Protein AF-A0A8H4XVH2-F1 (afdb_monomer_lite)

Sequence (502 aa):
MRSATFLAVFSSLVSATPYFGNRFHAFGKVSNACPVVFDGRVPSNASLTDFDTANGGGWNPFNPGYVKGNNVSWSEILELPRGEKPSRFDSAAGTVPLEVTISDESIFMQQYGFRRAGLQWSNDTNEGSPGSEGVKTLHFSILQDESRPLNLSHEYLNVWHESADYSANQIQFQAGALIGQNHSSDTWKLLDREAKLLWDVPMLKSVWQNFAITLNFDKNTVQAWYSEGRKPLRVATQPIASNLTGDGQYQIGILKKPTGTSDVANAGYQESNLDEGLIYGGVFLEDSKNGFCSTPEKAGHKDSKPTDDKLSSLQKHVQFWDRDNDGIIHPWDVFIGFKELGFGLFFSLGSLLIPIFFSYPTRLGHSWLPDPMFRIYVNDIHKAKHGSDTGVFDFDGNLNPERFEHMFDRFDTPGTGGLTSDDLFRLWKKDRCAADPAGWTFTFMEWWTTYVLLQKDGLVWKDDLRACYDGTLFWKIKDERERSNGCRDRKSFGMRNFFASS

Radius of gyration: 29.03 Å; chains: 1; bounding box: 70×64×95 Å

Secondary structure (DSSP, 8-state):
--------------------------------SPPEEEE-PEETT--GGGTTSTTGGGT--B-SSSSS-TT--HHHHEE--TTSPPPHHHHHHTEE-EEEEEETT---TT-TT-EEEEEEBTT--TTT-TTSSSEEEEEEEEEE-SSS---TTSEEEEEEEEETTSS-EEEEEEEE--TT----TTEEEEEETT--EEEEEEPPTTS-EEEEEEEETTTTEEEEEEEETTSPPEE-S--EE----S-EEEEEEEEEPPBS-S-TTT-SB--SS-EEEEEEEEEEEE-GGGS--SS---------PPPGGGS-HHHHHHHTT-TTSSSEE-HHHHHHHHHHHTB-HHHHHHTTHHHHHHHHHHHTTT-SSPPTT-PEESTTGGGG--TTS-S-B-TTS-B-HHHHHHHHHHH-TT-SSEE-HHHHHHHHHHH--TT-HHHHHHHHHHHHHHHHHH-BTTBEEHHHHHHHHHSHHHHHHHHHHHHHTTSS----BSHHHHTS--

Structure (mmCIF, N/CA/C/O backbone):
data_AF-A0A8H4XVH2-F1
#
_entry.id   AF-A0A8H4XVH2-F1
#
loop_
_atom_site.group_PDB
_atom_site.id
_atom_site.type_symbol
_atom_site.label_atom_id
_atom_site.label_alt_id
_atom_site.label_comp_id
_atom_site.label_asym_id
_atom_site.label_entity_id
_atom_site.label_seq_id
_atom_site.pdbx_PDB_ins_code
_atom_site.Cartn_x
_atom_site.Cartn_y
_atom_site.Cartn_z
_atom_site.occupancy
_atom_site.B_iso_or_equiv
_atom_site.auth_seq_id
_atom_site.auth_comp_id
_atom_site.auth_asym_id
_atom_site.auth_atom_id
_atom_site.pdbx_PDB_model_num
ATOM 1 N N . MET A 1 1 ? 32.127 -24.629 -63.741 1.00 33.19 1 MET A N 1
ATOM 2 C CA . MET A 1 1 ? 32.664 -23.790 -62.641 1.00 33.19 1 MET A CA 1
ATOM 3 C C . MET A 1 1 ? 31.788 -24.092 -61.425 1.00 33.19 1 MET A C 1
ATOM 5 O O . MET A 1 1 ? 30.584 -24.008 -61.592 1.00 33.19 1 MET A O 1
ATOM 9 N N . ARG A 1 2 ? 32.248 -24.769 -60.354 1.00 24.42 2 ARG A N 1
ATOM 10 C CA . ARG A 1 2 ? 33.178 -24.318 -59.278 1.00 24.42 2 ARG A CA 1
ATOM 11 C C . ARG A 1 2 ? 32.689 -22.998 -58.648 1.00 24.42 2 ARG A C 1
ATOM 13 O O . ARG A 1 2 ? 32.543 -22.052 -59.411 1.00 24.42 2 ARG A O 1
ATOM 20 N N . SER A 1 3 ? 32.393 -22.875 -57.346 1.00 24.39 3 SER A N 1
ATOM 21 C CA . SER A 1 3 ? 32.727 -23.678 -56.131 1.00 24.39 3 SER A CA 1
ATOM 22 C C . SER A 1 3 ? 31.511 -23.719 -55.163 1.00 24.39 3 SER A C 1
ATOM 24 O O . SER A 1 3 ? 30.690 -22.814 -55.241 1.00 24.39 3 SER A O 1
ATOM 26 N N . ALA A 1 4 ? 31.211 -24.744 -54.344 1.00 22.94 4 ALA A N 1
ATOM 27 C CA . ALA A 1 4 ? 31.969 -25.398 -53.251 1.00 22.94 4 ALA A CA 1
ATOM 28 C C . ALA A 1 4 ? 32.327 -24.410 -52.108 1.00 22.94 4 ALA A C 1
ATOM 30 O O . ALA A 1 4 ? 33.206 -23.577 -52.291 1.00 22.94 4 ALA A O 1
ATOM 31 N N . THR A 1 5 ? 31.532 -24.293 -51.032 1.00 24.16 5 THR A N 1
ATOM 32 C CA . THR A 1 5 ? 31.464 -25.157 -49.818 1.00 24.16 5 THR A CA 1
ATOM 33 C C . THR A 1 5 ? 32.732 -25.116 -48.959 1.00 24.16 5 THR A C 1
ATOM 35 O O . THR A 1 5 ? 33.779 -25.561 -49.416 1.00 24.16 5 THR A O 1
ATOM 38 N N . PHE A 1 6 ? 32.612 -24.706 -47.687 1.00 22.19 6 PHE A N 1
ATOM 39 C CA . PHE A 1 6 ? 33.575 -25.046 -46.631 1.00 22.19 6 PHE A CA 1
ATOM 40 C C . PHE A 1 6 ? 32.897 -25.224 -45.266 1.00 22.19 6 PHE A C 1
ATOM 42 O O . PHE A 1 6 ? 31.926 -24.537 -44.952 1.00 22.19 6 PHE A O 1
ATOM 49 N N . LEU A 1 7 ? 33.420 -26.164 -44.475 1.00 20.77 7 LEU A N 1
ATOM 50 C CA . LEU A 1 7 ? 32.910 -26.588 -43.171 1.00 20.77 7 LEU A CA 1
ATOM 51 C C . LEU A 1 7 ? 34.020 -26.442 -42.107 1.00 20.77 7 LEU A C 1
ATOM 53 O O . LEU A 1 7 ? 35.124 -26.912 -42.340 1.00 20.77 7 LEU A O 1
ATOM 57 N N . ALA A 1 8 ? 33.675 -25.831 -40.970 1.00 21.41 8 ALA A N 1
ATOM 58 C CA . ALA A 1 8 ? 34.025 -26.170 -39.576 1.00 21.41 8 ALA A CA 1
ATOM 59 C C . ALA A 1 8 ? 35.475 -26.483 -39.066 1.00 21.41 8 ALA A C 1
ATOM 61 O O . ALA A 1 8 ? 36.273 -27.163 -39.695 1.00 21.41 8 ALA A O 1
ATOM 62 N N . VAL A 1 9 ? 35.662 -26.135 -37.774 1.00 22.31 9 VAL A N 1
ATOM 63 C CA . VAL A 1 9 ? 36.595 -26.667 -36.733 1.00 22.31 9 VAL A CA 1
ATOM 64 C C . VAL A 1 9 ? 38.081 -26.248 -36.714 1.00 22.31 9 VAL A C 1
ATOM 66 O O . VAL A 1 9 ? 38.823 -26.532 -37.640 1.00 22.31 9 VAL A O 1
ATOM 69 N N . PHE A 1 10 ? 38.511 -25.681 -35.567 1.00 22.06 10 PHE A N 1
ATOM 70 C CA . PHE A 1 10 ? 39.683 -26.003 -34.697 1.00 22.06 10 PHE A CA 1
ATOM 71 C C . PHE A 1 10 ? 39.773 -24.910 -33.588 1.00 22.06 10 PHE A C 1
ATOM 73 O O . PHE A 1 10 ? 39.254 -23.820 -33.801 1.00 22.06 10 PHE A O 1
ATOM 80 N N . SER A 1 11 ? 40.339 -25.067 -32.379 1.00 22.86 11 SER A N 1
ATOM 81 C CA . SER A 1 11 ? 41.022 -26.179 -31.678 1.00 22.86 11 SER A CA 1
ATOM 82 C C . SER A 1 11 ? 41.012 -25.961 -30.144 1.00 22.86 11 SER A C 1
ATOM 84 O O . SER A 1 11 ? 41.057 -24.823 -29.687 1.00 22.86 11 SER A O 1
ATOM 86 N N . SER A 1 12 ? 41.056 -27.038 -29.353 1.00 21.94 12 SER A N 1
ATOM 87 C CA . SER A 1 12 ? 41.331 -27.055 -27.896 1.00 21.94 12 SER A CA 1
ATOM 88 C C . SER A 1 12 ? 42.835 -27.100 -27.555 1.00 21.94 12 SER A C 1
ATOM 90 O O . SER A 1 12 ? 43.588 -27.516 -28.429 1.00 21.94 12 SER A O 1
ATOM 92 N N . LEU A 1 13 ? 43.223 -26.779 -26.298 1.00 21.94 13 LEU A N 1
ATOM 93 C CA . LEU A 1 13 ? 44.476 -27.055 -25.510 1.00 21.94 13 LEU A CA 1
ATOM 94 C C . LEU A 1 13 ? 44.667 -25.874 -24.502 1.00 21.94 13 LEU A C 1
ATOM 96 O O . LEU A 1 13 ? 44.224 -24.779 -24.827 1.00 21.94 13 LEU A O 1
ATOM 100 N N . VAL A 1 14 ? 45.243 -25.924 -23.283 1.00 25.03 14 VAL A N 1
ATOM 101 C CA . VAL A 1 14 ? 45.863 -26.934 -22.378 1.00 25.03 14 VAL A CA 1
ATOM 102 C C . VAL A 1 14 ? 45.441 -26.613 -20.916 1.00 25.03 14 VAL A C 1
ATOM 104 O O . VAL A 1 14 ? 45.098 -25.471 -20.618 1.00 25.03 14 VAL A O 1
ATOM 107 N N . SER A 1 15 ? 45.502 -27.574 -19.981 1.00 25.03 15 SER A N 1
ATOM 108 C CA . SER A 1 15 ? 45.323 -27.347 -18.527 1.00 25.03 15 SER A CA 1
ATOM 109 C C . SER A 1 15 ? 46.606 -26.898 -17.807 1.00 25.03 15 SER A C 1
ATOM 111 O O . SER A 1 15 ? 47.663 -27.482 -18.033 1.00 25.03 15 SER A O 1
ATOM 113 N N . ALA A 1 16 ? 46.501 -25.976 -16.840 1.00 23.31 16 ALA A N 1
ATOM 114 C CA . ALA A 1 16 ? 47.521 -25.777 -15.802 1.00 23.31 16 ALA A CA 1
ATOM 115 C C . ALA A 1 16 ? 46.896 -25.246 -14.496 1.00 23.31 16 ALA A C 1
ATOM 117 O O . ALA A 1 16 ? 46.277 -24.185 -14.487 1.00 23.31 16 ALA A O 1
ATOM 118 N N . THR A 1 17 ? 47.080 -25.962 -13.386 1.00 24.62 17 THR A N 1
ATOM 119 C CA . THR A 1 17 ? 46.715 -25.510 -12.031 1.00 24.62 17 THR A CA 1
ATOM 120 C C . THR A 1 17 ? 47.959 -25.162 -11.220 1.00 24.62 17 THR A C 1
ATOM 122 O O . THR A 1 17 ? 48.854 -26.002 -11.117 1.00 24.62 17 THR A O 1
ATOM 125 N N . PRO A 1 18 ? 47.964 -24.017 -10.523 1.00 24.30 18 PRO A N 1
ATOM 126 C CA . PRO A 1 18 ? 48.709 -23.858 -9.283 1.00 24.30 18 PRO A CA 1
ATOM 127 C C . PRO A 1 18 ? 47.760 -23.643 -8.092 1.00 24.30 18 PRO A C 1
ATOM 129 O O . PRO A 1 18 ? 46.855 -22.813 -8.128 1.00 24.30 18 PRO A O 1
ATOM 132 N N . TYR A 1 19 ? 47.993 -24.384 -7.010 1.00 24.44 19 TYR A N 1
ATOM 133 C CA . TYR A 1 19 ? 47.346 -24.169 -5.714 1.00 24.44 19 TYR A CA 1
ATOM 134 C C . TYR A 1 19 ? 47.968 -22.945 -5.028 1.00 24.44 19 TYR A C 1
ATOM 136 O O . TYR A 1 19 ? 49.140 -23.006 -4.669 1.00 24.44 19 TYR A O 1
ATOM 144 N N . PHE A 1 20 ? 47.202 -21.878 -4.773 1.00 26.11 20 PHE A N 1
ATOM 145 C CA . PHE A 1 20 ? 47.578 -20.854 -3.789 1.00 26.11 20 PHE A CA 1
ATOM 146 C C . PHE A 1 20 ? 46.360 -20.132 -3.191 1.00 26.11 20 PHE A C 1
ATOM 148 O O . PHE A 1 20 ? 45.597 -19.499 -3.908 1.00 26.11 20 PHE A O 1
ATOM 155 N N . GLY A 1 21 ? 46.268 -20.164 -1.857 1.00 23.36 21 GLY A N 1
ATOM 156 C CA . GLY A 1 21 ? 45.787 -19.048 -1.030 1.00 23.36 21 GLY A CA 1
ATOM 157 C C . GLY A 1 21 ? 44.292 -18.701 -1.036 1.00 23.36 21 GLY A C 1
ATOM 158 O O . GLY A 1 21 ? 43.782 -18.070 -1.954 1.00 23.36 21 GLY A O 1
ATOM 159 N N . ASN A 1 22 ? 43.628 -18.961 0.095 1.00 28.94 22 ASN A N 1
ATOM 160 C CA . ASN A 1 22 ? 42.328 -18.380 0.448 1.00 28.94 22 ASN A CA 1
ATOM 161 C C . ASN A 1 22 ? 42.243 -16.865 0.175 1.00 28.94 22 ASN A C 1
ATOM 163 O O . ASN A 1 22 ? 42.941 -16.089 0.827 1.00 28.94 22 ASN A O 1
ATOM 167 N N . ARG A 1 23 ? 41.264 -16.454 -0.637 1.00 24.06 23 ARG A N 1
ATOM 168 C CA . ARG A 1 23 ? 40.432 -15.256 -0.411 1.00 24.06 23 ARG A CA 1
ATOM 169 C C . ARG A 1 23 ? 39.118 -15.405 -1.178 1.00 24.06 23 ARG A C 1
ATOM 171 O O . ARG A 1 23 ? 39.033 -15.091 -2.361 1.00 24.06 23 ARG A O 1
ATOM 178 N N . PHE A 1 24 ? 38.076 -15.867 -0.485 1.00 23.52 24 PHE A N 1
ATOM 179 C CA . PHE A 1 24 ? 36.706 -15.731 -0.973 1.00 23.52 24 PHE A CA 1
ATOM 180 C C . PHE A 1 24 ? 36.335 -14.244 -0.974 1.00 23.52 24 PHE A C 1
ATOM 182 O O . PHE A 1 24 ? 35.848 -13.718 0.025 1.00 23.52 24 PHE A O 1
ATOM 189 N N . HIS A 1 25 ? 36.542 -13.557 -2.098 1.00 25.81 25 HIS A N 1
ATOM 190 C CA . HIS A 1 25 ? 35.782 -12.343 -2.369 1.00 25.81 25 HIS A CA 1
ATOM 191 C C . HIS A 1 25 ? 34.355 -12.757 -2.715 1.00 25.81 25 HIS A C 1
ATOM 193 O O . HIS A 1 25 ? 34.020 -13.034 -3.866 1.00 25.81 25 HIS A O 1
ATOM 199 N N . ALA A 1 26 ? 33.519 -12.822 -1.679 1.00 24.50 26 ALA A N 1
ATOM 200 C CA . ALA A 1 26 ? 32.081 -12.844 -1.841 1.00 24.50 26 ALA A CA 1
ATOM 201 C C . ALA A 1 26 ? 31.669 -11.561 -2.576 1.00 24.50 26 ALA A C 1
ATOM 203 O O . ALA A 1 26 ? 31.610 -10.485 -1.982 1.00 24.50 26 ALA A O 1
ATOM 204 N N . PHE A 1 27 ? 31.395 -11.676 -3.876 1.00 26.09 27 PHE A N 1
ATOM 205 C CA . PHE A 1 27 ? 30.632 -10.665 -4.596 1.00 26.09 27 PHE A CA 1
ATOM 206 C C . PHE A 1 27 ? 29.219 -10.672 -4.014 1.00 26.09 27 PHE A C 1
ATOM 208 O O . PHE A 1 27 ? 28.375 -11.489 -4.390 1.00 26.09 27 PHE A O 1
ATOM 215 N N . GLY A 1 28 ? 28.991 -9.793 -3.038 1.00 23.59 28 GLY A N 1
ATOM 216 C CA . GLY A 1 28 ? 27.668 -9.558 -2.488 1.00 23.59 28 GLY A CA 1
ATOM 217 C C . GLY A 1 28 ? 26.725 -9.146 -3.611 1.00 23.59 28 GLY A C 1
ATOM 218 O O . GLY A 1 28 ? 27.013 -8.211 -4.358 1.00 23.59 28 GLY A O 1
ATOM 219 N N . LYS A 1 29 ? 25.594 -9.846 -3.735 1.00 26.36 29 LYS A N 1
ATOM 220 C CA . LYS A 1 29 ? 24.470 -9.346 -4.527 1.00 26.36 29 LYS A CA 1
ATOM 221 C C . LYS A 1 29 ? 24.040 -8.021 -3.905 1.00 26.36 29 LYS A C 1
ATOM 223 O O . LYS A 1 29 ? 23.520 -8.028 -2.793 1.00 26.36 29 LYS A O 1
ATOM 228 N N . VAL A 1 30 ? 24.226 -6.914 -4.618 1.00 24.98 30 VAL A N 1
ATOM 229 C CA . VAL A 1 30 ? 23.519 -5.676 -4.288 1.00 24.98 30 VAL A CA 1
ATOM 230 C C . VAL A 1 30 ? 22.036 -5.953 -4.525 1.00 24.98 30 VAL A C 1
ATOM 232 O O . VAL A 1 30 ? 21.638 -6.351 -5.621 1.00 24.98 30 VAL A O 1
ATOM 235 N N . SER A 1 31 ? 21.234 -5.855 -3.470 1.00 31.33 31 SER A N 1
ATOM 236 C CA . SER A 1 31 ? 19.786 -6.008 -3.547 1.00 31.33 31 SER A CA 1
ATOM 237 C C . SER A 1 31 ? 19.176 -4.736 -4.119 1.00 31.33 31 SER A C 1
ATOM 239 O O . SER A 1 31 ? 19.345 -3.669 -3.541 1.00 31.33 31 SER A O 1
ATOM 241 N N . ASN A 1 32 ? 18.406 -4.858 -5.198 1.00 39.78 32 ASN A N 1
ATOM 242 C CA . ASN A 1 32 ? 17.679 -3.735 -5.800 1.00 39.78 32 ASN A CA 1
ATOM 243 C C . ASN A 1 32 ? 16.357 -3.396 -5.070 1.00 39.78 32 ASN A C 1
ATOM 245 O O . ASN A 1 32 ? 15.497 -2.725 -5.626 1.00 39.78 32 ASN A O 1
ATOM 249 N N . ALA A 1 33 ? 16.188 -3.863 -3.830 1.00 56.06 33 ALA A N 1
ATOM 250 C CA . ALA A 1 33 ? 15.181 -3.327 -2.924 1.00 56.06 33 ALA A CA 1
ATOM 251 C C . ALA A 1 33 ? 15.715 -2.014 -2.339 1.00 56.06 33 ALA A C 1
ATOM 253 O O . ALA A 1 33 ? 16.871 -1.974 -1.907 1.00 56.06 33 ALA A O 1
ATOM 254 N N . CYS A 1 34 ? 14.893 -0.962 -2.298 1.00 75.38 34 CYS A N 1
ATOM 255 C CA . CYS A 1 34 ? 15.249 0.222 -1.526 1.00 75.38 34 CYS A CA 1
ATOM 256 C C . CYS A 1 34 ? 15.453 -0.185 -0.051 1.00 75.38 34 CYS A C 1
ATOM 258 O O . CYS A 1 34 ? 14.678 -1.002 0.460 1.00 75.38 34 CYS A O 1
ATOM 260 N N . PRO A 1 35 ? 16.487 0.331 0.639 1.00 87.31 35 PRO A N 1
ATOM 261 C CA . PRO A 1 35 ? 16.704 0.033 2.049 1.00 87.31 35 PRO A CA 1
ATOM 262 C C . PRO A 1 35 ? 15.482 0.410 2.889 1.00 87.31 35 PRO A C 1
ATOM 264 O O . PRO A 1 35 ? 14.961 1.517 2.764 1.00 87.31 35 PRO A O 1
ATOM 267 N N . VAL A 1 36 ? 15.041 -0.496 3.761 1.00 91.06 36 VAL A N 1
ATOM 268 C CA . VAL A 1 36 ? 14.039 -0.180 4.785 1.00 91.06 36 VAL A CA 1
ATOM 269 C C . VAL A 1 36 ? 14.723 0.678 5.850 1.00 91.06 36 VAL A C 1
ATOM 271 O O . VAL A 1 36 ? 15.737 0.270 6.416 1.00 91.06 36 VAL A O 1
ATOM 274 N N . VAL A 1 37 ? 14.188 1.875 6.081 1.00 94.38 37 VAL A N 1
ATOM 275 C CA . VAL A 1 37 ? 14.662 2.848 7.076 1.00 94.38 37 VAL A CA 1
ATOM 276 C C . VAL A 1 37 ? 14.056 2.518 8.435 1.00 94.38 37 VAL A C 1
ATOM 278 O O . VAL A 1 37 ? 14.783 2.362 9.413 1.00 94.38 37 VAL A O 1
ATOM 281 N N . PHE A 1 38 ? 12.734 2.328 8.471 1.00 95.69 38 PHE A N 1
ATOM 282 C CA . PHE A 1 38 ? 12.000 1.869 9.646 1.00 95.69 38 PHE A CA 1
ATOM 283 C C . PHE A 1 38 ? 11.124 0.680 9.257 1.00 95.69 38 PHE A C 1
ATOM 285 O O . PHE A 1 38 ? 10.314 0.780 8.339 1.00 95.69 38 PHE A O 1
ATOM 292 N N . ASP A 1 39 ? 11.277 -0.447 9.947 1.00 95.44 39 ASP A N 1
ATOM 293 C CA . ASP A 1 39 ? 10.426 -1.620 9.758 1.00 95.44 39 ASP A CA 1
ATOM 294 C C . ASP A 1 39 ? 9.456 -1.703 10.935 1.00 95.44 39 ASP A C 1
ATOM 296 O O . ASP A 1 39 ? 9.895 -1.819 12.074 1.00 95.44 39 ASP A O 1
ATOM 300 N N . GLY A 1 40 ? 8.158 -1.561 10.677 1.00 95.88 40 GLY A N 1
ATOM 301 C CA . GLY A 1 40 ? 7.082 -1.675 11.666 1.00 95.88 40 GLY A CA 1
ATOM 302 C C . GLY A 1 40 ? 6.280 -2.973 11.541 1.00 95.88 40 GLY A C 1
ATOM 303 O O . GLY A 1 40 ? 5.263 -3.127 12.214 1.00 95.88 40 GLY A O 1
ATOM 304 N N . ARG A 1 41 ? 6.688 -3.895 10.658 1.00 96.31 41 ARG A N 1
ATOM 305 C CA . ARG A 1 41 ? 5.941 -5.124 10.368 1.00 96.31 41 ARG A CA 1
ATOM 306 C C . ARG A 1 41 ? 6.103 -6.138 11.500 1.00 96.31 41 ARG A C 1
ATOM 308 O O . ARG A 1 41 ? 7.216 -6.428 11.932 1.00 96.31 41 ARG A O 1
ATOM 315 N N . VAL A 1 42 ? 4.991 -6.711 11.956 1.00 96.19 42 VAL A N 1
ATOM 316 C CA . VAL A 1 42 ? 4.955 -7.531 13.176 1.00 96.19 42 VAL A CA 1
ATOM 317 C C . VAL A 1 42 ? 5.330 -8.993 12.886 1.00 96.19 42 VAL A C 1
ATOM 319 O O . VAL A 1 42 ? 4.664 -9.645 12.078 1.00 96.19 42 VAL A O 1
ATOM 322 N N . PRO A 1 43 ? 6.364 -9.568 13.529 1.00 94.94 43 PRO A N 1
ATOM 323 C CA . PRO A 1 43 ? 6.717 -10.977 13.369 1.00 94.94 43 PRO A CA 1
ATOM 324 C C . PRO A 1 43 ? 5.583 -11.923 13.776 1.00 94.94 43 PRO A C 1
ATOM 326 O O . PRO A 1 43 ? 4.887 -11.701 14.764 1.00 94.94 43 PRO A O 1
ATOM 329 N N . SER A 1 44 ? 5.436 -13.052 13.079 1.00 92.06 44 SER A N 1
ATOM 330 C CA . SER A 1 44 ? 4.371 -14.032 13.358 1.00 92.06 44 SER A CA 1
ATOM 331 C C . SER A 1 44 ? 4.439 -14.682 14.751 1.00 92.06 44 SER A C 1
ATOM 333 O O . SER A 1 44 ? 3.481 -15.322 15.183 1.00 92.06 44 SER A O 1
ATOM 335 N N . ASN A 1 45 ? 5.573 -14.560 15.447 1.00 92.19 45 ASN A N 1
ATOM 336 C CA . ASN A 1 45 ? 5.792 -15.034 16.814 1.00 92.19 45 ASN A CA 1
ATOM 337 C C . ASN A 1 45 ? 5.672 -13.932 17.886 1.00 92.19 45 ASN A C 1
ATOM 339 O O . ASN A 1 45 ? 5.913 -14.233 19.054 1.00 92.19 45 ASN A O 1
ATOM 343 N N . ALA A 1 46 ? 5.322 -12.698 17.512 1.00 94.56 46 ALA A N 1
ATOM 344 C CA . ALA A 1 46 ? 5.193 -11.574 18.435 1.00 94.56 46 ALA A CA 1
ATOM 345 C C . ALA A 1 46 ? 4.104 -11.786 19.502 1.00 94.56 46 ALA A C 1
ATOM 347 O O . ALA A 1 46 ? 3.064 -12.414 19.254 1.00 94.56 46 ALA A O 1
ATOM 348 N N . SER A 1 47 ? 4.337 -11.210 20.679 1.00 96.75 47 SER A N 1
ATOM 349 C CA . SER A 1 47 ? 3.362 -11.056 21.761 1.00 96.75 47 SER A CA 1
ATOM 350 C C . SER A 1 47 ? 2.895 -9.603 21.850 1.00 96.75 47 SER A C 1
ATOM 352 O O . SER A 1 47 ? 3.667 -8.688 21.584 1.00 96.75 47 SER A O 1
ATOM 354 N N . LEU A 1 48 ? 1.662 -9.371 22.307 1.00 97.62 48 LEU A N 1
ATOM 355 C CA . LEU A 1 48 ? 1.174 -8.021 22.620 1.00 97.62 48 LEU A CA 1
ATOM 356 C C . LEU A 1 48 ? 2.063 -7.318 23.663 1.00 97.62 48 LEU A C 1
ATOM 358 O O . LEU A 1 48 ? 2.367 -6.137 23.540 1.00 97.62 48 LEU A O 1
ATOM 362 N N . THR A 1 49 ? 2.583 -8.076 24.631 1.00 97.56 49 THR A N 1
ATOM 363 C CA . THR A 1 49 ? 3.517 -7.584 25.659 1.00 97.56 49 THR A CA 1
ATOM 364 C C . THR A 1 49 ? 4.881 -7.143 25.113 1.00 97.56 49 THR A C 1
ATOM 366 O O . THR A 1 49 ? 5.650 -6.512 25.836 1.00 97.56 49 THR A O 1
ATOM 369 N N . ASP A 1 50 ? 5.220 -7.466 23.858 1.00 97.56 50 ASP A N 1
ATOM 370 C CA . ASP A 1 50 ? 6.460 -6.984 23.233 1.00 97.56 50 ASP A CA 1
ATOM 371 C C . ASP A 1 50 ? 6.404 -5.463 22.998 1.00 97.56 50 ASP A C 1
ATOM 373 O O . ASP A 1 50 ? 7.435 -4.792 23.032 1.00 97.56 50 ASP A O 1
ATOM 377 N N . PHE A 1 51 ? 5.204 -4.900 22.820 1.00 97.44 51 PHE A N 1
ATOM 378 C CA . PHE A 1 51 ? 5.005 -3.468 22.590 1.00 97.44 51 PHE A CA 1
ATOM 379 C C . PHE A 1 51 ? 5.151 -2.620 23.866 1.00 97.44 51 PHE A C 1
ATOM 381 O O . PHE A 1 51 ? 5.457 -1.432 23.784 1.00 97.44 51 PHE A O 1
ATOM 388 N N . ASP A 1 52 ? 5.013 -3.226 25.050 1.00 96.75 52 ASP A N 1
ATOM 389 C CA . ASP A 1 52 ? 5.112 -2.537 26.348 1.00 96.75 52 ASP A CA 1
ATOM 390 C C . ASP A 1 52 ? 6.554 -2.208 26.763 1.00 96.75 52 ASP A C 1
ATOM 392 O O . ASP A 1 52 ? 6.785 -1.505 27.749 1.00 96.75 52 ASP A O 1
ATOM 396 N N . THR A 1 53 ? 7.548 -2.718 26.031 1.00 94.75 53 THR A N 1
ATOM 397 C CA . THR A 1 53 ? 8.969 -2.518 26.338 1.00 94.75 53 THR A CA 1
ATOM 398 C C . THR A 1 53 ? 9.765 -2.148 25.091 1.00 94.75 53 THR A C 1
ATOM 400 O O . THR A 1 53 ? 9.499 -2.620 23.986 1.00 94.75 53 THR A O 1
ATOM 403 N N . ALA A 1 54 ? 10.775 -1.291 25.264 1.00 91.50 54 ALA A N 1
ATOM 404 C CA . ALA A 1 54 ? 11.683 -0.927 24.182 1.00 91.50 54 ALA A CA 1
ATOM 405 C C . ALA A 1 54 ? 12.451 -2.173 23.711 1.00 91.50 54 ALA A C 1
ATOM 407 O O . ALA A 1 54 ? 13.103 -2.835 24.521 1.00 91.50 54 ALA A O 1
ATOM 408 N N . ASN A 1 55 ? 12.372 -2.489 22.413 1.00 92.12 55 ASN A N 1
ATOM 409 C CA . ASN A 1 55 ? 12.901 -3.728 21.834 1.00 92.12 55 ASN A CA 1
ATOM 410 C C . ASN A 1 55 ? 12.350 -5.016 22.496 1.00 92.12 55 ASN A C 1
ATOM 412 O O . ASN A 1 55 ? 13.040 -6.039 22.565 1.00 92.12 55 ASN A O 1
ATOM 416 N N . GLY A 1 56 ? 11.103 -4.987 22.985 1.00 95.75 56 GLY A N 1
ATOM 417 C CA . GLY A 1 56 ? 10.387 -6.187 23.416 1.00 95.75 56 GLY A CA 1
ATOM 418 C C . GLY A 1 56 ? 10.333 -7.251 22.314 1.00 95.75 56 GLY A C 1
ATOM 419 O O . GLY A 1 56 ? 10.444 -6.957 21.120 1.00 95.75 56 GLY A O 1
ATOM 420 N N . GLY A 1 57 ? 10.313 -8.520 22.724 1.00 92.38 57 GLY A N 1
ATOM 421 C CA . GLY A 1 57 ? 10.512 -9.671 21.834 1.00 92.38 57 GLY A CA 1
ATOM 422 C C . GLY A 1 57 ? 11.873 -9.719 21.109 1.00 92.38 57 GLY A C 1
ATOM 423 O O . GLY A 1 57 ? 12.110 -10.644 20.334 1.00 92.38 57 GLY A O 1
ATOM 424 N N . GLY A 1 58 ? 12.769 -8.747 21.332 1.00 93.12 58 GLY A N 1
ATOM 425 C CA . GLY A 1 58 ? 13.990 -8.549 20.548 1.00 93.12 58 GLY A CA 1
ATOM 426 C C . GLY A 1 58 ? 13.751 -7.959 19.154 1.00 93.12 58 GLY A C 1
ATOM 427 O O . GLY A 1 58 ? 14.632 -8.083 18.303 1.00 93.12 58 GLY A O 1
ATOM 428 N N . TRP A 1 59 ? 12.568 -7.381 18.907 1.00 92.94 59 TRP A N 1
ATOM 429 C CA . TRP A 1 59 ? 12.173 -6.867 17.591 1.00 92.94 59 TRP A CA 1
ATOM 430 C C . TRP A 1 59 ? 11.369 -5.555 17.628 1.00 92.94 59 TRP A C 1
ATOM 432 O O . TRP A 1 59 ? 11.405 -4.835 16.632 1.00 92.94 59 TRP A O 1
ATOM 442 N N . ASN A 1 60 ? 10.641 -5.244 18.716 1.00 94.88 60 ASN A N 1
ATOM 443 C CA . ASN A 1 60 ? 9.691 -4.123 18.751 1.00 94.88 60 ASN A CA 1
ATOM 444 C C . ASN A 1 60 ? 10.371 -2.777 18.397 1.00 94.88 60 ASN A C 1
ATOM 446 O O . ASN A 1 60 ? 11.226 -2.309 19.160 1.00 94.88 60 ASN A O 1
ATOM 450 N N . PRO A 1 61 ? 9.970 -2.126 17.288 1.00 94.50 61 PRO A N 1
ATOM 451 C CA . PRO A 1 61 ? 10.584 -0.897 16.799 1.00 94.50 61 PRO A CA 1
ATOM 452 C C . PRO A 1 61 ? 9.903 0.369 17.352 1.00 94.50 61 PRO A C 1
ATOM 454 O O . PRO A 1 61 ? 10.415 1.475 17.157 1.00 94.50 61 PRO A O 1
ATOM 457 N N . PHE A 1 62 ? 8.752 0.233 18.016 1.00 96.62 62 PHE A N 1
ATOM 458 C CA . PHE A 1 62 ? 7.908 1.341 18.459 1.00 96.62 62 PHE A CA 1
ATOM 459 C C . PHE A 1 62 ? 8.220 1.786 19.892 1.00 96.62 62 PHE A C 1
ATOM 461 O O . PHE A 1 62 ? 8.832 1.060 20.678 1.00 96.62 62 PHE A O 1
ATOM 468 N N . ASN A 1 63 ? 7.826 3.011 20.231 1.00 94.38 63 ASN A N 1
ATOM 469 C CA . ASN A 1 63 ? 8.030 3.582 21.553 1.00 94.38 63 ASN A CA 1
ATOM 470 C C . ASN A 1 63 ? 6.949 3.090 22.543 1.00 94.38 63 ASN A C 1
ATOM 472 O O . ASN A 1 63 ? 5.758 3.270 22.282 1.00 94.38 63 ASN A O 1
ATOM 476 N N . PRO A 1 64 ? 7.320 2.524 23.708 1.00 93.06 64 PRO A N 1
ATOM 477 C CA . PRO A 1 64 ? 6.349 1.972 24.654 1.00 93.06 64 PRO A CA 1
ATOM 478 C C . PRO A 1 64 ? 5.596 3.028 25.493 1.00 93.06 64 PRO A C 1
ATOM 480 O O . PRO A 1 64 ? 4.622 2.697 26.172 1.00 93.06 64 PRO A O 1
ATOM 483 N N . GLY A 1 65 ? 6.058 4.284 25.509 1.00 88.88 65 GLY A N 1
ATOM 484 C CA . GLY A 1 65 ? 5.635 5.304 26.478 1.00 88.88 65 GLY A CA 1
ATOM 485 C C . GLY A 1 65 ? 4.835 6.486 25.924 1.00 88.88 65 GLY A C 1
ATOM 486 O O . GLY A 1 65 ? 4.103 7.107 26.693 1.00 88.88 65 GLY A O 1
ATOM 487 N N . TYR A 1 66 ? 4.952 6.812 24.634 1.00 87.19 66 TYR A N 1
ATOM 488 C CA . TYR A 1 66 ? 4.343 8.017 24.050 1.00 87.19 66 TYR A CA 1
ATOM 489 C C . TYR A 1 66 ? 3.049 7.750 23.262 1.00 87.19 66 TYR A C 1
ATOM 491 O O . TYR A 1 66 ? 2.727 6.616 22.922 1.00 87.19 66 TYR A O 1
ATOM 499 N N . VAL A 1 67 ? 2.305 8.833 22.992 1.00 89.62 67 VAL A N 1
ATOM 500 C CA . VAL A 1 67 ? 1.153 8.908 22.066 1.00 89.62 67 VAL A CA 1
ATOM 501 C C . VAL A 1 67 ? 0.005 7.916 22.365 1.00 89.62 67 VAL A C 1
ATOM 503 O O . VAL A 1 67 ? -0.742 7.508 21.478 1.00 89.62 67 VAL A O 1
ATOM 506 N N . LYS A 1 68 ? -0.203 7.564 23.637 1.00 94.19 68 LYS A N 1
ATOM 507 C CA . LYS A 1 68 ? -1.344 6.752 24.100 1.00 94.19 68 LYS A CA 1
ATOM 508 C C . LYS A 1 68 ? -1.871 7.219 25.456 1.00 94.19 68 LYS A C 1
ATOM 510 O O . LYS A 1 68 ? -1.277 8.096 26.081 1.00 94.19 68 LYS A O 1
ATOM 515 N N . GLY A 1 69 ? -2.975 6.640 25.929 1.00 89.81 69 GLY A N 1
ATOM 516 C CA . GLY A 1 69 ? -3.508 6.938 27.260 1.00 89.81 69 GLY A CA 1
ATOM 517 C C . GLY A 1 69 ? -2.471 6.716 28.372 1.00 89.81 69 GLY A C 1
ATOM 518 O O . GLY A 1 69 ? -1.752 5.717 28.378 1.00 89.81 69 GLY A O 1
ATOM 519 N N . ASN A 1 70 ? -2.388 7.648 29.328 1.00 82.75 70 ASN A N 1
ATOM 520 C CA . ASN A 1 70 ? -1.326 7.649 30.348 1.00 82.75 70 ASN A CA 1
ATOM 521 C C . ASN A 1 70 ? -1.321 6.399 31.256 1.00 82.75 70 ASN A C 1
ATOM 523 O O . ASN A 1 70 ? -0.280 6.061 31.814 1.00 82.75 70 ASN A O 1
ATOM 527 N N . ASN A 1 71 ? -2.476 5.744 31.419 1.00 86.31 71 ASN A N 1
ATOM 528 C CA . ASN A 1 71 ? -2.691 4.635 32.357 1.00 86.31 71 ASN A CA 1
ATOM 529 C C . ASN A 1 71 ? -2.971 3.285 31.667 1.00 86.31 71 ASN A C 1
ATOM 531 O O . ASN A 1 71 ? -3.355 2.344 32.352 1.00 86.31 71 ASN A O 1
ATOM 535 N N . VAL A 1 72 ? -2.799 3.197 30.344 1.00 92.44 72 VAL A N 1
ATOM 536 C CA . VAL A 1 72 ? -3.001 1.969 29.553 1.00 92.44 72 VAL A CA 1
ATOM 537 C C . VAL A 1 72 ? -1.690 1.523 28.911 1.00 92.44 72 VAL A C 1
ATOM 539 O O . VAL A 1 72 ? -0.881 2.343 28.457 1.00 92.44 72 VAL A O 1
ATOM 542 N N . SER A 1 73 ? -1.449 0.219 28.899 1.00 95.38 73 SER A N 1
ATOM 543 C CA . SER A 1 73 ? -0.323 -0.420 28.215 1.00 95.38 73 SER A CA 1
ATOM 544 C C . SER A 1 73 ? -0.605 -0.582 26.714 1.00 95.38 73 SER A C 1
ATOM 546 O O . SER A 1 73 ? -1.742 -0.442 26.266 1.00 95.38 73 SER A O 1
ATOM 548 N N . TRP A 1 74 ? 0.421 -0.849 25.904 1.00 97.38 74 TRP A N 1
ATOM 549 C CA . TRP A 1 74 ? 0.193 -1.185 24.496 1.00 97.38 74 TRP A CA 1
ATOM 550 C C . TRP A 1 74 ? -0.458 -2.562 24.353 1.00 97.38 74 TRP A C 1
ATOM 552 O O . TRP A 1 74 ? -1.263 -2.739 23.445 1.00 97.38 74 TRP A O 1
ATOM 562 N N . SER A 1 75 ? -0.187 -3.509 25.257 1.00 97.12 75 SER A N 1
ATOM 563 C CA . SER A 1 75 ? -0.850 -4.820 25.233 1.00 97.12 75 SER A CA 1
ATOM 564 C C . SER A 1 75 ? -2.341 -4.804 25.596 1.00 97.12 75 SER A C 1
ATOM 566 O O . SER A 1 75 ? -3.024 -5.787 25.324 1.00 97.12 75 SER A O 1
ATOM 568 N N . GLU A 1 76 ? -2.855 -3.699 26.146 1.00 96.75 76 GLU A N 1
ATOM 569 C CA . GLU A 1 76 ? -4.295 -3.438 26.333 1.00 96.75 76 GLU A CA 1
ATOM 570 C C . GLU A 1 76 ? -4.939 -2.688 25.151 1.00 96.75 76 GLU A C 1
ATOM 572 O O . GLU A 1 76 ? -6.156 -2.705 25.010 1.00 96.75 76 GLU A O 1
ATOM 577 N N . ILE A 1 77 ? -4.137 -2.012 24.320 1.00 97.69 77 ILE A N 1
ATOM 578 C CA . ILE A 1 77 ? -4.589 -1.187 23.182 1.00 97.69 77 ILE A CA 1
ATOM 579 C C . ILE A 1 77 ? -4.542 -1.959 21.858 1.00 97.69 77 ILE A C 1
ATOM 581 O O . ILE A 1 77 ? -5.309 -1.680 20.933 1.00 97.69 77 ILE A O 1
ATOM 585 N N . LEU A 1 78 ? -3.591 -2.881 21.736 1.00 98.06 78 LEU A N 1
ATOM 586 C CA . LEU A 1 78 ? -3.310 -3.603 20.506 1.00 98.06 78 LEU A CA 1
ATOM 587 C C . LEU A 1 78 ? -3.965 -4.978 20.516 1.00 98.06 78 LEU A C 1
ATOM 589 O O . LEU A 1 78 ? -3.955 -5.679 21.524 1.00 98.06 78 LEU A O 1
ATOM 593 N N . GLU A 1 79 ? -4.423 -5.400 19.347 1.00 97.81 79 GLU A N 1
ATOM 594 C CA . GLU A 1 79 ? -4.909 -6.752 19.101 1.00 97.81 79 GLU A CA 1
ATOM 595 C C . GLU A 1 79 ? -4.080 -7.412 17.990 1.00 97.81 79 GLU A C 1
ATOM 597 O O . GLU A 1 79 ? -3.590 -6.762 17.061 1.00 97.81 79 GLU A O 1
ATOM 602 N N . LEU A 1 80 ? -3.895 -8.731 18.080 1.00 95.88 80 LEU A N 1
ATOM 603 C CA . LEU A 1 80 ? -3.257 -9.527 17.025 1.00 95.88 80 LEU A CA 1
ATOM 604 C C . LEU A 1 80 ? -4.334 -10.363 16.325 1.00 95.88 80 LEU A C 1
ATOM 606 O O . LEU A 1 80 ? -4.591 -11.489 16.770 1.00 95.88 80 LEU A O 1
ATOM 610 N N . PRO A 1 81 ? -4.943 -9.880 15.222 1.00 92.38 81 PRO A N 1
ATOM 611 C CA . PRO A 1 81 ? -5.989 -10.602 14.502 1.00 92.38 81 PRO A CA 1
ATOM 612 C C . PRO A 1 81 ? -5.398 -11.778 13.706 1.00 92.38 81 PRO A C 1
ATOM 614 O O . PRO A 1 81 ? -5.346 -11.794 12.480 1.00 92.38 81 PRO A O 1
ATOM 617 N N . ARG A 1 82 ? -4.944 -12.820 14.414 1.00 79.81 82 ARG A N 1
ATOM 618 C CA . ARG A 1 82 ? -4.270 -14.013 13.856 1.00 79.81 82 ARG A CA 1
ATOM 619 C C . ARG A 1 82 ? -5.168 -14.874 12.959 1.00 79.81 82 ARG A C 1
ATOM 621 O O . ARG A 1 82 ? -4.663 -15.770 12.287 1.00 79.81 82 ARG A O 1
ATOM 628 N N . GLY A 1 83 ? -6.481 -14.637 12.979 1.00 82.50 83 GLY A N 1
ATOM 629 C CA . GLY A 1 83 ? -7.438 -15.226 12.040 1.00 82.50 83 GLY A CA 1
ATOM 630 C C . GLY A 1 83 ? -7.512 -14.491 10.698 1.00 82.50 83 GLY A C 1
ATOM 631 O O . GLY A 1 83 ? -7.946 -15.091 9.713 1.00 82.50 83 GLY A O 1
ATOM 632 N N . GLU A 1 84 ? -7.068 -13.232 10.640 1.00 88.56 84 GLU A N 1
ATOM 633 C CA . GLU A 1 84 ? -7.136 -12.426 9.427 1.00 88.56 84 GLU A CA 1
ATOM 634 C C . GLU A 1 84 ? -6.053 -12.777 8.414 1.00 88.56 84 GLU A C 1
ATOM 636 O O . GLU A 1 84 ? -4.929 -13.182 8.733 1.00 88.56 84 GLU A O 1
ATOM 641 N N . LYS A 1 85 ? -6.399 -12.611 7.137 1.00 90.88 85 LYS A N 1
ATOM 642 C CA . LYS A 1 85 ? -5.446 -12.845 6.048 1.00 90.88 85 LYS A CA 1
ATOM 643 C C . LYS A 1 85 ? -4.436 -11.696 6.015 1.00 90.88 85 LYS A C 1
ATOM 645 O O . LYS A 1 85 ? -4.864 -10.545 6.020 1.00 90.88 85 LYS A O 1
ATOM 650 N N . PRO A 1 86 ? -3.125 -11.962 5.893 1.00 91.69 86 PRO A N 1
ATOM 651 C CA . PRO A 1 86 ? -2.116 -10.908 5.861 1.00 91.69 86 PRO A CA 1
ATOM 652 C C . PRO A 1 86 ? -2.288 -9.969 4.658 1.00 91.69 86 PRO A C 1
ATOM 654 O O . PRO A 1 86 ? -2.638 -10.405 3.548 1.00 91.69 86 PRO A O 1
ATOM 657 N N . SER A 1 87 ? -1.961 -8.689 4.866 1.00 94.44 87 SER A N 1
ATOM 658 C CA . SER A 1 87 ? -1.901 -7.672 3.809 1.00 94.44 87 SER A CA 1
ATOM 659 C C . SER A 1 87 ? -0.920 -8.061 2.692 1.00 94.44 87 SER A C 1
ATOM 661 O O . SER A 1 87 ? -0.163 -9.043 2.805 1.00 94.44 87 SER A O 1
ATOM 663 N N . ARG A 1 88 ? -0.900 -7.309 1.578 1.00 90.81 88 ARG A N 1
ATOM 664 C CA . ARG A 1 88 ? 0.050 -7.575 0.482 1.00 90.81 88 ARG A CA 1
ATOM 665 C C . ARG A 1 88 ? 1.488 -7.616 0.995 1.00 90.81 88 ARG A C 1
ATOM 667 O O . ARG A 1 88 ? 2.200 -8.582 0.719 1.00 90.81 88 ARG A O 1
ATOM 674 N N . PHE A 1 89 ? 1.875 -6.590 1.741 1.00 91.81 89 PHE A N 1
ATOM 675 C CA . PHE A 1 89 ? 3.216 -6.428 2.285 1.00 91.81 89 PHE A CA 1
ATOM 676 C C . PHE A 1 89 ? 3.533 -7.468 3.363 1.00 91.81 89 PHE A C 1
ATOM 678 O O . PHE A 1 89 ? 4.630 -8.024 3.354 1.00 91.81 89 PHE A O 1
ATOM 685 N N . ASP A 1 90 ? 2.574 -7.799 4.235 1.00 92.06 90 ASP A N 1
ATOM 686 C CA . ASP A 1 90 ? 2.817 -8.774 5.305 1.00 92.06 90 ASP A CA 1
ATOM 687 C C . ASP A 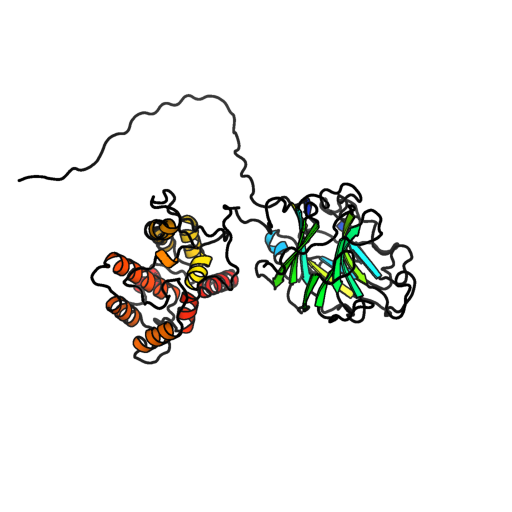1 90 ? 3.100 -10.164 4.758 1.00 92.06 90 ASP A C 1
ATOM 689 O O . ASP A 1 90 ? 4.058 -10.828 5.139 1.00 92.06 90 ASP A O 1
ATOM 693 N N . SER A 1 91 ? 2.317 -10.587 3.771 1.00 87.50 91 SER A N 1
ATOM 694 C CA . SER A 1 91 ? 2.543 -11.858 3.089 1.00 87.50 91 SER A CA 1
ATOM 695 C C . SER A 1 91 ? 3.835 -11.892 2.270 1.00 87.50 91 SER A C 1
ATOM 697 O O . SER A 1 91 ? 4.301 -12.990 1.972 1.00 87.50 91 SER A O 1
ATOM 699 N N . ALA A 1 92 ? 4.377 -10.742 1.860 1.00 79.38 92 ALA A N 1
ATOM 700 C CA . ALA A 1 92 ? 5.677 -10.672 1.198 1.00 79.38 92 ALA A CA 1
ATOM 701 C C . ALA A 1 92 ? 6.833 -10.786 2.211 1.00 79.38 92 ALA A C 1
ATOM 703 O O . ALA A 1 92 ? 7.867 -11.367 1.888 1.00 79.38 92 ALA A O 1
ATOM 704 N N . ALA A 1 93 ? 6.640 -10.275 3.432 1.00 84.25 93 ALA A N 1
ATOM 705 C CA . ALA A 1 93 ? 7.621 -10.309 4.518 1.00 84.25 93 ALA A CA 1
ATOM 706 C C . ALA A 1 93 ? 7.527 -11.554 5.428 1.00 84.25 93 ALA A C 1
ATOM 708 O O . ALA A 1 93 ? 8.488 -11.873 6.124 1.00 84.25 93 ALA A O 1
ATOM 709 N N . GLY A 1 94 ? 6.397 -12.267 5.430 1.00 88.38 94 GLY A N 1
ATOM 710 C CA . GLY A 1 94 ? 6.103 -13.333 6.399 1.00 88.38 94 GLY A CA 1
ATOM 711 C C . GLY A 1 94 ? 5.630 -12.814 7.765 1.00 88.38 94 GLY A C 1
ATOM 712 O O . GLY A 1 94 ? 5.774 -13.513 8.766 1.00 88.38 94 GLY A O 1
ATOM 713 N N . THR A 1 95 ? 5.094 -11.593 7.811 1.00 93.81 95 THR A N 1
ATOM 714 C CA . THR A 1 95 ? 4.621 -10.906 9.024 1.00 93.81 95 THR A CA 1
ATOM 715 C C . THR A 1 95 ? 3.105 -11.035 9.195 1.00 93.81 95 THR A C 1
ATOM 717 O O . THR A 1 95 ? 2.420 -11.639 8.363 1.00 93.81 95 THR A O 1
ATOM 720 N N . VAL A 1 96 ? 2.577 -10.527 10.308 1.00 95.38 96 VAL A N 1
ATOM 721 C CA . VAL A 1 96 ? 1.148 -10.562 10.655 1.00 95.38 96 VAL A CA 1
ATOM 722 C C . VAL A 1 96 ? 0.573 -9.148 10.800 1.00 95.38 96 VAL A C 1
ATOM 724 O O . VAL A 1 96 ? 1.322 -8.226 11.125 1.00 95.38 96 VAL A O 1
ATOM 727 N N . PRO A 1 97 ? -0.739 -8.963 10.560 1.00 97.06 97 PRO A N 1
ATOM 728 C CA . PRO A 1 97 ? -1.417 -7.703 10.845 1.00 97.06 97 PRO A CA 1
ATOM 729 C C . PRO A 1 97 ? -1.464 -7.394 12.349 1.00 97.06 97 PRO A C 1
ATOM 731 O O . PRO A 1 97 ? -1.353 -8.290 13.192 1.00 97.06 97 PRO A O 1
ATOM 734 N N . LEU A 1 98 ? -1.672 -6.116 12.656 1.00 97.50 98 LEU A N 1
ATOM 735 C CA . LEU A 1 98 ? -1.791 -5.545 13.993 1.00 97.50 98 LEU A CA 1
ATOM 736 C C . LEU A 1 98 ? -2.997 -4.610 14.016 1.00 97.50 98 LEU A C 1
ATOM 738 O O . LEU A 1 98 ? -3.096 -3.713 13.183 1.00 97.50 98 LEU A O 1
ATOM 742 N N . GLU A 1 99 ? -3.899 -4.790 14.964 1.00 98.38 99 GLU A N 1
ATOM 743 C CA . GLU A 1 99 ? -5.028 -3.888 15.166 1.00 98.38 99 GLU A CA 1
ATOM 744 C C . GLU A 1 99 ? -4.706 -2.893 16.282 1.00 98.38 99 GLU A C 1
ATOM 746 O O . GLU A 1 99 ? -4.150 -3.265 17.316 1.00 98.38 99 GLU A O 1
ATOM 751 N N . VAL A 1 100 ? -5.034 -1.622 16.052 1.00 98.50 100 VAL A N 1
ATOM 752 C CA . VAL A 1 100 ? -4.980 -0.560 17.063 1.00 98.50 100 VAL A CA 1
ATOM 753 C C . VAL A 1 100 ? -6.412 -0.240 17.456 1.00 98.50 100 VAL A C 1
ATOM 755 O O . VAL A 1 100 ? -7.210 0.099 16.582 1.00 98.50 100 VAL A O 1
ATOM 758 N N . THR A 1 101 ? -6.728 -0.321 18.746 1.00 98.38 101 THR A N 1
ATOM 759 C CA . THR A 1 101 ? -8.038 0.068 19.282 1.00 98.38 101 THR A CA 1
ATOM 760 C C . THR A 1 101 ? -7.968 1.405 20.021 1.00 98.38 101 THR A C 1
ATOM 762 O O . THR A 1 101 ? -6.895 1.877 20.409 1.00 98.38 101 THR A O 1
ATOM 765 N N . ILE A 1 102 ? -9.121 2.037 20.206 1.00 97.94 102 ILE A N 1
ATOM 766 C CA . ILE A 1 102 ? -9.324 3.138 21.147 1.00 97.94 102 ILE A CA 1
ATOM 767 C C . ILE A 1 102 ? -10.572 2.875 21.989 1.00 97.94 102 ILE A C 1
ATOM 769 O O . ILE A 1 102 ? -11.552 2.304 21.514 1.00 97.94 102 ILE A O 1
ATOM 773 N N . SER A 1 103 ? -10.527 3.344 23.232 1.00 96.50 103 SER A N 1
ATOM 774 C CA . SER A 1 103 ? -11.601 3.259 24.220 1.00 96.50 103 SER A CA 1
ATOM 775 C C . SER A 1 103 ? -11.792 4.596 24.941 1.00 96.50 103 SER A C 1
AT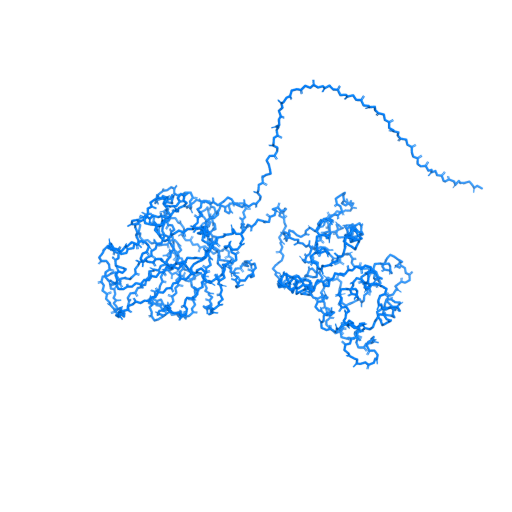OM 777 O O . SER A 1 103 ? -11.153 5.598 24.601 1.00 96.50 103 SER A O 1
ATOM 779 N N . ASP A 1 104 ? -12.644 4.645 25.967 1.00 95.19 104 ASP A N 1
ATOM 780 C CA . ASP A 1 104 ? -12.789 5.835 26.812 1.00 95.19 104 ASP A CA 1
ATOM 781 C C . ASP A 1 104 ? -11.508 6.204 27.590 1.00 95.19 104 ASP A C 1
ATOM 783 O O . ASP A 1 104 ? -11.282 7.376 27.899 1.00 95.19 104 ASP A O 1
ATOM 787 N N . GLU A 1 105 ? -10.616 5.241 27.825 1.00 94.38 105 GLU A N 1
ATOM 788 C CA . GLU A 1 105 ? -9.336 5.399 28.523 1.00 94.38 105 GLU A CA 1
ATOM 789 C C . GLU A 1 105 ? -8.201 5.952 27.640 1.00 94.38 105 GLU A C 1
ATOM 791 O O . GLU A 1 105 ? -7.136 6.307 28.159 1.00 94.38 105 GLU A O 1
ATOM 796 N N . SER A 1 106 ? -8.389 6.063 26.319 1.00 95.75 106 SER A N 1
ATOM 797 C CA . SER A 1 106 ? -7.356 6.493 25.356 1.00 95.75 106 SER A CA 1
ATOM 798 C C . SER A 1 106 ? -7.051 8.006 25.394 1.00 95.75 106 SER A C 1
ATOM 800 O O . SER A 1 106 ? -6.980 8.669 24.360 1.00 95.75 106 SER A O 1
ATOM 802 N N . ILE A 1 107 ? -6.877 8.584 26.584 1.00 94.56 107 ILE A N 1
ATOM 803 C CA . ILE A 1 107 ? -6.688 10.025 26.814 1.00 94.56 107 ILE A CA 1
ATOM 804 C C . ILE A 1 107 ? -5.200 10.334 27.037 1.00 94.56 107 ILE A C 1
ATOM 806 O O . ILE A 1 107 ? -4.641 10.110 28.115 1.00 94.56 107 ILE A O 1
ATOM 810 N N . PHE A 1 108 ? -4.550 10.879 26.009 1.00 92.00 108 PHE A N 1
ATOM 811 C CA . PHE A 1 108 ? -3.146 11.299 26.048 1.00 92.00 108 PHE A CA 1
ATOM 812 C C . PHE A 1 108 ? -2.997 12.682 26.702 1.00 92.00 108 PHE A C 1
ATOM 814 O O . PHE A 1 108 ? -3.719 13.610 26.349 1.00 92.00 108 PHE A O 1
ATOM 821 N N . MET A 1 109 ? -2.063 12.837 27.650 1.00 89.94 109 MET A N 1
ATOM 822 C CA . MET A 1 109 ? -1.688 14.130 28.264 1.00 89.94 109 MET A CA 1
ATOM 823 C C . MET A 1 109 ? -2.864 15.047 28.685 1.00 89.94 109 MET A C 1
ATOM 825 O O . MET A 1 109 ? -2.802 16.260 28.510 1.00 89.94 109 MET A O 1
ATOM 829 N N . GLN A 1 110 ? -3.933 14.480 29.261 1.00 91.50 110 GLN A N 1
ATOM 830 C CA . GLN A 1 110 ? -5.150 15.210 29.681 1.00 91.50 110 GLN A CA 1
ATOM 831 C C . GLN A 1 110 ? -5.928 15.902 28.536 1.00 91.50 110 GLN A C 1
ATOM 833 O O . GLN A 1 110 ? -6.782 16.747 28.794 1.00 91.50 110 GLN A O 1
ATOM 838 N N . GLN A 1 111 ? -5.692 15.526 27.276 1.00 93.06 111 GLN A N 1
ATOM 839 C CA . GLN A 1 111 ? -6.444 16.012 26.114 1.00 93.06 111 GLN A CA 1
ATOM 840 C C . GLN A 1 111 ? -7.796 15.283 26.004 1.00 93.06 111 GLN A C 1
ATOM 842 O O . GLN A 1 111 ? -7.983 14.419 25.148 1.00 93.06 111 GLN A O 1
ATOM 847 N N . TYR A 1 112 ? -8.734 15.601 26.904 1.00 94.06 112 TYR A N 1
ATOM 848 C CA . TYR A 1 112 ? -10.027 14.907 27.047 1.00 94.06 112 TYR A CA 1
ATOM 849 C C . TYR A 1 112 ? -10.926 14.937 25.800 1.00 94.06 112 TYR A C 1
ATOM 851 O O . TYR A 1 112 ? -11.812 14.087 25.675 1.00 94.06 112 TYR A O 1
ATOM 859 N N . GLY A 1 113 ? -10.708 15.889 24.887 1.00 95.81 113 GLY A N 1
ATOM 860 C CA . GLY A 1 113 ? -11.421 15.952 23.613 1.00 95.81 113 GLY A CA 1
ATOM 861 C C . GLY A 1 113 ? -11.027 14.817 22.665 1.00 95.81 113 GLY A C 1
ATOM 862 O O . GLY A 1 113 ? -11.874 14.302 21.938 1.00 95.81 113 GLY A O 1
ATOM 863 N N . PHE A 1 114 ? -9.772 14.366 22.698 1.00 96.56 114 PHE A N 1
ATOM 864 C CA . PHE A 1 114 ? -9.290 13.297 21.825 1.00 96.56 114 PHE A CA 1
ATOM 865 C C . PHE A 1 114 ? -9.492 11.900 22.427 1.00 96.56 114 PHE A C 1
ATOM 867 O O . PHE A 1 114 ? -9.556 11.718 23.645 1.00 96.56 114 PHE A O 1
ATOM 874 N N . ARG A 1 115 ? -9.506 10.894 21.547 1.00 97.19 115 ARG A N 1
ATOM 875 C CA . ARG A 1 115 ? -9.048 9.531 21.860 1.00 97.19 115 ARG A CA 1
ATOM 876 C C . ARG A 1 115 ? -7.848 9.226 20.978 1.00 97.19 115 ARG A C 1
ATOM 878 O O . ARG A 1 115 ? -7.935 9.443 19.773 1.00 97.19 115 ARG A O 1
ATOM 885 N N . ARG A 1 116 ? -6.724 8.817 21.568 1.00 95.69 116 ARG A N 1
ATOM 886 C CA . ARG A 1 116 ? -5.428 8.708 20.886 1.00 95.69 116 ARG A CA 1
ATOM 887 C C . ARG A 1 116 ? -4.669 7.438 21.278 1.00 95.69 116 ARG A C 1
ATOM 889 O O . ARG A 1 116 ? -4.391 7.223 22.457 1.00 95.69 116 ARG A O 1
ATOM 896 N N . ALA A 1 117 ? -4.260 6.686 20.263 1.00 97.50 117 ALA A N 1
ATOM 897 C CA . ALA A 1 117 ? -3.273 5.615 20.310 1.00 97.50 117 ALA A CA 1
ATOM 898 C C . ALA A 1 117 ? -2.469 5.634 18.996 1.00 97.50 117 ALA A C 1
ATOM 900 O O . ALA A 1 117 ? -2.971 5.196 17.966 1.00 97.50 117 ALA A O 1
ATOM 901 N N . GLY A 1 118 ? -1.249 6.179 19.001 1.00 96.38 118 GLY A N 1
ATOM 902 C CA . GLY A 1 118 ? -0.370 6.258 17.825 1.00 96.38 118 GLY A CA 1
ATOM 903 C C . GLY A 1 118 ? 0.961 5.540 18.045 1.00 96.38 118 GLY A C 1
ATOM 904 O O . GLY A 1 118 ? 1.741 5.923 18.910 1.00 96.38 118 GLY A O 1
ATOM 905 N N . LEU A 1 119 ? 1.242 4.499 17.267 1.00 97.00 119 LEU A N 1
ATOM 906 C CA . LEU A 1 119 ? 2.540 3.833 17.257 1.00 97.00 119 LEU A CA 1
ATOM 907 C C . LEU A 1 119 ? 3.568 4.749 16.590 1.00 97.00 119 LEU A C 1
ATOM 909 O O . LEU A 1 119 ? 3.430 5.116 15.424 1.00 97.00 119 LEU A O 1
ATOM 913 N N . GLN A 1 120 ? 4.597 5.103 17.353 1.00 95.69 120 GLN A N 1
ATOM 914 C CA . GLN A 1 120 ? 5.687 5.992 16.963 1.00 95.69 120 GLN A CA 1
ATOM 915 C C . GLN A 1 120 ? 6.997 5.203 16.951 1.00 95.69 120 GLN A C 1
ATOM 917 O O . GLN A 1 120 ? 7.274 4.467 17.900 1.00 95.69 120 GLN A O 1
ATOM 922 N N . TRP A 1 121 ? 7.822 5.338 15.914 1.00 95.25 121 TRP A N 1
ATOM 923 C CA . TRP A 1 121 ? 9.102 4.626 15.836 1.00 95.25 121 TRP A CA 1
ATOM 924 C C . TRP A 1 121 ? 10.136 5.169 16.834 1.00 95.25 121 TRP A C 1
ATOM 926 O O . TRP A 1 121 ? 10.376 6.369 16.913 1.00 95.25 121 TRP A O 1
ATOM 936 N N . SER A 1 122 ? 10.809 4.280 17.571 1.00 91.94 122 SER A N 1
ATOM 937 C CA . SER A 1 122 ? 11.804 4.668 18.589 1.00 91.94 122 SER A CA 1
ATOM 938 C C . SER A 1 122 ? 13.087 5.276 18.007 1.00 91.94 122 SER A C 1
ATOM 940 O O . SER A 1 122 ? 13.751 6.055 18.685 1.00 91.94 122 SER A O 1
ATOM 942 N N . ASN A 1 123 ? 13.441 4.916 16.768 1.00 90.00 123 ASN A N 1
ATOM 943 C CA . ASN A 1 123 ? 14.648 5.392 16.073 1.00 90.00 123 ASN A CA 1
ATOM 944 C C . ASN A 1 123 ? 14.379 6.572 15.123 1.00 90.00 123 ASN A C 1
ATOM 946 O O . ASN A 1 123 ? 15.286 7.020 14.424 1.00 90.00 123 ASN A O 1
ATOM 950 N N . ASP A 1 124 ? 13.139 7.049 15.078 1.00 94.19 124 ASP A N 1
ATOM 951 C CA . ASP A 1 124 ? 12.718 8.192 14.280 1.00 94.19 124 ASP A CA 1
ATOM 952 C C . ASP A 1 124 ? 12.902 9.454 15.126 1.00 94.19 124 ASP A C 1
ATOM 954 O O . ASP A 1 124 ? 12.053 9.786 15.948 1.00 94.19 124 ASP A O 1
ATOM 958 N N . THR A 1 125 ? 14.077 10.084 15.061 1.00 92.50 125 THR A N 1
ATOM 959 C CA . THR A 1 125 ? 14.436 11.181 15.973 1.00 92.50 125 THR A CA 1
ATOM 960 C C . THR A 1 125 ? 13.755 12.487 15.582 1.00 92.50 125 THR A C 1
ATOM 962 O O . THR A 1 125 ? 13.811 12.889 14.429 1.00 92.50 125 THR A O 1
ATOM 965 N N . ASN A 1 126 ? 13.175 13.194 16.557 1.00 92.44 126 ASN A N 1
ATOM 966 C CA . ASN A 1 126 ? 12.389 14.409 16.310 1.00 92.44 126 ASN A CA 1
ATOM 967 C C . ASN A 1 126 ? 13.098 15.458 15.430 1.00 92.44 126 ASN A C 1
ATOM 969 O O . ASN A 1 126 ? 12.473 16.053 14.564 1.00 92.44 126 ASN A O 1
ATOM 973 N N . GLU A 1 127 ? 14.410 15.627 15.608 1.00 93.75 127 GLU A N 1
ATOM 974 C CA . GLU A 1 127 ? 15.283 16.374 14.698 1.00 93.75 127 GLU A CA 1
ATOM 975 C C . GLU A 1 127 ? 16.296 15.412 14.057 1.00 93.75 127 GLU A C 1
ATOM 977 O O . GLU A 1 127 ? 16.733 14.441 14.689 1.00 93.75 127 GLU A O 1
ATOM 982 N N . GLY A 1 128 ? 16.683 15.672 12.806 1.00 91.94 128 GLY A N 1
ATOM 983 C CA . GLY A 1 128 ? 17.688 14.892 12.079 1.00 91.94 128 GLY A CA 1
ATOM 984 C C . GLY A 1 128 ? 17.304 13.436 11.790 1.00 91.94 128 GLY A C 1
ATOM 985 O O . GLY A 1 128 ? 18.200 12.604 11.636 1.00 91.94 128 GLY A O 1
ATOM 986 N N . SER A 1 129 ? 16.005 13.107 11.743 1.00 94.44 129 SER A N 1
ATOM 987 C CA . SER A 1 129 ? 15.548 11.744 11.446 1.00 94.44 129 SER A CA 1
ATOM 988 C C . SER A 1 129 ? 16.055 11.261 10.080 1.00 94.44 129 SER A C 1
ATOM 990 O O . SER A 1 129 ? 15.867 11.958 9.076 1.00 94.44 129 SER A O 1
ATOM 992 N N . PRO A 1 130 ? 16.568 10.017 9.970 1.00 93.06 130 PRO A N 1
ATOM 993 C CA . PRO A 1 130 ? 16.825 9.400 8.671 1.00 93.06 130 PRO A CA 1
ATOM 994 C C . PRO A 1 130 ? 15.536 9.170 7.866 1.00 93.06 130 PRO A C 1
ATOM 996 O O . PRO A 1 130 ? 15.622 8.845 6.687 1.00 93.06 130 PRO A O 1
ATOM 999 N N . GLY A 1 131 ? 14.350 9.318 8.468 1.00 94.19 131 GLY A N 1
ATOM 1000 C CA . GLY A 1 131 ? 13.044 9.283 7.810 1.00 94.19 131 GLY A CA 1
ATOM 1001 C C . GLY A 1 131 ? 12.569 10.624 7.231 1.00 94.19 131 GLY A C 1
ATOM 1002 O O . GLY A 1 131 ? 11.581 10.624 6.495 1.00 94.19 131 GLY A O 1
ATOM 1003 N N . SER A 1 132 ? 13.278 11.726 7.496 1.00 93.56 132 SER A N 1
ATOM 1004 C CA . SER A 1 132 ? 12.867 13.098 7.133 1.00 93.56 132 SER A CA 1
ATOM 1005 C C . SER A 1 132 ? 13.780 13.763 6.089 1.00 93.56 132 SER A C 1
ATOM 1007 O O . SER A 1 132 ? 13.702 14.964 5.845 1.00 93.56 132 SER A O 1
ATOM 1009 N N . GLU A 1 133 ? 14.640 12.977 5.430 1.00 92.38 133 GLU A N 1
ATOM 1010 C CA . GLU A 1 133 ? 15.595 13.448 4.417 1.00 92.38 133 GLU A CA 1
ATOM 1011 C C . GLU A 1 133 ? 15.446 12.763 3.045 1.00 92.38 133 GLU A C 1
ATOM 1013 O O . GLU A 1 133 ? 15.028 11.606 2.923 1.00 92.38 133 GLU A O 1
ATOM 1018 N N . GLY A 1 134 ? 15.863 13.449 1.976 1.00 93.69 134 GLY A N 1
ATOM 1019 C CA . GLY A 1 134 ? 15.929 12.880 0.629 1.00 93.69 134 GLY A CA 1
ATOM 1020 C C . GLY A 1 134 ? 14.555 12.547 0.044 1.00 93.69 134 GLY A C 1
ATOM 1021 O O . GLY A 1 134 ? 13.683 13.409 -0.077 1.00 93.69 134 GLY A O 1
ATOM 1022 N N . VAL A 1 135 ? 14.362 11.278 -0.334 1.00 94.81 135 VAL A N 1
ATOM 1023 C CA . VAL A 1 135 ? 13.068 10.747 -0.780 1.00 94.81 135 VAL A CA 1
ATOM 1024 C C . VAL A 1 135 ? 12.759 9.481 -0.001 1.00 94.81 135 VAL A C 1
ATOM 1026 O O . VAL A 1 135 ? 13.536 8.529 -0.053 1.00 94.81 135 VAL A O 1
ATOM 1029 N N . LYS A 1 136 ? 11.623 9.458 0.687 1.00 95.06 136 LYS A N 1
ATOM 1030 C CA . LYS A 1 136 ? 11.151 8.320 1.479 1.00 95.06 136 LYS A CA 1
ATOM 1031 C C . LYS A 1 136 ? 9.785 7.878 0.998 1.00 95.06 136 LYS A C 1
ATOM 1033 O O . LYS A 1 136 ? 9.018 8.703 0.513 1.00 95.06 136 LYS A O 1
ATOM 1038 N N . THR A 1 137 ? 9.466 6.598 1.138 1.00 96.62 137 THR A N 1
ATOM 1039 C CA . THR A 1 137 ? 8.101 6.110 0.918 1.00 96.62 137 THR A CA 1
ATOM 1040 C C . THR A 1 137 ? 7.625 5.354 2.141 1.00 96.62 137 THR A C 1
ATOM 1042 O O . THR A 1 137 ? 8.238 4.368 2.547 1.00 96.62 137 THR A O 1
ATOM 1045 N N . LEU A 1 138 ? 6.519 5.823 2.711 1.00 97.62 138 LEU A N 1
ATOM 1046 C CA . LEU A 1 138 ? 5.819 5.159 3.799 1.00 97.62 138 LEU A CA 1
ATOM 1047 C C . LEU A 1 138 ? 4.787 4.198 3.214 1.00 97.62 138 LEU A C 1
ATOM 1049 O O . LEU A 1 138 ? 3.863 4.643 2.536 1.00 97.62 138 LEU A O 1
ATOM 1053 N N . HIS A 1 139 ? 4.936 2.906 3.485 1.00 97.62 139 HIS A N 1
ATOM 1054 C CA . HIS A 1 139 ? 3.990 1.853 3.119 1.00 97.62 139 HIS A CA 1
ATOM 1055 C C . HIS A 1 139 ? 3.166 1.444 4.332 1.00 97.62 139 HIS A C 1
ATOM 1057 O O . HIS A 1 139 ? 3.689 1.309 5.440 1.00 97.62 139 HIS A O 1
ATOM 1063 N N . PHE A 1 140 ? 1.875 1.230 4.110 1.00 98.38 140 PHE A N 1
ATOM 1064 C CA . PHE A 1 140 ? 0.951 0.671 5.091 1.00 98.38 140 PHE A CA 1
ATOM 1065 C C . PHE A 1 140 ? -0.265 0.094 4.369 1.00 98.38 140 PHE A C 1
ATOM 1067 O O . PHE A 1 140 ? -0.604 0.481 3.254 1.00 98.38 140 PHE A O 1
ATOM 1074 N N . SER A 1 141 ? -0.941 -0.855 4.994 1.00 98.50 141 SER A N 1
ATOM 1075 C CA . SER A 1 141 ? -2.228 -1.380 4.547 1.00 98.50 141 SER A CA 1
ATOM 1076 C C . SER A 1 141 ? -3.238 -1.230 5.666 1.00 98.50 141 SER A C 1
ATOM 1078 O O . SER A 1 141 ? -2.872 -1.348 6.833 1.00 98.50 141 SER A O 1
ATOM 1080 N N . ILE A 1 142 ? -4.494 -0.988 5.305 1.00 98.50 142 ILE A N 1
ATOM 1081 C CA . ILE A 1 142 ? -5.612 -0.851 6.236 1.00 98.50 142 ILE A CA 1
ATOM 1082 C C . ILE A 1 142 ? -6.701 -1.861 5.873 1.00 98.50 142 ILE A C 1
ATOM 1084 O O . ILE A 1 142 ? -7.020 -2.053 4.696 1.00 98.50 142 ILE A O 1
ATOM 1088 N N . LEU A 1 143 ? -7.281 -2.481 6.893 1.00 97.94 143 LEU A N 1
ATOM 1089 C CA . LEU A 1 143 ? -8.516 -3.251 6.841 1.00 97.94 143 LEU A CA 1
ATOM 1090 C C . LEU A 1 143 ? -9.434 -2.727 7.957 1.00 97.94 143 LEU A C 1
ATOM 1092 O O . LEU A 1 143 ? -8.991 -2.491 9.079 1.00 97.94 143 LEU A O 1
ATOM 1096 N N . GLN A 1 144 ? -10.707 -2.498 7.635 1.00 96.75 144 GLN A N 1
ATOM 1097 C CA . GLN A 1 144 ? -11.710 -2.116 8.633 1.00 96.75 144 GLN A CA 1
ATOM 1098 C C . GLN A 1 144 ? -12.049 -3.329 9.502 1.00 96.75 144 GLN A C 1
ATOM 1100 O O . GLN A 1 144 ? -12.335 -4.391 8.945 1.00 96.75 144 GLN A O 1
ATOM 1105 N N . ASP A 1 145 ? -12.079 -3.162 10.826 1.00 95.56 145 ASP A N 1
ATOM 1106 C CA . ASP A 1 145 ? -12.751 -4.134 11.684 1.00 95.56 145 ASP A CA 1
ATOM 1107 C C . ASP A 1 145 ? -14.269 -3.886 11.635 1.00 95.56 145 ASP A C 1
ATOM 1109 O O . ASP A 1 145 ? -14.756 -2.787 11.904 1.00 95.56 145 ASP A O 1
ATOM 1113 N N . GLU A 1 146 ? -15.027 -4.913 11.256 1.00 92.69 146 GLU A N 1
ATOM 1114 C CA . GLU A 1 146 ? -16.492 -4.870 11.245 1.00 92.69 146 GLU A CA 1
ATOM 1115 C C . GLU A 1 146 ? -17.089 -5.083 12.648 1.00 92.69 146 GLU A C 1
ATOM 1117 O O . GLU A 1 146 ? -18.276 -4.809 12.841 1.00 92.69 146 GLU A O 1
ATOM 1122 N N . SER A 1 147 ? -16.288 -5.536 13.624 1.00 94.69 147 SER A N 1
ATOM 1123 C CA . SER A 1 147 ? -16.690 -5.671 15.028 1.00 94.69 147 SER A CA 1
ATOM 1124 C C . SER A 1 147 ? -16.510 -4.380 15.840 1.00 94.69 147 SER A C 1
ATOM 1126 O O . SER A 1 147 ? -17.352 -4.095 16.692 1.00 94.69 147 SER A O 1
ATOM 1128 N N . ARG A 1 148 ? -15.513 -3.553 15.493 1.00 96.50 148 ARG A N 1
ATOM 1129 C CA . ARG A 1 148 ? -15.224 -2.230 16.080 1.00 96.50 148 ARG A CA 1
ATOM 1130 C C . ARG A 1 148 ? -15.175 -1.100 15.031 1.00 96.50 148 ARG A C 1
ATOM 1132 O O . ARG A 1 148 ? -14.136 -0.458 14.852 1.00 96.50 148 ARG A O 1
ATOM 1139 N N . PRO A 1 149 ? -16.265 -0.841 14.291 1.00 96.44 149 PRO A N 1
ATOM 1140 C CA . PRO A 1 149 ? -16.256 0.120 13.191 1.00 96.44 149 PRO A CA 1
ATOM 1141 C C . PRO A 1 149 ? -16.028 1.562 13.672 1.00 96.44 149 PRO A C 1
ATOM 1143 O O . PRO A 1 149 ? -16.671 2.015 14.616 1.00 96.44 149 PRO A O 1
ATOM 1146 N N . LEU A 1 150 ? -15.190 2.320 12.954 1.00 97.56 150 LEU A N 1
ATOM 1147 C CA . LEU A 1 150 ? -14.990 3.751 13.214 1.00 97.56 150 LEU A CA 1
ATOM 1148 C C . LEU A 1 150 ? -16.306 4.537 13.062 1.00 97.56 150 LEU A C 1
ATOM 1150 O O . LEU A 1 150 ? -16.986 4.410 12.035 1.00 97.56 150 LEU A O 1
ATOM 1154 N N . ASN A 1 151 ? -16.642 5.419 14.011 1.00 97.44 151 ASN A N 1
ATOM 1155 C CA . ASN A 1 151 ? -17.779 6.328 13.835 1.00 97.44 151 ASN A CA 1
ATOM 1156 C C . ASN A 1 151 ? -17.438 7.518 12.919 1.00 97.44 151 ASN A C 1
ATOM 1158 O O . ASN A 1 151 ? -17.077 8.607 13.363 1.00 97.44 151 ASN A O 1
ATOM 1162 N N . LEU A 1 152 ? -17.673 7.342 11.620 1.00 97.56 152 LEU A N 1
ATOM 1163 C CA . LEU A 1 152 ? -17.381 8.320 10.566 1.00 97.56 152 LEU A CA 1
ATOM 1164 C C . LEU A 1 152 ? -18.093 9.691 10.684 1.00 97.56 152 LEU A C 1
ATOM 1166 O O . LEU A 1 152 ? -17.826 10.562 9.854 1.00 97.56 152 LEU A O 1
ATOM 1170 N N . SER A 1 153 ? -18.960 9.941 11.678 1.00 96.94 153 SER A N 1
ATOM 1171 C CA . SER A 1 153 ? -19.392 11.314 12.009 1.00 96.94 153 SER A CA 1
ATOM 1172 C C . SER A 1 153 ? -18.322 12.141 12.738 1.00 96.94 153 SER A C 1
ATOM 1174 O O . SER A 1 153 ? -18.496 13.349 12.889 1.00 96.94 153 SER A O 1
ATOM 1176 N N . HIS A 1 154 ? -17.233 11.511 13.182 1.00 98.19 154 HIS A N 1
ATOM 1177 C CA . HIS A 1 154 ? -16.044 12.151 13.746 1.00 98.19 154 HIS A CA 1
ATOM 1178 C C . HIS A 1 154 ? -14.920 12.259 12.705 1.00 98.19 154 HIS A C 1
ATOM 1180 O O . HIS A 1 154 ? -14.931 11.564 11.690 1.00 98.19 154 HIS A O 1
ATOM 1186 N N . GLU A 1 155 ? -13.940 13.127 12.960 1.00 98.25 155 GLU A N 1
ATOM 1187 C CA . GLU A 1 155 ? -12.688 13.191 12.196 1.00 98.25 155 GLU A CA 1
ATOM 1188 C C . GLU A 1 155 ? -11.630 12.294 12.849 1.00 98.25 155 GLU A C 1
ATOM 1190 O O . GLU A 1 155 ? -11.438 12.342 14.067 1.00 98.25 155 GLU A O 1
ATOM 1195 N N . TYR A 1 156 ? -10.902 11.533 12.034 1.00 98.50 156 TYR A N 1
ATOM 1196 C CA . TYR A 1 156 ? -9.813 10.661 12.469 1.00 98.50 156 TYR A CA 1
ATOM 1197 C C . TYR A 1 156 ? -8.516 11.033 11.761 1.00 98.50 156 TYR A C 1
ATOM 1199 O O . TYR A 1 156 ? -8.519 11.278 10.557 1.00 98.50 156 TYR A O 1
ATOM 1207 N N . LEU A 1 157 ? -7.404 11.012 12.492 1.00 98.12 157 LEU A N 1
ATOM 1208 C CA . LEU A 1 157 ? -6.049 11.015 11.943 1.00 98.12 157 LEU A CA 1
ATOM 1209 C C . LEU A 1 157 ? -5.447 9.623 12.168 1.00 98.12 157 LEU A C 1
ATOM 1211 O O . LEU A 1 157 ? -5.383 9.156 13.306 1.00 98.12 157 LEU A O 1
ATOM 1215 N N . ASN A 1 158 ? -5.079 8.947 11.075 1.00 98.38 158 ASN A N 1
ATOM 1216 C CA . ASN A 1 158 ? -4.771 7.513 11.063 1.00 98.38 158 ASN A CA 1
ATOM 1217 C C . ASN A 1 158 ? -3.311 7.172 10.739 1.00 98.38 158 ASN A C 1
ATOM 1219 O O . ASN A 1 158 ? -2.780 6.167 11.215 1.00 98.38 158 ASN A O 1
ATOM 1223 N N . VAL A 1 159 ? -2.673 7.992 9.904 1.00 98.38 159 VAL A N 1
ATOM 1224 C CA . VAL A 1 159 ? -1.232 7.956 9.617 1.00 98.38 159 VAL A CA 1
ATOM 1225 C C . VAL A 1 159 ? -0.778 9.397 9.427 1.00 98.38 159 VAL A C 1
ATOM 1227 O O . VAL A 1 159 ? -1.386 10.131 8.648 1.00 98.38 159 VAL A O 1
ATOM 1230 N N . TRP A 1 160 ? 0.254 9.837 10.135 1.00 97.31 160 TRP A N 1
ATOM 1231 C CA . TRP A 1 160 ? 0.737 11.212 10.036 1.00 97.31 160 TRP A CA 1
ATOM 1232 C C . TRP A 1 160 ? 2.241 11.312 10.235 1.00 97.31 160 TRP A C 1
ATOM 1234 O O . TRP A 1 160 ? 2.885 10.389 10.729 1.00 97.31 160 TRP A O 1
ATOM 1244 N N . HIS A 1 161 ? 2.791 12.445 9.814 1.00 97.31 161 HIS A N 1
ATOM 1245 C CA . HIS A 1 161 ? 4.151 12.861 10.124 1.00 97.31 161 HIS A CA 1
ATOM 1246 C C . HIS A 1 161 ? 4.042 14.208 10.839 1.00 97.31 161 HIS A C 1
ATOM 1248 O O . HIS A 1 161 ? 3.648 15.185 10.204 1.00 97.31 161 HIS A O 1
ATOM 1254 N N . GLU A 1 162 ? 4.291 14.227 12.148 1.00 95.12 162 GLU A N 1
ATOM 1255 C CA . GLU A 1 162 ? 4.179 15.409 13.020 1.00 95.12 162 GLU A CA 1
ATOM 1256 C C . GLU A 1 162 ? 5.488 16.200 12.971 1.00 95.12 162 GLU A C 1
ATOM 1258 O O . GLU A 1 162 ? 6.553 15.595 13.088 1.00 95.12 162 GLU A O 1
ATOM 1263 N N . SER A 1 163 ? 5.434 17.523 12.772 1.00 95.25 163 SER A N 1
ATOM 1264 C CA . SER A 1 163 ? 6.644 18.345 12.639 1.00 95.25 163 SER A CA 1
ATOM 1265 C C . SER A 1 163 ? 7.420 18.439 13.953 1.00 95.25 163 SER A C 1
ATOM 1267 O O . SER A 1 163 ? 6.825 18.382 15.026 1.00 95.25 163 SER A O 1
ATOM 1269 N N . ALA A 1 164 ? 8.742 18.641 13.893 1.00 94.88 164 ALA A N 1
ATOM 1270 C CA . ALA A 1 164 ? 9.600 18.608 15.087 1.00 94.88 164 ALA A CA 1
ATOM 1271 C C . ALA A 1 164 ? 9.235 19.645 16.171 1.00 94.88 164 ALA A C 1
ATOM 1273 O O . ALA A 1 164 ? 9.551 19.474 17.349 1.00 94.88 164 ALA A O 1
ATOM 1274 N N . ASP A 1 165 ? 8.575 20.733 15.770 1.00 92.81 165 ASP A N 1
ATOM 1275 C CA . ASP A 1 165 ? 8.066 21.796 16.639 1.00 92.81 165 ASP A CA 1
ATOM 1276 C C . ASP A 1 165 ? 6.629 21.556 17.147 1.00 92.81 165 ASP A C 1
ATOM 1278 O O . ASP A 1 165 ? 6.080 22.405 17.852 1.00 92.81 165 ASP A O 1
ATOM 1282 N N . TYR A 1 166 ? 6.018 20.420 16.789 1.00 90.25 166 TYR A N 1
ATOM 1283 C CA . TYR A 1 166 ? 4.636 20.022 17.085 1.00 90.25 166 TYR A CA 1
ATOM 1284 C C . TYR A 1 166 ? 3.577 21.046 16.621 1.00 90.25 166 TYR A C 1
ATOM 1286 O O . TYR A 1 166 ? 2.456 21.077 17.135 1.00 90.25 166 TYR A O 1
ATOM 1294 N N . SER A 1 167 ? 3.921 21.914 15.658 1.00 89.88 167 SER A N 1
ATOM 1295 C CA . SER A 1 167 ? 3.033 22.974 15.156 1.00 89.88 167 SER A CA 1
ATOM 1296 C C . SER A 1 167 ? 2.082 22.513 14.051 1.00 89.88 167 SER A C 1
ATOM 1298 O O . SER A 1 167 ? 1.043 23.141 13.833 1.00 89.88 167 SER A O 1
ATOM 1300 N N . ALA A 1 168 ? 2.442 21.452 13.324 1.00 92.81 168 ALA A N 1
ATOM 1301 C CA . ALA A 1 168 ? 1.705 20.951 12.172 1.00 92.81 168 ALA A CA 1
ATOM 1302 C C . ALA A 1 168 ? 2.032 19.473 11.891 1.00 92.81 168 ALA A C 1
ATOM 1304 O O . ALA A 1 168 ? 2.849 18.853 12.564 1.00 92.81 168 ALA A O 1
ATOM 1305 N N . ASN A 1 169 ? 1.420 18.925 10.841 1.00 96.06 169 ASN A N 1
ATOM 1306 C CA . ASN A 1 169 ? 1.753 17.611 10.299 1.00 96.06 169 ASN A CA 1
ATOM 1307 C C . ASN A 1 169 ? 2.122 17.764 8.820 1.00 96.06 169 ASN A C 1
ATOM 1309 O O . ASN A 1 169 ? 1.286 18.242 8.063 1.00 96.06 169 ASN A O 1
ATOM 1313 N N . GLN A 1 170 ? 3.311 17.361 8.369 1.00 96.25 170 GLN A N 1
ATOM 1314 C CA . GLN A 1 170 ? 3.713 17.464 6.953 1.00 96.25 170 GLN A CA 1
ATOM 1315 C C . GLN A 1 170 ? 2.755 16.724 6.006 1.00 96.25 170 GLN A C 1
ATOM 1317 O O . GLN A 1 170 ? 2.470 17.194 4.903 1.00 96.25 170 GLN A O 1
ATOM 1322 N N . ILE A 1 171 ? 2.258 15.568 6.452 1.00 97.69 171 ILE A N 1
ATOM 1323 C CA . ILE A 1 171 ? 1.166 14.830 5.819 1.00 97.69 171 ILE A CA 1
ATOM 1324 C C . ILE A 1 171 ? 0.179 14.329 6.865 1.00 97.69 171 ILE A C 1
ATOM 1326 O O . ILE A 1 171 ? 0.550 13.992 7.992 1.00 97.69 171 ILE A O 1
ATOM 1330 N N . GLN A 1 172 ? -1.082 14.240 6.457 1.00 98.12 172 GLN A N 1
ATOM 1331 C CA . GLN A 1 172 ? -2.186 13.770 7.281 1.00 98.12 172 GLN A CA 1
ATOM 1332 C C . GLN A 1 172 ? -3.012 12.774 6.474 1.00 98.12 172 GLN A C 1
ATOM 1334 O O . GLN A 1 172 ? -3.636 13.146 5.485 1.00 98.12 172 GLN A O 1
ATOM 1339 N N . PHE A 1 173 ? -3.021 11.510 6.879 1.00 98.69 173 PHE A N 1
ATOM 1340 C CA . PHE A 1 173 ? -3.931 10.503 6.350 1.00 98.69 173 PHE A CA 1
ATOM 1341 C C . PHE A 1 173 ? -5.111 10.371 7.310 1.00 98.69 173 PHE A C 1
ATOM 1343 O O . PHE A 1 173 ? -4.931 9.994 8.470 1.00 98.69 173 PHE A O 1
ATOM 1350 N N . GLN A 1 174 ? -6.300 10.735 6.844 1.00 98.56 174 GLN A N 1
ATOM 1351 C CA . GLN A 1 174 ? -7.485 10.947 7.666 1.00 98.56 174 GLN A CA 1
ATOM 1352 C C . GLN A 1 174 ? -8.711 10.183 7.158 1.00 98.56 174 GLN A C 1
ATOM 1354 O O . GLN A 1 174 ? -8.791 9.772 5.997 1.00 98.56 174 GLN A O 1
ATOM 1359 N N . ALA A 1 175 ? -9.692 10.047 8.044 1.00 98.19 175 ALA A N 1
ATOM 1360 C CA . ALA A 1 175 ? -10.974 9.394 7.813 1.00 98.19 175 ALA A CA 1
ATOM 1361 C C . ALA A 1 175 ? -12.126 10.171 8.465 1.00 98.19 175 ALA A C 1
ATOM 1363 O O . ALA A 1 175 ? -11.915 11.034 9.321 1.00 98.19 175 ALA A O 1
ATOM 1364 N N . GLY A 1 176 ? -13.357 9.848 8.061 1.00 98.12 176 GLY A N 1
ATOM 1365 C CA . GLY A 1 176 ? -14.561 10.434 8.639 1.00 98.12 176 GLY A CA 1
ATOM 1366 C C . GLY A 1 176 ? -14.820 11.880 8.206 1.00 98.12 176 GLY A C 1
ATOM 1367 O O . GLY A 1 176 ? -14.332 12.339 7.162 1.00 98.12 176 GLY A O 1
ATOM 1368 N N . ALA A 1 177 ? -15.655 12.569 8.982 1.00 97.25 177 ALA A N 1
ATOM 1369 C CA . ALA A 1 177 ? -16.169 13.906 8.701 1.00 97.25 177 ALA A CA 1
ATOM 1370 C C . ALA A 1 177 ? -15.196 14.999 9.178 1.00 97.25 177 ALA A C 1
ATOM 1372 O O . ALA A 1 177 ? -15.196 15.380 10.347 1.00 97.25 177 ALA A O 1
ATOM 1373 N N . LEU A 1 178 ? -14.375 15.509 8.255 1.00 96.50 178 LEU A N 1
ATOM 1374 C CA . LEU A 1 178 ? -13.344 16.509 8.552 1.00 96.50 178 LEU A CA 1
ATOM 1375 C C . LEU A 1 178 ? -13.945 17.829 9.065 1.00 96.50 178 LEU A C 1
ATOM 1377 O O . LEU A 1 178 ? -14.821 18.423 8.427 1.00 96.50 178 LEU A O 1
ATOM 1381 N N . ILE A 1 179 ? -13.443 18.328 10.193 1.00 93.06 179 ILE A N 1
ATOM 1382 C CA . ILE A 1 179 ? -13.974 19.517 10.864 1.00 93.06 179 ILE A CA 1
ATOM 1383 C C . ILE A 1 179 ? -13.759 20.755 9.984 1.00 93.06 179 ILE A C 1
ATOM 1385 O O . ILE A 1 179 ? -12.637 21.138 9.658 1.00 93.06 179 ILE A O 1
ATOM 1389 N N . GLY A 1 180 ? -14.861 21.411 9.612 1.00 91.25 180 GLY A N 1
ATOM 1390 C CA . GLY A 1 180 ? -14.839 22.627 8.794 1.00 91.25 180 GLY A CA 1
ATOM 1391 C C . GLY A 1 180 ? -14.597 22.402 7.297 1.00 91.25 180 GLY A C 1
ATOM 1392 O O . GLY A 1 180 ? -14.493 23.387 6.566 1.00 91.25 180 GLY A O 1
ATOM 1393 N N . GLN A 1 181 ? -14.547 21.153 6.820 1.00 93.44 181 GLN A N 1
ATOM 1394 C CA . GLN A 1 181 ? -14.422 20.831 5.393 1.00 93.44 181 GLN A CA 1
ATOM 1395 C C . GLN A 1 181 ? -15.639 20.041 4.890 1.00 93.44 181 GLN A C 1
ATOM 1397 O O . GLN A 1 181 ? -16.366 19.428 5.665 1.00 93.44 181 GLN A O 1
ATOM 1402 N N . ASN A 1 182 ? -15.875 20.057 3.575 1.00 92.62 182 ASN A N 1
ATOM 1403 C CA . ASN A 1 182 ? -17.012 19.375 2.949 1.00 92.62 182 ASN A CA 1
ATOM 1404 C C . ASN A 1 182 ? -16.522 18.251 2.025 1.00 92.62 182 ASN A C 1
ATOM 1406 O O . ASN A 1 182 ? -16.445 18.417 0.807 1.00 92.62 182 ASN A O 1
ATOM 1410 N N . HIS A 1 183 ? -16.161 17.122 2.633 1.00 93.62 183 HIS A N 1
ATOM 1411 C CA . HIS A 1 183 ? -15.705 15.902 1.964 1.00 93.62 183 HIS A CA 1
ATOM 1412 C C . HIS A 1 183 ? -16.526 14.701 2.452 1.00 93.62 183 HIS A C 1
ATOM 1414 O O . HIS A 1 183 ? -17.036 14.723 3.571 1.00 93.62 183 HIS A O 1
ATOM 1420 N N . SER A 1 184 ? -16.650 13.651 1.631 1.00 96.38 184 SER A N 1
ATOM 1421 C CA . SER A 1 184 ? -17.405 12.449 2.020 1.00 96.38 184 SER A CA 1
ATOM 1422 C C . SER A 1 184 ? -16.755 11.773 3.228 1.00 96.38 184 SER A C 1
ATOM 1424 O O . SER A 1 184 ? -15.532 11.652 3.279 1.00 96.38 184 SER A O 1
ATOM 1426 N N . SER A 1 185 ? -17.530 11.352 4.225 1.00 96.88 185 SER A N 1
ATOM 1427 C CA . SER A 1 185 ? -16.964 10.787 5.458 1.00 96.88 185 SER A CA 1
ATOM 1428 C C . SER A 1 185 ? -16.424 9.361 5.280 1.00 96.88 185 SER A C 1
ATOM 1430 O O . SER A 1 185 ? -15.470 8.977 5.952 1.00 96.88 185 SER A O 1
ATOM 1432 N N . ASP A 1 186 ? -16.958 8.622 4.311 1.00 96.88 186 ASP A N 1
ATOM 1433 C CA . ASP A 1 186 ? -16.623 7.246 3.920 1.00 96.88 186 ASP A CA 1
ATOM 1434 C C . ASP A 1 186 ? -15.441 7.130 2.937 1.00 96.88 186 ASP A C 1
ATOM 1436 O O . ASP A 1 186 ? -15.328 6.156 2.189 1.00 96.88 186 ASP A O 1
ATOM 1440 N N . THR A 1 187 ? -14.526 8.105 2.951 1.00 98.31 187 THR A N 1
ATOM 1441 C CA . THR A 1 187 ? -13.273 8.072 2.180 1.00 98.31 187 THR A CA 1
ATOM 1442 C C . THR A 1 187 ? -12.045 8.206 3.075 1.00 98.31 187 THR A C 1
ATOM 1444 O O . THR A 1 187 ? -12.033 8.983 4.038 1.00 98.31 187 THR A O 1
ATOM 1447 N N . TRP A 1 188 ? -10.992 7.467 2.726 1.00 98.62 188 TRP A N 1
ATOM 1448 C CA . TRP A 1 188 ? -9.630 7.719 3.188 1.00 98.62 188 TRP A CA 1
ATOM 1449 C C . TRP A 1 188 ? -9.074 8.934 2.452 1.00 98.62 188 TRP A C 1
ATOM 1451 O O . TRP A 1 188 ? -9.202 9.010 1.230 1.00 98.62 188 TRP A O 1
ATOM 1461 N N . LYS A 1 189 ? -8.454 9.871 3.170 1.00 98.62 189 LYS A N 1
ATOM 1462 C CA . LYS A 1 189 ? -8.047 11.184 2.650 1.00 98.62 189 LYS A CA 1
ATOM 1463 C C . LYS A 1 189 ? -6.586 11.448 2.975 1.00 98.62 189 LYS A C 1
ATOM 1465 O O . LYS A 1 189 ? -6.203 11.376 4.135 1.00 98.62 189 LYS A O 1
ATOM 1470 N N . LEU A 1 190 ? -5.783 11.806 1.982 1.00 98.75 190 LEU A N 1
ATOM 1471 C CA . LEU A 1 190 ? -4.437 12.337 2.167 1.00 98.75 190 LEU A CA 1
ATOM 1472 C C . LEU A 1 190 ? -4.482 13.863 2.056 1.00 98.75 190 LEU A C 1
ATOM 1474 O O . LEU A 1 190 ? -4.875 14.390 1.014 1.00 98.75 190 LEU A O 1
ATOM 1478 N N . LEU A 1 191 ? -4.053 14.561 3.103 1.00 98.50 191 LEU A N 1
ATOM 1479 C CA . LEU A 1 191 ? -3.953 16.018 3.165 1.00 98.50 191 LEU A CA 1
ATOM 1480 C C . LEU A 1 191 ? -2.510 16.467 3.438 1.00 98.50 191 LEU A C 1
ATOM 1482 O O . LEU A 1 191 ? -1.700 15.706 3.978 1.00 98.50 191 LEU A O 1
ATOM 1486 N N . ASP A 1 192 ? -2.199 17.704 3.056 1.00 97.44 192 ASP A N 1
ATOM 1487 C CA . ASP A 1 192 ? -0.924 18.370 3.344 1.00 97.44 192 ASP A CA 1
ATOM 1488 C C . ASP A 1 192 ? -0.901 19.077 4.718 1.00 97.44 192 ASP A C 1
ATOM 1490 O O . ASP A 1 192 ? -1.814 18.944 5.547 1.00 97.44 192 ASP A O 1
ATOM 1494 N N . ARG A 1 193 ? 0.183 19.826 4.956 1.00 95.88 193 ARG A N 1
ATOM 1495 C CA . ARG A 1 193 ? 0.426 20.632 6.158 1.00 95.88 193 ARG A CA 1
ATOM 1496 C C . ARG A 1 193 ? -0.631 21.699 6.397 1.00 95.88 193 ARG A C 1
ATOM 1498 O O . ARG A 1 193 ? -0.990 21.965 7.541 1.00 95.88 193 ARG A O 1
ATOM 1505 N N . GLU A 1 194 ? -1.161 22.274 5.328 1.00 94.88 194 GLU A N 1
ATOM 1506 C CA . GLU A 1 194 ? -2.216 23.280 5.362 1.00 94.88 194 GLU A CA 1
ATOM 1507 C C . GLU A 1 194 ? -3.627 22.649 5.419 1.00 94.88 194 GLU A C 1
ATOM 1509 O O . GLU A 1 194 ? -4.630 23.349 5.271 1.00 94.88 194 GLU A O 1
ATOM 1514 N N . ALA A 1 195 ? -3.709 21.332 5.665 1.00 94.69 195 ALA A N 1
ATOM 1515 C CA . ALA A 1 195 ? -4.927 20.520 5.691 1.00 94.69 195 ALA A CA 1
ATOM 1516 C C . ALA A 1 195 ? -5.746 20.589 4.389 1.00 94.69 195 ALA A C 1
ATOM 1518 O O . ALA A 1 195 ? -6.964 20.402 4.398 1.00 94.69 195 ALA A O 1
ATOM 1519 N N . LYS A 1 196 ? -5.089 20.837 3.254 1.00 95.94 196 LYS A N 1
ATOM 1520 C CA . LYS A 1 196 ? -5.701 20.785 1.928 1.00 95.94 196 LYS A CA 1
ATOM 1521 C C . LYS A 1 196 ? -5.648 19.353 1.401 1.00 95.94 196 LYS A C 1
ATOM 1523 O O . LYS A 1 196 ? -4.617 18.685 1.456 1.00 95.94 196 LYS A O 1
ATOM 1528 N N . LEU A 1 197 ? -6.767 18.898 0.841 1.00 97.88 197 LEU A N 1
ATOM 1529 C CA . LEU A 1 197 ? -6.878 17.572 0.241 1.00 97.88 197 LEU A CA 1
ATOM 1530 C C . LEU A 1 197 ? -5.936 17.424 -0.968 1.00 97.88 197 LEU A C 1
ATOM 1532 O O . LEU A 1 197 ? -5.997 18.205 -1.923 1.00 97.88 197 LEU A O 1
ATOM 1536 N N . LEU A 1 198 ? -5.088 16.397 -0.928 1.00 97.69 198 LEU A N 1
ATOM 1537 C CA . LEU A 1 198 ? -4.200 15.986 -2.016 1.00 97.69 198 LEU A CA 1
ATOM 1538 C C . LEU A 1 198 ? -4.811 14.848 -2.844 1.00 97.69 198 LEU A C 1
ATOM 1540 O O . LEU A 1 198 ? -4.662 14.833 -4.065 1.00 97.69 198 LEU A O 1
ATOM 1544 N N . TRP A 1 199 ? -5.471 13.894 -2.179 1.00 98.44 199 TRP A N 1
ATOM 1545 C CA . TRP A 1 199 ? -6.081 12.708 -2.786 1.00 98.44 199 TRP A CA 1
ATOM 1546 C C . TRP A 1 199 ? -7.043 12.021 -1.810 1.00 98.44 199 TRP A C 1
ATOM 1548 O O . TRP A 1 199 ? -6.795 12.037 -0.607 1.00 98.44 199 TRP A O 1
ATOM 1558 N N . ASP A 1 200 ? -8.095 11.374 -2.312 1.00 98.38 200 ASP A N 1
ATOM 1559 C CA . ASP A 1 200 ? -8.961 10.496 -1.526 1.00 98.38 200 ASP A CA 1
ATOM 1560 C C . ASP A 1 200 ? -9.412 9.242 -2.293 1.00 98.38 200 ASP A C 1
ATOM 1562 O O . ASP A 1 200 ? -9.323 9.159 -3.522 1.00 98.38 200 ASP A O 1
ATOM 1566 N N . VAL A 1 201 ? -9.872 8.235 -1.546 1.00 98.25 201 VAL A N 1
ATOM 1567 C CA . VAL A 1 201 ? -10.423 6.982 -2.083 1.00 98.25 201 VAL A CA 1
ATOM 1568 C C . VAL A 1 201 ? -11.510 6.419 -1.153 1.00 98.25 201 VAL A C 1
ATOM 1570 O O . VAL A 1 201 ? -11.350 6.493 0.068 1.00 98.25 201 VAL A O 1
ATOM 1573 N N . PRO A 1 202 ? -12.609 5.836 -1.676 1.00 98.38 202 PRO A N 1
ATOM 1574 C CA . PRO A 1 202 ? -13.634 5.198 -0.851 1.00 98.38 202 PRO A CA 1
ATOM 1575 C C . PRO A 1 202 ? -13.088 4.112 0.079 1.00 98.38 202 PRO A C 1
ATOM 1577 O O . PRO A 1 202 ? -12.177 3.361 -0.278 1.00 98.38 202 PRO A O 1
ATOM 1580 N N . MET A 1 203 ? -13.684 4.003 1.262 1.00 97.88 203 MET A N 1
ATOM 1581 C CA . MET A 1 203 ? -13.429 2.920 2.206 1.00 97.88 203 MET A CA 1
ATOM 1582 C C . MET A 1 203 ? -14.069 1.618 1.716 1.00 97.88 203 MET A C 1
ATOM 1584 O O . MET A 1 203 ? -15.269 1.564 1.443 1.00 97.88 203 MET A O 1
ATOM 1588 N N . LEU A 1 204 ? -13.285 0.544 1.636 1.00 95.19 204 LEU A N 1
ATOM 1589 C CA . LEU A 1 204 ? -13.760 -0.775 1.215 1.00 95.19 204 LEU A CA 1
ATOM 1590 C C . LEU A 1 204 ? -13.932 -1.699 2.423 1.00 95.19 204 LEU A C 1
ATOM 1592 O O . LEU A 1 204 ? -13.038 -1.821 3.260 1.00 95.19 204 LEU A O 1
ATOM 1596 N N . LYS A 1 205 ? -15.091 -2.358 2.512 1.00 90.94 205 LYS A N 1
ATOM 1597 C CA . LYS A 1 205 ? -15.378 -3.361 3.549 1.00 90.94 205 LYS A CA 1
ATOM 1598 C C . LYS A 1 205 ? -14.750 -4.704 3.196 1.00 90.94 205 LYS A C 1
ATOM 1600 O O . LYS A 1 205 ? -14.678 -5.051 2.017 1.00 90.94 205 LYS A O 1
ATOM 1605 N N . SER A 1 206 ? -14.297 -5.432 4.217 1.00 89.62 206 SER A N 1
ATOM 1606 C CA . SER A 1 206 ? -13.745 -6.794 4.114 1.00 89.62 206 SER A CA 1
ATOM 1607 C C . SER A 1 206 ? -12.603 -6.973 3.080 1.00 89.62 206 SER A C 1
ATOM 1609 O O . SER A 1 206 ? -12.320 -8.086 2.630 1.00 89.62 206 SER A O 1
ATOM 1611 N N . VAL A 1 207 ? -11.936 -5.882 2.678 1.00 93.38 207 VAL A N 1
ATOM 1612 C CA . VAL A 1 207 ? -10.880 -5.847 1.654 1.00 93.38 207 VAL A CA 1
ATOM 1613 C C . VAL A 1 207 ? -9.739 -4.957 2.136 1.00 93.38 207 VAL A C 1
ATOM 1615 O O . VAL A 1 207 ? -9.944 -3.781 2.414 1.00 93.38 207 VAL A O 1
ATOM 1618 N N . TRP A 1 208 ? -8.519 -5.502 2.164 1.00 97.56 208 TRP A N 1
ATOM 1619 C CA . TRP A 1 208 ? -7.307 -4.719 2.412 1.00 97.56 208 TRP A CA 1
ATOM 1620 C C . TRP A 1 208 ? -7.158 -3.583 1.399 1.00 97.56 208 TRP A C 1
ATOM 1622 O O . TRP A 1 208 ? -7.184 -3.815 0.190 1.00 97.56 208 TRP A O 1
ATOM 1632 N N . GLN A 1 209 ? -6.919 -2.372 1.879 1.00 98.31 209 GLN A N 1
ATOM 1633 C CA . GLN A 1 209 ? -6.508 -1.233 1.070 1.00 98.31 209 GLN A CA 1
ATOM 1634 C C . GLN A 1 209 ? -5.028 -0.973 1.357 1.00 98.31 209 GLN A C 1
ATOM 1636 O O . GLN A 1 209 ? -4.659 -0.644 2.480 1.00 98.31 209 GLN A O 1
ATOM 1641 N N . ASN A 1 210 ? -4.170 -1.200 0.361 1.00 98.25 210 ASN A N 1
ATOM 1642 C CA . ASN A 1 210 ? -2.723 -1.035 0.476 1.00 98.25 210 ASN A CA 1
ATOM 1643 C C . ASN A 1 210 ? -2.355 0.352 -0.063 1.00 98.25 210 ASN A C 1
ATOM 1645 O O . ASN A 1 210 ? -2.735 0.708 -1.182 1.00 98.25 210 ASN A O 1
ATOM 1649 N N . PHE A 1 211 ? -1.598 1.110 0.717 1.00 98.44 211 PHE A N 1
ATOM 1650 C CA . PHE A 1 211 ? -1.193 2.477 0.431 1.00 98.44 211 PHE A CA 1
ATOM 1651 C C . PHE A 1 211 ? 0.325 2.592 0.435 1.00 98.44 211 PHE A C 1
ATOM 1653 O O . PHE A 1 211 ? 1.022 1.893 1.175 1.00 98.44 211 PHE A O 1
ATOM 1660 N N . ALA A 1 212 ? 0.829 3.538 -0.349 1.00 97.31 212 ALA A N 1
ATOM 1661 C CA . ALA A 1 212 ? 2.145 4.092 -0.099 1.00 97.31 212 ALA A CA 1
ATOM 1662 C C . ALA A 1 212 ? 2.171 5.594 -0.379 1.00 97.31 212 ALA A C 1
ATOM 1664 O O . ALA A 1 212 ? 1.540 6.069 -1.325 1.00 97.31 212 ALA A O 1
ATOM 1665 N N . ILE A 1 213 ? 2.898 6.343 0.445 1.00 97.94 213 ILE A N 1
ATOM 1666 C CA . ILE A 1 213 ? 3.028 7.796 0.333 1.00 97.94 213 ILE A CA 1
ATOM 1667 C C . ILE A 1 213 ? 4.509 8.127 0.181 1.00 97.94 213 ILE A C 1
ATOM 1669 O O . ILE A 1 213 ? 5.290 7.961 1.117 1.00 97.94 213 ILE A O 1
ATOM 1673 N N . THR A 1 214 ? 4.900 8.590 -1.005 1.00 96.81 214 THR A N 1
ATOM 1674 C CA . THR A 1 214 ? 6.259 9.061 -1.278 1.00 96.81 214 THR A CA 1
ATOM 1675 C C . THR A 1 214 ? 6.384 10.527 -0.880 1.00 96.81 214 THR A C 1
ATOM 1677 O O . THR A 1 214 ? 5.694 11.387 -1.429 1.00 96.81 214 THR A O 1
ATOM 1680 N N . LEU A 1 215 ? 7.295 10.806 0.045 1.00 96.94 215 LEU A N 1
ATOM 1681 C CA . LEU A 1 215 ? 7.674 12.125 0.532 1.00 96.94 215 LEU A CA 1
ATOM 1682 C C . LEU A 1 215 ? 9.047 12.484 -0.037 1.00 96.94 215 LEU A C 1
ATOM 1684 O O . LEU A 1 215 ? 10.040 11.804 0.219 1.00 96.94 215 LEU A O 1
ATOM 1688 N N . ASN A 1 216 ? 9.109 13.537 -0.847 1.00 95.94 216 ASN A N 1
ATOM 1689 C CA . ASN A 1 216 ? 10.350 14.042 -1.423 1.00 95.94 216 ASN A CA 1
ATOM 1690 C C . ASN A 1 216 ? 10.730 15.348 -0.721 1.00 95.94 216 ASN A C 1
ATOM 1692 O O . ASN A 1 216 ? 10.292 16.426 -1.130 1.00 95.94 216 ASN A O 1
ATOM 1696 N N . PHE A 1 217 ? 11.525 15.236 0.339 1.00 94.88 217 PHE A N 1
ATOM 1697 C CA . PHE A 1 217 ? 12.005 16.360 1.141 1.00 94.88 217 PHE A CA 1
ATOM 1698 C C . PHE A 1 217 ? 12.934 17.276 0.326 1.00 94.88 217 PHE A C 1
ATOM 1700 O O . PHE A 1 217 ? 12.829 18.497 0.435 1.00 94.88 217 PHE A O 1
ATOM 1707 N N . ASP A 1 218 ? 13.738 16.714 -0.590 1.00 93.81 218 ASP A N 1
ATOM 1708 C CA . ASP A 1 218 ? 14.609 17.483 -1.501 1.00 93.81 218 ASP A CA 1
ATOM 1709 C C . ASP A 1 218 ? 13.824 18.450 -2.414 1.00 93.81 218 ASP A C 1
ATOM 1711 O O . ASP A 1 218 ? 14.349 19.484 -2.836 1.00 93.81 218 ASP A O 1
ATOM 1715 N N . LYS A 1 219 ? 12.576 18.108 -2.771 1.00 95.31 219 LYS A N 1
ATOM 1716 C CA . LYS A 1 219 ? 11.739 18.862 -3.727 1.00 95.31 219 LYS A CA 1
ATOM 1717 C C . LYS A 1 219 ? 10.448 19.429 -3.147 1.00 95.31 219 LYS A C 1
ATOM 1719 O O . LYS A 1 219 ? 9.755 20.140 -3.870 1.00 95.31 219 LYS A O 1
ATOM 1724 N N . ASN A 1 220 ? 10.124 19.133 -1.888 1.00 96.81 220 ASN A N 1
ATOM 1725 C CA . ASN A 1 220 ? 8.843 19.465 -1.262 1.00 96.81 220 ASN A CA 1
ATOM 1726 C C . ASN A 1 220 ? 7.643 18.973 -2.101 1.00 96.81 220 ASN A C 1
ATOM 1728 O O . ASN A 1 220 ? 6.803 19.752 -2.559 1.00 96.81 220 ASN A O 1
ATOM 1732 N N . THR A 1 221 ? 7.588 17.656 -2.348 1.00 96.75 221 THR A N 1
ATOM 1733 C CA . THR A 1 221 ? 6.456 17.014 -3.043 1.00 96.75 221 THR A CA 1
ATOM 1734 C C . THR A 1 221 ? 5.999 15.716 -2.389 1.00 96.75 221 THR A C 1
ATOM 1736 O O . THR A 1 221 ? 6.829 14.898 -1.995 1.00 96.75 221 THR A O 1
ATOM 1739 N N . VAL A 1 222 ? 4.688 15.482 -2.402 1.00 97.75 222 VAL A N 1
ATOM 1740 C CA . VAL A 1 222 ? 4.010 14.265 -1.932 1.00 97.75 222 VAL A CA 1
ATOM 1741 C C . VAL A 1 222 ? 3.420 13.509 -3.125 1.00 97.75 222 VAL A C 1
ATOM 1743 O O . VAL A 1 222 ? 2.876 14.129 -4.038 1.00 97.75 222 VAL A O 1
ATOM 1746 N N . GLN A 1 223 ? 3.495 12.179 -3.132 1.00 96.56 223 GLN A N 1
ATOM 1747 C CA . GLN A 1 223 ? 2.852 11.333 -4.142 1.00 96.56 223 GLN A CA 1
ATOM 1748 C C . GLN A 1 223 ? 2.173 10.120 -3.499 1.00 96.56 223 GLN A C 1
ATOM 1750 O O . GLN A 1 223 ? 2.800 9.415 -2.711 1.00 96.56 223 GLN A O 1
ATOM 1755 N N . ALA A 1 224 ? 0.916 9.853 -3.860 1.00 95.75 224 ALA A N 1
ATOM 1756 C CA . ALA A 1 224 ? 0.166 8.702 -3.365 1.00 95.75 224 ALA A CA 1
ATOM 1757 C C . ALA A 1 224 ? 0.179 7.521 -4.346 1.00 95.75 224 ALA A C 1
ATOM 1759 O O . ALA A 1 224 ? 0.135 7.687 -5.573 1.00 95.75 224 ALA A O 1
ATOM 1760 N N . TRP A 1 225 ? 0.163 6.320 -3.775 1.00 96.00 225 TRP A N 1
ATOM 1761 C CA . TRP A 1 225 ? 0.070 5.031 -4.449 1.00 96.00 225 TRP A CA 1
ATOM 1762 C C . TRP A 1 225 ? -0.970 4.164 -3.740 1.00 96.00 225 TRP A C 1
ATOM 1764 O O . TRP A 1 225 ? -1.100 4.224 -2.516 1.00 96.00 225 TRP A O 1
ATOM 1774 N N . TYR A 1 226 ? -1.696 3.348 -4.500 1.00 95.62 226 TYR A N 1
ATOM 1775 C CA . TYR A 1 226 ? -2.850 2.603 -3.998 1.00 95.62 226 TYR A CA 1
ATOM 1776 C C . TYR A 1 226 ? -3.018 1.242 -4.679 1.00 95.62 226 TYR A C 1
ATOM 1778 O O . TYR A 1 226 ? -2.745 1.098 -5.876 1.00 95.62 226 TYR A O 1
ATOM 1786 N N . SER A 1 227 ? -3.514 0.248 -3.938 1.00 91.75 227 SER A N 1
ATOM 1787 C CA . SER A 1 227 ? -4.074 -0.981 -4.504 1.00 91.75 227 SER A CA 1
ATOM 1788 C C . SER A 1 227 ? -5.027 -1.720 -3.564 1.00 91.75 227 SER A C 1
ATOM 1790 O O . SER A 1 227 ? -4.916 -1.670 -2.343 1.00 91.75 227 SER A O 1
ATOM 1792 N N . GLU A 1 228 ? -5.943 -2.492 -4.148 1.00 94.25 228 GLU A N 1
ATOM 1793 C CA . GLU A 1 228 ? -6.944 -3.277 -3.417 1.00 94.25 228 GLU A CA 1
ATOM 1794 C C . GLU A 1 228 ? -6.521 -4.738 -3.240 1.00 94.25 228 GLU A C 1
ATOM 1796 O O . GLU A 1 228 ? -6.033 -5.391 -4.171 1.00 94.25 228 GLU A O 1
ATOM 1801 N N . GLY A 1 229 ? -6.789 -5.286 -2.059 1.00 90.38 229 GLY A N 1
ATOM 1802 C CA . GLY A 1 229 ? -6.564 -6.674 -1.689 1.00 90.38 229 GLY A CA 1
ATOM 1803 C C . GLY A 1 229 ? -5.120 -7.097 -1.929 1.00 90.38 229 GLY A C 1
ATOM 1804 O O . GLY A 1 229 ? -4.203 -6.709 -1.212 1.00 90.38 229 GLY A O 1
ATOM 1805 N N . ARG A 1 230 ? -4.925 -7.923 -2.960 1.00 83.94 230 ARG A N 1
ATOM 1806 C CA . ARG A 1 230 ? -3.624 -8.485 -3.351 1.00 83.94 230 ARG A CA 1
ATOM 1807 C C . ARG A 1 230 ? -3.030 -7.849 -4.611 1.00 83.94 230 ARG A C 1
ATOM 1809 O O . ARG A 1 230 ? -1.948 -8.269 -5.018 1.00 83.94 230 ARG A O 1
ATOM 1816 N N . LYS A 1 231 ? -3.687 -6.860 -5.228 1.00 82.56 231 LYS A N 1
ATOM 1817 C CA . LYS A 1 231 ? -3.199 -6.179 -6.444 1.00 82.56 231 LYS A CA 1
ATOM 1818 C C . LYS A 1 231 ? -1.868 -5.447 -6.162 1.00 82.56 231 LYS A C 1
ATOM 1820 O O . LYS A 1 231 ? -1.675 -4.969 -5.042 1.00 82.56 231 LYS A O 1
ATOM 1825 N N . PRO A 1 232 ? -0.942 -5.338 -7.134 1.00 79.62 232 PRO A N 1
ATOM 1826 C CA . PRO A 1 232 ? 0.243 -4.490 -6.987 1.00 79.62 232 PRO A CA 1
ATOM 1827 C C . PRO A 1 232 ? -0.157 -3.015 -6.853 1.00 79.62 232 PRO A C 1
ATOM 1829 O O . PRO A 1 232 ? -1.168 -2.606 -7.427 1.00 79.62 232 PRO A O 1
ATOM 1832 N N . LEU A 1 233 ? 0.642 -2.240 -6.111 1.00 82.19 233 LEU A N 1
ATOM 1833 C CA . LEU A 1 233 ? 0.485 -0.788 -5.988 1.00 82.19 233 LEU A CA 1
ATOM 1834 C C . LEU A 1 233 ? 0.513 -0.123 -7.363 1.00 82.19 233 LEU A C 1
ATOM 1836 O O . LEU A 1 233 ? 1.312 -0.481 -8.230 1.00 82.19 233 LEU A O 1
ATOM 1840 N N . ARG A 1 234 ? -0.345 0.876 -7.543 1.00 82.75 234 ARG A N 1
ATOM 1841 C CA . ARG A 1 234 ? -0.392 1.726 -8.733 1.00 82.75 234 ARG A CA 1
ATOM 1842 C C . ARG A 1 234 ? -0.302 3.185 -8.318 1.00 82.75 234 ARG A C 1
ATOM 1844 O O . ARG A 1 234 ? -0.717 3.547 -7.220 1.00 82.75 234 ARG A O 1
ATOM 1851 N N . VAL A 1 235 ? 0.241 4.010 -9.208 1.00 83.25 235 VAL A N 1
ATOM 1852 C CA . VAL A 1 235 ? 0.280 5.468 -9.049 1.00 83.25 235 VAL A CA 1
ATOM 1853 C C . VAL A 1 235 ? -1.152 5.978 -8.868 1.00 83.25 235 VAL A C 1
ATOM 1855 O O . VAL A 1 235 ? -1.970 5.795 -9.769 1.00 83.25 235 VAL A O 1
ATOM 1858 N N . ALA A 1 236 ? -1.448 6.610 -7.732 1.00 84.94 236 ALA A N 1
ATOM 1859 C CA . ALA A 1 236 ? -2.746 7.235 -7.473 1.00 84.94 236 ALA A CA 1
ATOM 1860 C C . ALA A 1 236 ? -2.721 8.738 -7.796 1.00 84.94 236 ALA A C 1
ATOM 1862 O O . ALA A 1 236 ? -3.696 9.274 -8.319 1.00 84.94 236 ALA A O 1
ATOM 1863 N N . THR A 1 237 ? -1.582 9.407 -7.579 1.00 87.44 237 THR A N 1
ATOM 1864 C CA . THR A 1 237 ? -1.361 10.804 -7.989 1.00 87.44 237 THR A CA 1
ATOM 1865 C C . THR A 1 237 ? -0.055 10.982 -8.758 1.00 87.44 237 THR A C 1
ATOM 1867 O O . THR A 1 237 ? 0.885 10.199 -8.636 1.00 87.44 237 THR A O 1
ATOM 1870 N N . GLN A 1 238 ? 0.057 12.077 -9.511 1.00 89.62 238 GLN A N 1
ATOM 1871 C CA . GLN A 1 238 ? 1.375 12.644 -9.824 1.00 89.62 238 GLN A CA 1
ATOM 1872 C C . GLN A 1 238 ? 2.002 13.243 -8.544 1.00 89.62 238 GLN A C 1
ATOM 1874 O O . GLN A 1 238 ? 1.283 13.425 -7.560 1.00 89.62 238 GLN A O 1
ATOM 1879 N N . PRO A 1 239 ? 3.306 13.569 -8.515 1.00 92.12 239 PRO A N 1
ATOM 1880 C CA . PRO A 1 239 ? 3.888 14.334 -7.413 1.00 92.12 239 PRO A CA 1
ATOM 1881 C C . PRO A 1 239 ? 3.229 15.717 -7.287 1.00 92.12 239 PRO A C 1
ATOM 1883 O O . PRO A 1 239 ? 3.202 16.486 -8.250 1.00 92.12 239 PRO A O 1
ATOM 1886 N N . ILE A 1 240 ? 2.707 16.035 -6.103 1.00 96.81 240 ILE A N 1
ATOM 1887 C CA . ILE A 1 240 ? 2.024 17.293 -5.775 1.00 96.81 240 ILE A CA 1
ATOM 1888 C C . ILE A 1 240 ? 2.928 18.104 -4.846 1.00 96.81 240 ILE A C 1
ATOM 1890 O O . ILE A 1 240 ? 3.463 17.558 -3.885 1.00 96.81 240 ILE A O 1
ATOM 1894 N N . ALA A 1 241 ? 3.107 19.400 -5.112 1.00 97.56 241 ALA A N 1
ATOM 1895 C CA . ALA A 1 241 ? 3.879 20.282 -4.236 1.00 97.56 241 ALA A CA 1
ATOM 1896 C C . ALA A 1 241 ? 3.219 20.407 -2.849 1.00 97.56 241 ALA A C 1
ATOM 1898 O O . ALA A 1 241 ? 2.018 20.666 -2.767 1.00 97.56 241 ALA A O 1
ATOM 1899 N N . SER A 1 242 ? 4.007 20.223 -1.788 1.00 96.81 242 SER A N 1
ATOM 1900 C CA . SER A 1 242 ? 3.570 20.238 -0.385 1.00 96.81 242 SER A CA 1
ATOM 1901 C C . SER A 1 242 ? 4.754 20.566 0.533 1.00 96.81 242 SER A C 1
ATOM 1903 O O . SER A 1 242 ? 5.873 20.125 0.271 1.00 96.81 242 SER A O 1
ATOM 1905 N N . ASN A 1 243 ? 4.531 21.345 1.592 1.00 96.94 243 ASN A N 1
ATOM 1906 C CA . ASN A 1 243 ? 5.586 21.787 2.504 1.00 96.94 243 ASN A CA 1
ATOM 1907 C C . ASN A 1 243 ? 5.979 20.680 3.499 1.00 96.94 243 ASN A C 1
ATOM 1909 O O . ASN A 1 243 ? 5.306 20.469 4.507 1.00 96.94 243 ASN A O 1
ATOM 1913 N N . LEU A 1 244 ? 7.114 20.028 3.242 1.00 96.62 244 LEU A N 1
ATOM 1914 C CA . LEU A 1 244 ? 7.658 18.944 4.064 1.00 96.62 244 LEU A CA 1
ATOM 1915 C C . LEU A 1 244 ? 8.737 19.414 5.063 1.00 96.62 244 LEU A C 1
ATOM 1917 O O . LEU A 1 244 ? 9.387 18.593 5.702 1.00 96.62 244 LEU A O 1
ATOM 1921 N N . THR A 1 245 ? 8.962 20.724 5.201 1.00 93.75 245 THR A N 1
ATOM 1922 C CA . THR A 1 245 ? 10.065 21.260 6.021 1.00 93.75 245 THR A CA 1
ATOM 1923 C C . THR A 1 245 ? 9.814 21.176 7.531 1.00 93.75 245 THR A C 1
ATOM 1925 O O . THR A 1 245 ? 8.680 21.331 7.992 1.00 93.75 245 THR A O 1
ATOM 1928 N N . GLY A 1 246 ? 10.900 21.021 8.297 1.00 92.56 246 GLY A N 1
ATOM 1929 C CA . GLY A 1 246 ? 10.918 21.179 9.758 1.00 92.56 246 GLY A CA 1
ATOM 1930 C C . GLY A 1 246 ? 11.164 19.906 10.572 1.00 92.56 246 GLY A C 1
ATOM 1931 O O . GLY A 1 246 ? 10.796 19.911 11.740 1.00 92.56 246 GLY A O 1
ATOM 1932 N N . ASP A 1 247 ? 11.736 18.852 9.970 1.00 94.06 247 ASP A N 1
ATOM 1933 C CA . ASP A 1 247 ? 11.892 17.511 10.565 1.00 94.06 247 ASP A CA 1
ATOM 1934 C C . ASP A 1 247 ? 10.592 16.997 11.214 1.00 94.06 247 ASP A C 1
ATOM 1936 O O . ASP A 1 247 ? 9.508 17.519 10.942 1.00 94.06 247 ASP A O 1
ATOM 1940 N N . GLY A 1 248 ? 10.646 15.926 11.998 1.00 94.00 248 GLY A N 1
ATOM 1941 C CA . GLY A 1 248 ? 9.446 15.322 12.559 1.00 94.00 248 GLY A CA 1
ATOM 1942 C C . GLY A 1 248 ? 9.500 13.811 12.640 1.00 94.00 248 GLY A C 1
ATOM 1943 O O . GLY A 1 248 ? 10.535 13.200 12.367 1.00 94.00 248 GLY A O 1
ATOM 1944 N N . GLN A 1 249 ? 8.370 13.239 13.055 1.00 95.81 249 GLN A N 1
ATOM 1945 C CA . GLN A 1 249 ? 8.242 11.826 13.397 1.00 95.81 249 GLN A CA 1
ATOM 1946 C C . GLN A 1 249 ? 6.945 11.241 12.827 1.00 95.81 249 GLN A C 1
ATOM 1948 O O . GLN A 1 249 ? 5.869 11.841 12.938 1.00 95.81 249 GLN A O 1
ATOM 1953 N N . TYR A 1 250 ? 7.028 10.044 12.251 1.00 97.19 250 TYR A N 1
ATOM 1954 C CA . TYR A 1 250 ? 5.878 9.298 11.752 1.00 97.19 250 TYR A CA 1
ATOM 1955 C C . TYR A 1 250 ? 5.129 8.593 12.888 1.00 97.19 250 TYR A C 1
ATOM 1957 O O . TYR A 1 250 ? 5.725 7.981 13.780 1.00 97.19 250 TYR A O 1
ATOM 1965 N N . GLN A 1 251 ? 3.802 8.633 12.812 1.00 96.62 251 GLN A N 1
ATOM 1966 C CA . GLN A 1 251 ? 2.886 8.022 13.772 1.00 96.62 251 GLN A CA 1
ATOM 1967 C C . GLN A 1 251 ? 1.746 7.308 13.031 1.00 96.62 251 GLN A C 1
ATOM 1969 O O . GLN A 1 251 ? 1.207 7.821 12.045 1.00 96.62 251 GLN A O 1
ATOM 1974 N N . ILE A 1 252 ? 1.403 6.099 13.483 1.00 97.50 252 ILE A N 1
ATOM 1975 C CA . ILE A 1 252 ? 0.409 5.212 12.853 1.00 97.50 252 ILE A CA 1
ATOM 1976 C C . ILE A 1 252 ? -0.511 4.640 13.927 1.00 97.50 252 ILE A C 1
ATOM 1978 O O . ILE A 1 252 ? -0.048 4.029 14.882 1.00 97.50 252 ILE A O 1
ATOM 1982 N N . GLY A 1 253 ? -1.818 4.817 13.779 1.00 97.75 253 GLY A N 1
ATOM 1983 C CA . GLY A 1 253 ? -2.802 4.373 14.764 1.00 97.75 253 GLY A CA 1
ATOM 1984 C C . GLY A 1 253 ? -4.049 5.238 14.695 1.00 97.75 253 GLY A C 1
ATOM 1985 O O . GLY A 1 253 ? -4.404 5.700 13.623 1.00 97.75 253 GLY A O 1
ATOM 1986 N N . ILE A 1 254 ? -4.729 5.494 15.805 1.00 98.38 254 ILE A N 1
ATOM 1987 C CA . ILE A 1 254 ? -6.000 6.224 15.789 1.00 98.38 254 ILE A CA 1
ATOM 1988 C C . ILE A 1 254 ? -5.909 7.465 16.674 1.00 98.38 254 ILE A C 1
ATOM 1990 O O . ILE A 1 254 ? -5.653 7.367 17.873 1.00 98.38 254 ILE A O 1
ATOM 1994 N N . LEU A 1 255 ? -6.177 8.638 16.097 1.00 97.81 255 LEU A N 1
ATOM 1995 C CA . LEU A 1 255 ? -6.537 9.854 16.826 1.00 97.81 255 LEU A CA 1
ATOM 1996 C C . LEU A 1 255 ? -7.933 10.296 16.371 1.00 97.81 255 LEU A C 1
ATOM 1998 O O . LEU A 1 255 ? -8.081 10.876 15.297 1.00 97.81 255 LEU A O 1
ATOM 2002 N N . LYS A 1 256 ? -8.950 10.039 17.198 1.00 98.19 256 LYS A N 1
ATOM 2003 C CA . LYS A 1 256 ? -10.333 10.492 16.998 1.00 98.19 256 LYS A CA 1
ATOM 2004 C C . LYS A 1 256 ? -10.527 11.880 17.607 1.00 98.19 256 LYS A C 1
ATOM 2006 O O . LYS A 1 256 ? -10.263 12.082 18.797 1.00 98.19 256 LYS A O 1
ATOM 2011 N N . LYS A 1 257 ? -11.018 12.830 16.811 1.00 98.00 257 LYS A N 1
ATOM 2012 C CA . LYS A 1 257 ? -11.396 14.181 17.253 1.00 98.00 257 LYS A CA 1
ATOM 2013 C C . LYS A 1 257 ? -12.835 14.215 17.781 1.00 98.00 257 LYS A C 1
ATOM 2015 O O . LYS A 1 257 ? -13.657 13.421 17.329 1.00 98.00 257 LYS A O 1
ATOM 2020 N N . PRO A 1 258 ? -13.168 15.116 18.717 1.00 97.69 258 PRO A N 1
ATOM 2021 C CA . PRO A 1 258 ? -14.530 15.283 19.209 1.00 97.69 258 PRO A CA 1
ATOM 2022 C C . PRO A 1 258 ? -15.367 16.128 18.242 1.00 97.69 258 PRO A C 1
ATOM 2024 O O . PRO A 1 258 ? -14.833 16.882 17.426 1.00 97.69 258 PRO A O 1
ATOM 2027 N N . THR A 1 259 ? -16.689 16.065 18.377 1.00 96.62 259 THR A N 1
ATOM 2028 C CA . THR A 1 259 ? -17.623 16.921 17.625 1.00 96.62 259 THR A CA 1
ATOM 2029 C C . THR A 1 259 ? -18.215 18.029 18.509 1.00 96.62 259 THR A C 1
ATOM 2031 O O . THR A 1 259 ? -18.105 18.006 19.735 1.00 96.62 259 THR A O 1
ATOM 2034 N N . GLY A 1 260 ? -18.821 19.057 17.902 1.00 94.44 260 GLY A N 1
ATOM 2035 C CA . GLY A 1 260 ? -19.568 20.092 18.637 1.00 94.44 260 GLY A CA 1
ATOM 2036 C C . GLY A 1 260 ? -18.736 21.084 19.469 1.00 94.44 260 GLY A C 1
ATOM 2037 O O . GLY A 1 260 ? -19.283 21.721 20.366 1.00 94.44 260 GLY A O 1
ATOM 2038 N N . THR A 1 261 ? -17.438 21.239 19.189 1.00 94.56 261 THR A N 1
ATOM 2039 C CA . THR A 1 261 ? -16.523 22.155 19.899 1.00 94.56 261 THR A CA 1
ATOM 2040 C C . THR A 1 261 ? -15.616 22.916 18.929 1.00 94.56 261 THR A C 1
ATOM 2042 O O . THR A 1 261 ? -15.364 22.455 17.818 1.00 94.56 261 THR A O 1
ATOM 2045 N N . SER A 1 262 ? -15.087 24.062 19.366 1.00 91.19 262 SER A N 1
ATOM 2046 C CA . SER A 1 262 ? -13.934 24.729 18.740 1.00 91.19 262 SER A CA 1
ATOM 2047 C C . SER A 1 262 ? -12.606 24.407 19.439 1.00 91.19 262 SER A C 1
ATOM 2049 O O . SER A 1 262 ? -11.549 24.565 18.838 1.00 91.19 262 SER A O 1
ATOM 2051 N N . ASP A 1 263 ? -12.647 23.957 20.697 1.00 94.56 263 ASP A N 1
ATOM 2052 C CA . ASP A 1 263 ? -11.494 23.411 21.419 1.00 94.56 263 ASP A CA 1
ATOM 2053 C C . ASP A 1 263 ? -11.552 21.883 21.337 1.00 94.56 263 ASP A C 1
ATOM 2055 O O . ASP A 1 263 ? -12.152 21.213 22.182 1.00 94.56 263 ASP A O 1
ATOM 2059 N N . VAL A 1 264 ? -10.981 21.353 20.256 1.00 94.81 264 VAL A N 1
ATOM 2060 C CA . VAL A 1 264 ? -10.970 19.917 19.941 1.00 94.81 264 VAL A CA 1
ATOM 2061 C C . VAL A 1 264 ? -10.018 19.106 20.821 1.00 94.81 264 VAL A C 1
ATOM 2063 O O . VAL A 1 264 ? -10.140 17.887 20.868 1.00 94.81 264 VAL A O 1
ATOM 2066 N N . ALA A 1 265 ? -9.074 19.752 21.512 1.00 93.81 265 ALA A N 1
ATOM 2067 C CA . ALA A 1 265 ? -8.112 19.054 22.358 1.00 93.81 265 ALA A CA 1
ATOM 2068 C C . ALA A 1 265 ? -8.688 18.760 23.748 1.00 93.81 265 ALA A C 1
ATOM 2070 O O . ALA A 1 265 ? -8.444 17.686 24.297 1.00 93.81 265 ALA A O 1
ATOM 2071 N N . ASN A 1 266 ? -9.467 19.686 24.316 1.00 95.44 266 ASN A N 1
ATOM 2072 C CA . ASN A 1 266 ? -9.883 19.608 25.721 1.00 95.44 266 ASN A CA 1
ATOM 2073 C C . ASN A 1 266 ? -11.383 19.345 25.931 1.00 95.44 266 ASN A C 1
ATOM 2075 O O . ASN A 1 266 ? -11.770 18.952 27.030 1.00 95.44 266 ASN A O 1
ATOM 2079 N N . ALA A 1 267 ? -12.230 19.580 24.926 1.00 95.25 267 ALA A N 1
ATOM 2080 C CA . ALA A 1 267 ? -13.687 19.571 25.074 1.00 95.25 267 ALA A CA 1
ATOM 2081 C C . ALA A 1 267 ? -14.399 18.926 23.871 1.00 95.25 267 ALA A C 1
ATOM 2083 O O . ALA A 1 267 ? -13.760 18.434 22.949 1.00 95.25 267 ALA A O 1
ATOM 2084 N N . GLY A 1 268 ? -15.734 18.959 23.873 1.00 95.56 268 GLY A N 1
ATOM 2085 C CA . GLY A 1 268 ? -16.587 18.435 22.803 1.00 95.56 268 GLY A CA 1
ATOM 2086 C C . GLY A 1 268 ? -17.222 17.083 23.123 1.00 95.56 268 GLY A C 1
ATOM 2087 O O . GLY A 1 268 ? -17.057 16.537 24.212 1.00 95.56 268 GLY A O 1
ATOM 2088 N N . TYR A 1 269 ? -18.013 16.585 22.178 1.00 96.75 269 TYR A N 1
ATOM 2089 C CA . TYR A 1 269 ? -18.719 15.315 22.284 1.00 96.75 269 TYR A CA 1
ATOM 2090 C C . TYR A 1 269 ? -17.828 14.145 21.854 1.00 96.75 269 TYR A C 1
ATOM 2092 O O . TYR A 1 269 ? -17.116 14.236 20.854 1.00 96.75 269 TYR A O 1
ATOM 2100 N N . GLN A 1 270 ? -17.929 13.055 22.610 1.00 96.12 270 GLN A N 1
ATOM 2101 C CA . GLN A 1 270 ? -17.501 11.695 22.292 1.00 96.12 270 GLN A CA 1
ATOM 2102 C C . GLN A 1 270 ? -18.628 10.766 22.771 1.00 96.12 270 GLN A C 1
ATOM 2104 O O . GLN A 1 270 ? -19.302 11.071 23.763 1.00 96.12 270 GLN A O 1
ATOM 2109 N N . GLU A 1 271 ? -18.846 9.650 22.084 1.00 93.94 271 GLU A N 1
ATOM 2110 C CA . GLU A 1 271 ? -19.731 8.577 22.540 1.00 93.94 271 GLU A CA 1
ATOM 2111 C C . GLU A 1 271 ? -19.204 7.936 23.832 1.00 93.94 271 GLU A C 1
ATOM 2113 O O . GLU A 1 271 ? -18.011 7.980 24.118 1.00 93.94 271 GLU A O 1
ATOM 2118 N N . SER A 1 272 ? -20.101 7.324 24.609 1.00 91.38 272 SER A N 1
ATOM 2119 C CA . SER A 1 272 ? -19.754 6.562 25.811 1.00 91.38 272 SER A CA 1
ATOM 2120 C C . SER A 1 272 ? -19.693 5.061 25.538 1.00 91.38 272 SER A C 1
ATOM 2122 O O . SER A 1 272 ? -20.528 4.530 24.801 1.00 91.38 272 SER A O 1
ATOM 2124 N N . ASN A 1 273 ? -18.790 4.361 26.230 1.00 94.19 273 ASN A N 1
ATOM 2125 C CA . ASN A 1 273 ? -18.441 2.956 25.977 1.00 94.19 273 ASN A CA 1
ATOM 2126 C C . ASN A 1 273 ? -17.847 2.791 24.571 1.00 94.19 273 ASN A C 1
ATOM 2128 O O . ASN A 1 273 ? -18.303 1.971 23.775 1.00 94.19 273 ASN A O 1
ATOM 2132 N N . LEU A 1 274 ? -16.872 3.643 24.258 1.00 94.88 274 LEU A N 1
ATOM 2133 C CA . LEU A 1 274 ? -16.184 3.636 22.975 1.00 94.88 274 LEU A CA 1
ATOM 2134 C C . LEU A 1 274 ? -15.350 2.347 22.834 1.00 94.88 274 LEU A C 1
ATOM 2136 O O . LEU A 1 274 ? -14.596 2.004 23.741 1.00 94.88 274 LEU A O 1
ATOM 2140 N N . ASP A 1 275 ? -15.510 1.653 21.708 1.00 96.94 275 ASP A N 1
ATOM 2141 C CA . ASP A 1 275 ? -14.746 0.465 21.301 1.00 96.94 275 ASP A CA 1
ATOM 2142 C C . ASP A 1 275 ? -14.616 0.517 19.770 1.00 96.94 275 ASP A C 1
ATOM 2144 O O . ASP A 1 275 ? -15.513 0.107 19.030 1.00 96.94 275 ASP A O 1
ATOM 2148 N N . GLU A 1 276 ? -13.550 1.158 19.290 1.00 98.38 276 GLU A N 1
ATOM 2149 C CA . GLU A 1 276 ? -13.292 1.377 17.861 1.00 98.38 276 GLU A CA 1
ATOM 2150 C C . GLU A 1 276 ? -11.892 0.878 17.502 1.00 98.38 276 GLU A C 1
ATOM 2152 O O . GLU A 1 276 ? -10.933 1.132 18.232 1.00 98.38 276 GLU A O 1
ATOM 2157 N N . GLY A 1 277 ? -11.763 0.191 16.368 1.00 97.88 277 GLY A N 1
ATOM 2158 C CA . GLY A 1 277 ? -10.546 -0.498 15.955 1.00 97.88 277 GLY A CA 1
ATOM 2159 C C . GLY A 1 277 ? -10.207 -0.255 14.490 1.00 97.88 277 GLY A C 1
ATOM 2160 O O . GLY A 1 277 ? -11.076 -0.037 13.641 1.00 97.88 277 GLY A O 1
ATOM 2161 N N . LEU A 1 278 ? -8.914 -0.292 14.174 1.00 98.19 278 LEU A N 1
ATOM 2162 C CA . LEU A 1 278 ? -8.444 -0.286 12.795 1.00 98.19 278 LEU A CA 1
ATOM 2163 C C . LEU A 1 278 ? -7.266 -1.239 12.627 1.00 98.19 278 LEU A C 1
ATOM 2165 O O . LEU A 1 278 ? -6.273 -1.167 13.356 1.00 98.19 278 LEU A O 1
ATOM 2169 N N . ILE A 1 279 ? -7.382 -2.136 11.648 1.00 98.50 279 ILE A N 1
ATOM 2170 C CA . ILE A 1 279 ? -6.395 -3.179 11.402 1.00 98.50 279 ILE A CA 1
ATOM 2171 C C . ILE A 1 279 ? -5.359 -2.654 10.412 1.00 98.50 279 ILE A C 1
ATOM 2173 O O . ILE A 1 279 ? -5.664 -2.360 9.254 1.00 98.50 279 ILE A O 1
ATOM 2177 N N . TYR A 1 280 ? -4.116 -2.576 10.867 1.00 98.56 280 TYR A N 1
ATOM 2178 C CA . TYR A 1 280 ? -2.956 -2.223 10.069 1.00 98.56 280 TYR A CA 1
ATOM 2179 C C . TYR A 1 280 ? -2.194 -3.474 9.638 1.00 98.56 280 TYR A C 1
ATOM 2181 O O . TYR A 1 280 ? -2.134 -4.489 10.331 1.00 98.56 280 TYR A O 1
ATOM 2189 N N . GLY A 1 281 ? -1.565 -3.392 8.475 1.00 97.06 281 GLY A N 1
ATOM 2190 C CA . GLY A 1 281 ? -0.655 -4.413 7.981 1.00 97.06 281 GLY A CA 1
ATOM 2191 C C . GLY A 1 281 ? 0.470 -3.781 7.184 1.00 97.06 281 GLY A C 1
ATOM 2192 O O . GLY A 1 281 ? 0.288 -2.715 6.594 1.00 97.06 281 GLY A O 1
ATOM 2193 N N . GLY A 1 282 ? 1.640 -4.413 7.134 1.00 94.94 282 GLY A N 1
ATOM 2194 C CA . GLY A 1 282 ? 2.643 -4.010 6.158 1.00 94.94 282 GLY A CA 1
ATOM 2195 C C . GLY A 1 282 ? 3.257 -2.633 6.378 1.00 94.94 282 GLY A C 1
ATOM 2196 O O . GLY A 1 282 ? 3.540 -1.948 5.401 1.00 94.94 282 GLY A O 1
ATOM 2197 N N . VAL A 1 283 ? 3.401 -2.217 7.633 1.00 97.12 283 VAL A N 1
ATOM 2198 C CA . VAL A 1 283 ? 3.852 -0.878 8.024 1.00 97.12 283 VAL A CA 1
ATOM 2199 C C . VAL A 1 283 ? 5.380 -0.776 7.943 1.00 97.12 283 VAL A C 1
ATOM 2201 O O . VAL A 1 283 ? 6.075 -1.398 8.742 1.00 97.12 283 VAL A O 1
ATOM 2204 N N . PHE A 1 284 ? 5.927 -0.012 6.993 1.00 96.75 284 PHE A N 1
ATOM 2205 C CA . PHE A 1 284 ? 7.373 0.257 6.897 1.00 96.75 284 PHE A CA 1
ATOM 2206 C C . PHE A 1 284 ? 7.692 1.523 6.083 1.00 96.75 284 PHE A C 1
ATOM 2208 O O . PHE A 1 284 ? 6.932 1.922 5.205 1.00 96.75 284 PHE A O 1
ATOM 2215 N N . LEU A 1 285 ? 8.847 2.134 6.349 1.00 96.25 285 LEU A N 1
ATOM 2216 C CA . LEU A 1 285 ? 9.405 3.272 5.613 1.00 96.25 285 LEU A CA 1
ATOM 2217 C C . LEU A 1 285 ? 10.632 2.816 4.810 1.00 96.25 285 LEU A C 1
ATOM 2219 O O . LEU A 1 285 ? 11.528 2.190 5.374 1.00 96.25 285 LEU A O 1
ATOM 2223 N N . GLU A 1 286 ? 10.717 3.151 3.522 1.00 93.62 286 GLU A N 1
ATOM 2224 C CA . GLU A 1 286 ? 11.870 2.835 2.656 1.00 93.62 286 GLU A CA 1
ATOM 2225 C C . GLU A 1 286 ? 12.589 4.092 2.128 1.00 93.62 286 GLU A C 1
ATOM 2227 O O . GLU A 1 286 ? 11.980 5.151 1.955 1.00 93.62 286 GLU A O 1
ATOM 2232 N N . ASP A 1 287 ? 13.879 3.960 1.802 1.00 91.75 287 ASP A N 1
ATOM 2233 C CA . ASP A 1 287 ? 14.682 5.005 1.157 1.00 91.75 287 ASP A CA 1
ATOM 2234 C C . ASP A 1 287 ? 14.525 4.999 -0.371 1.00 91.75 287 ASP A C 1
ATOM 2236 O O . ASP A 1 287 ? 15.335 4.438 -1.112 1.00 91.75 287 ASP A O 1
ATOM 2240 N N . SER A 1 288 ? 13.469 5.656 -0.854 1.00 86.56 288 SER A N 1
ATOM 2241 C CA . SER A 1 288 ? 13.115 5.779 -2.276 1.00 86.56 288 SER A CA 1
ATOM 2242 C C . SER A 1 288 ? 13.967 6.780 -3.076 1.00 86.56 288 SER A C 1
ATOM 2244 O O . SER A 1 288 ? 13.569 7.207 -4.164 1.00 86.56 288 SER A O 1
ATOM 2246 N N . LYS A 1 289 ? 15.153 7.173 -2.590 1.00 74.88 289 LYS A N 1
ATOM 2247 C CA . LYS A 1 289 ? 16.048 8.144 -3.256 1.00 74.88 289 LYS A CA 1
ATOM 2248 C C . LYS A 1 289 ? 16.411 7.771 -4.700 1.00 74.88 289 LYS A C 1
ATOM 2250 O O . LYS A 1 289 ? 16.657 8.651 -5.523 1.00 74.88 289 LYS A O 1
ATOM 2255 N N . ASN A 1 290 ? 16.407 6.475 -5.017 1.00 62.59 290 ASN A N 1
ATOM 2256 C CA . ASN A 1 290 ? 16.700 5.939 -6.351 1.00 62.59 290 ASN A CA 1
ATOM 2257 C C . ASN A 1 290 ? 15.445 5.560 -7.169 1.00 62.59 290 ASN A C 1
ATOM 2259 O O . ASN A 1 290 ? 15.583 5.091 -8.299 1.00 62.59 290 ASN A O 1
ATOM 2263 N N . GLY A 1 291 ? 14.239 5.770 -6.631 1.00 62.00 291 GLY A N 1
ATOM 2264 C CA . GLY A 1 291 ? 12.960 5.347 -7.210 1.00 62.00 291 GLY A CA 1
ATOM 2265 C C . GLY A 1 291 ? 12.025 4.735 -6.160 1.00 62.00 291 GLY A C 1
ATOM 2266 O O . GLY A 1 291 ? 12.448 4.431 -5.051 1.00 62.00 291 GLY A O 1
ATOM 2267 N N . PHE A 1 292 ? 10.751 4.556 -6.507 1.00 52.66 292 PHE A N 1
ATOM 2268 C CA . PHE A 1 292 ? 9.762 3.863 -5.669 1.00 52.66 292 PHE A CA 1
ATOM 2269 C C . PHE A 1 292 ? 9.985 2.339 -5.709 1.00 52.66 292 PHE A C 1
ATOM 2271 O O . PHE A 1 292 ? 10.162 1.790 -6.797 1.00 52.66 292 PHE A O 1
ATOM 2278 N N . CYS A 1 293 ? 9.965 1.650 -4.563 1.00 61.06 293 CYS A N 1
ATOM 2279 C CA . CYS A 1 293 ? 10.545 0.309 -4.422 1.00 61.06 293 CYS A CA 1
ATOM 2280 C C . CYS A 1 293 ? 9.750 -0.648 -3.500 1.00 61.06 293 CYS A C 1
ATOM 2282 O O . CYS A 1 293 ? 10.354 -1.252 -2.621 1.00 61.06 293 CYS A O 1
ATOM 2284 N N . SER A 1 294 ? 8.456 -0.924 -3.721 1.00 52.59 294 SER A N 1
ATOM 2285 C CA . SER A 1 294 ? 7.647 -1.801 -2.821 1.00 52.59 294 SER A CA 1
ATOM 2286 C C . SER A 1 294 ? 8.120 -3.271 -2.573 1.00 52.59 294 SER A C 1
ATOM 2288 O O . SER A 1 294 ? 7.448 -4.030 -1.878 1.00 52.59 294 SER A O 1
ATOM 2290 N N . THR A 1 295 ? 9.316 -3.638 -3.056 1.00 37.97 295 THR A N 1
ATOM 2291 C CA . THR A 1 295 ? 10.173 -4.809 -2.762 1.00 37.97 295 THR A CA 1
ATOM 2292 C C . THR A 1 295 ? 9.700 -6.197 -3.241 1.00 37.97 295 THR A C 1
ATOM 2294 O O . THR A 1 295 ? 8.523 -6.528 -3.127 1.00 37.97 295 THR A O 1
ATOM 2297 N N . PRO A 1 296 ? 10.613 -7.094 -3.678 1.00 34.50 296 PRO A N 1
ATOM 2298 C CA . PRO A 1 296 ? 11.882 -6.884 -4.371 1.00 34.50 296 PRO A CA 1
ATOM 2299 C C . PRO A 1 296 ? 11.759 -7.261 -5.864 1.00 34.50 296 PRO A C 1
ATOM 2301 O O . PRO A 1 296 ? 11.835 -8.437 -6.220 1.00 34.50 296 PRO A O 1
ATOM 2304 N N . GLU A 1 297 ? 11.670 -6.272 -6.752 1.00 30.72 297 GLU A N 1
ATOM 2305 C CA . GLU A 1 297 ? 11.969 -6.468 -8.179 1.00 30.72 297 GLU A CA 1
ATOM 2306 C C . GLU A 1 297 ? 13.410 -6.040 -8.463 1.00 30.72 297 GLU A C 1
ATOM 2308 O O . GLU A 1 297 ? 13.977 -5.163 -7.801 1.00 30.72 297 GLU A O 1
ATOM 2313 N N . LYS A 1 298 ? 14.068 -6.718 -9.405 1.00 27.30 298 LYS A N 1
ATOM 2314 C CA . LYS A 1 298 ? 15.449 -6.388 -9.748 1.00 27.30 298 LYS A CA 1
ATOM 2315 C C . LYS A 1 298 ? 15.433 -5.162 -10.645 1.00 27.30 298 LYS A C 1
ATOM 2317 O O . LYS A 1 298 ? 15.156 -5.293 -11.822 1.00 27.30 298 LYS A O 1
ATOM 2322 N N . ALA A 1 299 ? 15.812 -4.004 -10.106 1.00 28.27 299 ALA A N 1
ATOM 2323 C CA . ALA A 1 299 ? 15.988 -2.785 -10.894 1.00 28.27 299 ALA A CA 1
ATOM 2324 C C . ALA A 1 299 ? 16.741 -3.035 -12.219 1.00 28.27 299 ALA A C 1
ATOM 2326 O O . ALA A 1 299 ? 17.950 -3.299 -12.230 1.00 28.27 299 ALA A O 1
ATOM 2327 N N . GLY A 1 300 ? 15.980 -2.928 -13.306 1.00 27.02 300 GLY A N 1
ATOM 2328 C CA . GLY A 1 300 ? 16.404 -2.776 -14.688 1.00 27.02 300 GLY A CA 1
ATOM 2329 C C . GLY A 1 300 ? 16.200 -1.324 -15.125 1.00 27.02 300 GLY A C 1
ATOM 2330 O O . GLY A 1 300 ? 15.423 -0.577 -14.545 1.00 27.02 300 GLY A O 1
ATOM 2331 N N . HIS A 1 301 ? 16.997 -0.906 -16.096 1.00 27.33 301 HIS A N 1
ATOM 2332 C CA . HIS A 1 301 ? 17.225 0.462 -16.564 1.00 27.33 301 HIS A CA 1
ATOM 2333 C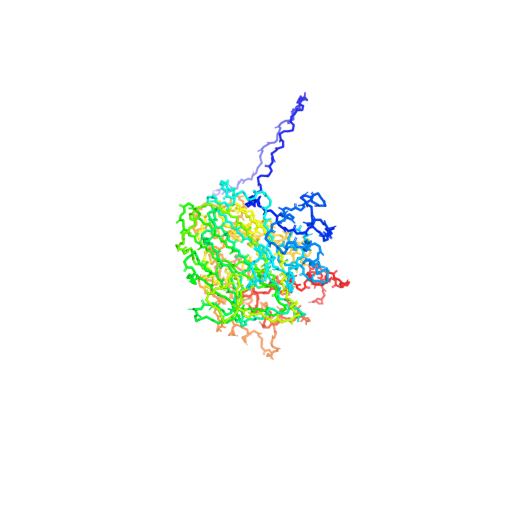 C . HIS A 1 301 ? 15.993 1.381 -16.757 1.00 27.33 301 HIS A C 1
ATOM 2335 O O . HIS A 1 301 ? 14.900 0.942 -17.090 1.00 27.33 301 HIS A O 1
ATOM 2341 N N . LYS A 1 302 ? 16.221 2.702 -16.666 1.00 34.38 302 LYS A N 1
ATOM 2342 C CA . LYS A 1 302 ? 15.248 3.721 -17.089 1.00 34.38 302 LYS A CA 1
ATOM 2343 C C . LYS A 1 302 ? 14.882 3.549 -18.568 1.00 34.38 302 LYS A C 1
ATOM 2345 O O . LYS A 1 302 ? 15.726 3.810 -19.416 1.00 34.38 302 LYS A O 1
ATOM 2350 N N . ASP A 1 303 ? 13.607 3.297 -18.835 1.00 30.27 303 ASP A N 1
ATOM 2351 C CA . ASP A 1 303 ? 12.851 3.951 -19.905 1.00 30.27 303 ASP A CA 1
ATOM 2352 C C . ASP A 1 303 ? 11.402 4.146 -19.432 1.00 30.27 303 ASP A C 1
ATOM 2354 O O . ASP A 1 303 ? 10.874 3.369 -18.635 1.00 30.27 303 ASP A O 1
ATOM 2358 N N . SER A 1 304 ? 10.760 5.243 -19.837 1.00 34.78 304 SER A N 1
ATOM 2359 C CA . SER A 1 304 ? 9.449 5.636 -19.306 1.00 34.78 304 SER A CA 1
ATOM 2360 C C . SER A 1 304 ? 8.335 4.693 -19.773 1.00 34.78 304 SER A C 1
ATOM 2362 O O . SER A 1 304 ? 7.867 4.810 -20.909 1.00 34.78 304 SER A O 1
ATOM 2364 N N . LYS A 1 305 ? 7.872 3.792 -18.898 1.00 36.62 305 LYS A N 1
ATOM 2365 C CA . LYS A 1 305 ? 6.764 2.883 -19.217 1.00 36.62 305 LYS A CA 1
ATOM 2366 C C . LYS A 1 305 ? 5.402 3.597 -19.282 1.00 36.62 305 LYS A C 1
ATOM 2368 O O . LYS A 1 305 ? 5.124 4.457 -18.440 1.00 36.62 305 LYS A O 1
ATOM 2373 N N . PRO A 1 306 ? 4.526 3.242 -20.241 1.00 35.00 306 PRO A N 1
ATOM 2374 C CA . PRO A 1 306 ? 3.153 3.732 -20.269 1.00 35.00 306 PRO A CA 1
ATOM 2375 C C . PRO A 1 306 ? 2.332 3.165 -19.101 1.00 35.00 306 PRO A C 1
ATOM 2377 O O . PRO A 1 306 ? 2.514 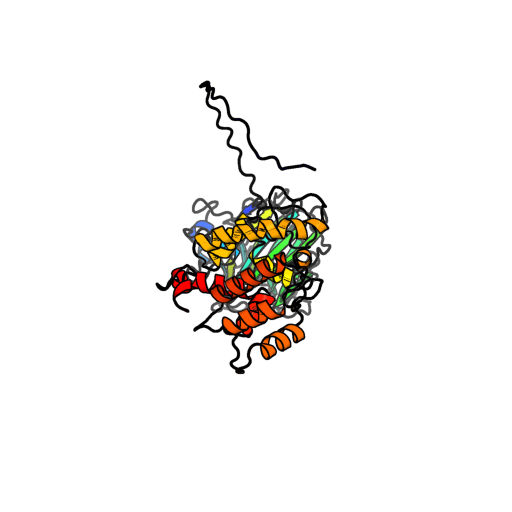2.020 -18.692 1.00 35.00 306 PRO A O 1
ATOM 2380 N N . THR A 1 307 ? 1.384 3.955 -18.593 1.00 41.56 307 THR A N 1
ATOM 2381 C CA . THR A 1 307 ? 0.329 3.469 -17.691 1.00 41.56 307 THR A CA 1
ATOM 2382 C C . THR A 1 307 ? -0.540 2.416 -18.391 1.00 41.56 307 THR A C 1
ATOM 2384 O O . THR A 1 307 ? -0.623 2.402 -19.614 1.00 41.56 307 THR A O 1
ATOM 2387 N N . ASP A 1 308 ? -1.218 1.553 -17.631 1.00 48.19 308 ASP A N 1
ATOM 2388 C CA . ASP A 1 308 ? -1.981 0.396 -18.147 1.00 48.19 308 ASP A CA 1
ATOM 2389 C C . ASP A 1 308 ? -3.031 0.765 -19.227 1.00 48.19 308 ASP A C 1
ATOM 2391 O O . ASP A 1 308 ? -3.238 0.019 -20.182 1.00 48.19 308 ASP A O 1
ATOM 2395 N N . ASP A 1 309 ? -3.608 1.970 -19.168 1.00 47.78 309 ASP A N 1
ATOM 2396 C CA . ASP A 1 309 ? -4.516 2.519 -20.198 1.00 47.78 309 ASP A CA 1
ATOM 2397 C C . ASP A 1 309 ? -3.847 2.848 -21.550 1.00 47.78 309 ASP A C 1
ATOM 2399 O O . ASP A 1 309 ? -4.524 3.230 -22.503 1.00 47.78 309 ASP A O 1
ATOM 2403 N N . LYS A 1 310 ? -2.517 2.744 -21.647 1.00 63.38 310 LYS A N 1
ATOM 2404 C CA . LYS A 1 310 ? -1.716 3.046 -22.847 1.00 63.38 310 LYS A CA 1
ATOM 2405 C C . LYS A 1 310 ? -0.965 1.837 -23.413 1.00 63.38 310 LYS A C 1
ATOM 2407 O O . LYS A 1 310 ? -0.301 1.985 -24.434 1.00 63.38 310 LYS A O 1
ATOM 2412 N N . LEU A 1 311 ? -1.021 0.678 -22.755 1.00 81.31 311 LEU A N 1
ATOM 2413 C CA . LEU A 1 311 ? -0.406 -0.547 -23.271 1.00 81.31 311 LEU A CA 1
ATOM 2414 C C . LEU A 1 311 ? -1.316 -1.186 -24.323 1.00 81.31 311 LEU A C 1
ATOM 2416 O O . LEU A 1 311 ? -2.509 -1.382 -24.069 1.00 81.31 311 LEU A O 1
ATOM 2420 N N . SER A 1 312 ? -0.754 -1.565 -25.472 1.00 89.38 312 SER A N 1
ATOM 2421 C CA . SER A 1 312 ? -1.498 -2.324 -26.479 1.00 89.38 312 SER A CA 1
ATOM 2422 C C . SER A 1 312 ? -1.804 -3.739 -25.976 1.00 89.38 312 SER A C 1
ATOM 2424 O O . SER A 1 312 ? -1.127 -4.273 -25.093 1.00 89.38 312 SER A O 1
ATOM 2426 N N . SER A 1 313 ? -2.844 -4.380 -26.509 1.00 91.06 313 SER A N 1
ATOM 2427 C CA . SER A 1 313 ? -3.271 -5.711 -26.049 1.00 91.06 313 SER A CA 1
ATOM 2428 C C . SER A 1 313 ? -2.164 -6.766 -26.172 1.00 91.06 313 SER A C 1
ATOM 2430 O O . SER A 1 313 ? -2.031 -7.613 -25.297 1.00 91.06 313 SER A O 1
ATOM 2432 N N . LEU A 1 314 ? -1.307 -6.670 -27.192 1.00 92.25 314 LEU A N 1
ATOM 2433 C CA . LEU A 1 314 ? -0.131 -7.525 -27.357 1.00 92.25 314 LEU A CA 1
ATOM 2434 C C . LEU A 1 314 ? 0.955 -7.252 -26.297 1.00 92.25 314 LEU A C 1
ATOM 2436 O O . LEU A 1 314 ? 1.629 -8.186 -25.865 1.00 92.25 314 LEU A O 1
ATOM 2440 N N . GLN A 1 315 ? 1.107 -6.008 -25.830 1.00 92.62 315 GLN A N 1
ATOM 2441 C CA . GLN A 1 315 ? 1.976 -5.700 -24.685 1.00 92.62 315 GLN A CA 1
ATOM 2442 C C . GLN A 1 315 ? 1.425 -6.328 -23.399 1.00 92.62 315 GLN A C 1
ATOM 2444 O O . GLN A 1 315 ? 2.183 -6.955 -22.662 1.00 92.62 315 GLN A O 1
ATOM 2449 N N . LYS A 1 316 ? 0.105 -6.256 -23.171 1.00 89.50 316 LYS A N 1
ATOM 2450 C CA . LYS A 1 316 ? -0.567 -6.923 -22.036 1.00 89.50 316 LYS A CA 1
ATOM 2451 C C . LYS A 1 316 ? -0.456 -8.449 -22.109 1.00 89.50 316 LYS A C 1
ATOM 2453 O O . LYS A 1 316 ? -0.191 -9.089 -21.094 1.00 89.50 316 LYS A O 1
ATOM 2458 N N . HIS A 1 317 ? -0.562 -9.024 -23.308 1.00 92.31 317 HIS A N 1
ATOM 2459 C CA . HIS A 1 317 ? -0.351 -10.450 -23.569 1.00 92.31 317 HIS A CA 1
ATOM 2460 C C . HIS A 1 317 ? 1.036 -10.928 -23.117 1.00 92.31 317 HIS A C 1
ATOM 2462 O O . HIS A 1 317 ? 1.134 -11.922 -22.398 1.00 92.31 317 HIS A O 1
ATOM 2468 N N . VAL A 1 318 ? 2.111 -10.216 -23.482 1.00 93.44 318 VAL A N 1
ATOM 2469 C CA . VAL A 1 318 ? 3.475 -10.619 -23.085 1.00 93.44 318 VAL A CA 1
ATOM 2470 C C . VAL A 1 318 ? 3.866 -10.197 -21.666 1.00 93.44 318 VAL A C 1
ATOM 2472 O O . VAL A 1 318 ? 4.828 -10.742 -21.127 1.00 93.44 318 VAL A O 1
ATOM 2475 N N . GLN A 1 319 ? 3.114 -9.295 -21.023 1.00 88.50 319 GLN A N 1
ATOM 2476 C CA . GLN A 1 319 ? 3.424 -8.775 -19.684 1.00 88.50 319 GLN A CA 1
ATOM 2477 C C . GLN A 1 319 ? 3.510 -9.869 -18.604 1.00 88.50 319 GLN A C 1
ATOM 2479 O O . GLN A 1 319 ? 4.235 -9.714 -17.629 1.00 88.50 319 GLN A O 1
ATOM 2484 N N . PHE A 1 320 ? 2.843 -11.014 -18.786 1.00 88.94 320 PHE A N 1
ATOM 2485 C CA . PHE A 1 320 ? 2.987 -12.176 -17.896 1.00 88.94 320 PHE A CA 1
ATOM 2486 C C . PHE A 1 320 ? 4.430 -12.727 -17.817 1.00 88.94 320 PHE A C 1
ATOM 2488 O O . PHE A 1 320 ? 4.825 -13.317 -16.807 1.00 88.94 320 PHE A O 1
ATOM 2495 N N . TRP A 1 321 ? 5.227 -12.525 -18.868 1.00 93.19 321 TRP A N 1
ATOM 2496 C CA . TRP A 1 321 ? 6.637 -12.918 -18.933 1.00 93.19 321 TRP A CA 1
ATOM 2497 C C . TRP A 1 321 ? 7.611 -11.768 -18.636 1.00 93.19 321 TRP A C 1
ATOM 2499 O O . TRP A 1 321 ? 8.793 -12.028 -18.433 1.00 93.19 321 TRP A O 1
ATOM 2509 N N . ASP A 1 322 ? 7.132 -10.527 -18.562 1.00 87.62 322 ASP A N 1
ATOM 2510 C CA . ASP A 1 322 ? 7.880 -9.335 -18.133 1.00 87.62 322 ASP A CA 1
ATOM 2511 C C . ASP A 1 322 ? 7.836 -9.257 -16.598 1.00 87.62 322 ASP A C 1
ATOM 2513 O O . ASP A 1 322 ? 7.081 -8.491 -15.998 1.00 87.62 322 ASP A O 1
ATOM 2517 N N . ARG A 1 323 ? 8.544 -10.197 -15.959 1.00 79.38 323 ARG A N 1
ATOM 2518 C CA . ARG A 1 323 ? 8.290 -10.625 -14.570 1.00 79.38 323 ARG A CA 1
ATOM 2519 C C . ARG A 1 323 ? 8.683 -9.621 -13.495 1.00 79.38 323 ARG A C 1
ATOM 2521 O O . ARG A 1 323 ? 8.147 -9.722 -12.396 1.00 79.38 323 ARG A O 1
ATOM 2528 N N . ASP A 1 324 ? 9.637 -8.750 -13.790 1.00 75.81 324 ASP A N 1
ATOM 2529 C CA . ASP A 1 324 ? 10.027 -7.587 -12.990 1.00 75.81 324 ASP A CA 1
ATOM 2530 C C . ASP A 1 324 ? 9.549 -6.267 -13.621 1.00 75.81 324 ASP A C 1
ATOM 2532 O O . ASP A 1 324 ? 9.918 -5.184 -13.168 1.00 75.81 324 ASP A O 1
ATOM 2536 N N . ASN A 1 325 ? 8.687 -6.364 -14.643 1.00 72.31 325 ASN A N 1
ATOM 2537 C CA . ASN A 1 325 ? 8.018 -5.259 -15.312 1.00 72.31 325 ASN A CA 1
ATOM 2538 C C . ASN A 1 325 ? 8.984 -4.134 -15.739 1.00 72.31 325 ASN A C 1
ATOM 2540 O O . ASN A 1 325 ? 8.584 -2.965 -15.785 1.00 72.31 325 ASN A O 1
ATOM 2544 N N . ASP A 1 326 ? 10.210 -4.464 -16.155 1.00 76.38 326 ASP A N 1
ATOM 2545 C CA . ASP A 1 326 ? 11.181 -3.506 -16.706 1.00 76.38 326 ASP A CA 1
ATOM 2546 C C . ASP A 1 326 ? 11.001 -3.290 -18.227 1.00 76.38 326 ASP A C 1
ATOM 2548 O O . ASP A 1 326 ? 11.421 -2.269 -18.773 1.00 76.38 326 ASP A O 1
ATOM 2552 N N . GLY A 1 327 ? 10.263 -4.180 -18.903 1.00 84.12 327 GLY A N 1
ATOM 2553 C CA . GLY A 1 327 ? 10.024 -4.138 -20.349 1.00 84.12 327 GLY A CA 1
ATOM 2554 C C . GLY A 1 327 ? 10.961 -5.037 -21.156 1.00 84.12 327 GLY A C 1
ATOM 2555 O O . GLY A 1 327 ? 10.985 -4.930 -22.387 1.00 84.12 327 GLY A O 1
ATOM 2556 N N . ILE A 1 328 ? 11.723 -5.907 -20.493 1.00 91.00 328 ILE A N 1
ATOM 2557 C CA . ILE A 1 328 ? 12.756 -6.766 -21.063 1.00 91.00 328 ILE A CA 1
ATOM 2558 C C . ILE A 1 328 ? 12.544 -8.206 -20.580 1.00 91.00 328 ILE A C 1
ATOM 2560 O O . ILE A 1 328 ? 12.980 -8.620 -19.512 1.00 91.00 328 ILE A O 1
ATOM 2564 N N . ILE A 1 329 ? 11.958 -9.040 -21.433 1.00 93.44 329 ILE A N 1
ATOM 2565 C CA . ILE A 1 329 ? 11.774 -10.461 -21.126 1.00 93.44 329 ILE A CA 1
ATOM 2566 C C . ILE A 1 329 ? 13.092 -11.191 -21.415 1.00 93.44 329 ILE A C 1
ATOM 2568 O O . ILE A 1 329 ? 13.524 -11.274 -22.575 1.00 93.44 329 ILE A O 1
ATOM 2572 N N . HIS A 1 330 ? 13.741 -11.750 -20.389 1.00 93.88 330 HIS A N 1
ATOM 2573 C CA . HIS A 1 330 ? 14.907 -12.609 -20.589 1.00 93.88 330 HIS A CA 1
ATOM 2574 C C . HIS A 1 330 ? 14.483 -14.043 -20.962 1.00 93.88 330 HIS A C 1
ATOM 2576 O O . HIS A 1 330 ? 13.394 -14.500 -20.603 1.00 93.88 330 HIS A O 1
ATOM 2582 N N . PRO A 1 331 ? 15.366 -14.834 -21.609 1.00 94.94 331 PRO A N 1
ATOM 2583 C CA . PRO A 1 331 ? 15.073 -16.233 -21.927 1.00 94.94 331 PRO A CA 1
ATOM 2584 C C . PRO A 1 331 ? 14.617 -17.079 -20.730 1.00 94.94 331 PRO A C 1
ATOM 2586 O O . PRO A 1 331 ? 13.779 -17.970 -20.868 1.00 94.94 331 PRO A O 1
ATOM 2589 N N . TRP A 1 332 ? 15.145 -16.787 -19.540 1.00 92.25 332 TRP A N 1
ATOM 2590 C CA . TRP A 1 332 ? 14.792 -17.506 -18.320 1.00 92.25 332 TRP A CA 1
ATOM 2591 C C . TRP A 1 332 ? 13.373 -17.193 -17.822 1.00 92.25 332 TRP A C 1
ATOM 2593 O O . TRP A 1 332 ? 12.714 -18.080 -17.279 1.00 92.25 332 TRP A O 1
ATOM 2603 N N . ASP A 1 333 ? 12.860 -15.988 -18.070 1.00 92.56 333 ASP A N 1
ATOM 2604 C CA . ASP A 1 333 ? 11.497 -15.613 -17.687 1.00 92.56 333 ASP A CA 1
ATOM 2605 C C . ASP A 1 333 ? 10.468 -16.336 -18.550 1.00 92.56 333 ASP A C 1
ATOM 2607 O O . ASP A 1 333 ? 9.461 -16.817 -18.029 1.00 92.56 333 ASP A O 1
ATOM 2611 N N . VAL A 1 334 ? 10.776 -16.543 -19.838 1.00 93.94 334 VAL A N 1
ATOM 2612 C CA . VAL A 1 334 ? 9.984 -17.404 -20.730 1.00 93.94 334 VAL A CA 1
ATOM 2613 C C . VAL A 1 334 ? 9.896 -18.830 -20.175 1.00 93.94 334 VAL A C 1
ATOM 2615 O O . VAL A 1 334 ? 8.798 -19.378 -20.057 1.00 93.94 334 VAL A O 1
ATOM 2618 N N . PHE A 1 335 ? 11.022 -19.422 -19.760 1.00 92.69 335 PHE A N 1
ATOM 2619 C CA . PHE A 1 335 ? 11.036 -20.744 -19.116 1.00 92.69 335 PHE A CA 1
ATOM 2620 C C . PHE A 1 335 ? 10.178 -20.775 -17.837 1.00 92.69 335 PHE A C 1
ATOM 2622 O O . PHE A 1 335 ? 9.356 -21.684 -17.672 1.00 92.69 335 PHE A O 1
ATOM 2629 N N . ILE A 1 336 ? 10.327 -19.785 -16.944 1.00 89.44 336 ILE A N 1
ATOM 2630 C CA . ILE A 1 336 ? 9.562 -19.713 -15.687 1.00 89.44 336 ILE A CA 1
ATOM 2631 C C . ILE A 1 336 ? 8.062 -19.537 -15.956 1.00 89.44 336 ILE A C 1
ATOM 2633 O O . ILE A 1 336 ? 7.262 -20.254 -15.359 1.00 89.44 336 ILE A O 1
ATOM 2637 N N . GLY A 1 337 ? 7.657 -18.648 -16.865 1.00 90.88 337 GLY A N 1
ATOM 2638 C CA . GLY A 1 337 ? 6.241 -18.420 -17.166 1.00 90.88 337 GLY A CA 1
ATOM 2639 C C . GLY A 1 337 ? 5.548 -19.692 -17.663 1.00 90.88 337 GLY A C 1
ATOM 2640 O O . GLY A 1 337 ? 4.487 -20.060 -17.160 1.00 90.88 337 GLY A O 1
ATOM 2641 N N . PHE A 1 338 ? 6.196 -20.462 -18.546 1.00 92.31 338 PHE A N 1
ATOM 2642 C CA . PHE A 1 338 ? 5.681 -21.778 -18.949 1.00 92.31 338 PHE A CA 1
ATOM 2643 C C . PHE A 1 338 ? 5.606 -22.761 -17.762 1.00 92.31 338 PHE A C 1
ATOM 2645 O O . PHE A 1 338 ? 4.657 -23.544 -17.662 1.00 92.31 338 PHE A O 1
ATOM 2652 N N . LYS A 1 339 ? 6.564 -22.727 -16.823 1.00 89.12 339 LYS A N 1
ATOM 2653 C CA . LYS A 1 339 ? 6.491 -23.535 -15.591 1.00 89.12 339 LYS A CA 1
ATOM 2654 C C . LYS A 1 339 ? 5.299 -23.157 -14.704 1.00 89.12 339 LYS A C 1
ATOM 2656 O O . LYS A 1 339 ? 4.653 -24.075 -14.191 1.00 89.12 339 LYS A O 1
ATOM 2661 N N . GLU A 1 340 ? 4.995 -21.870 -14.545 1.00 86.62 340 GLU A N 1
ATOM 2662 C CA . GLU A 1 340 ? 3.868 -21.374 -13.733 1.00 86.62 340 GLU A CA 1
ATOM 2663 C C . GLU A 1 340 ? 2.508 -21.748 -14.347 1.00 86.62 340 GLU A C 1
ATOM 2665 O O . GLU A 1 340 ? 1.658 -22.308 -13.649 1.00 86.62 340 GLU A O 1
ATOM 2670 N N . LEU A 1 341 ? 2.354 -21.600 -15.669 1.00 86.69 341 LEU A N 1
ATOM 2671 C CA . LEU A 1 341 ? 1.168 -22.052 -16.421 1.00 86.69 341 LEU A CA 1
ATOM 2672 C C . LEU A 1 341 ? 0.941 -23.577 -16.361 1.00 86.69 341 LEU A C 1
ATOM 2674 O O . LEU A 1 341 ? -0.143 -24.068 -16.674 1.00 86.69 341 LEU A O 1
ATOM 2678 N N . GLY A 1 342 ? 1.934 -24.347 -15.906 1.00 84.00 342 GLY A N 1
ATOM 2679 C CA . GLY A 1 342 ? 1.797 -25.778 -15.633 1.00 84.00 342 GLY A CA 1
ATOM 2680 C C . GLY A 1 342 ? 2.376 -26.712 -16.682 1.00 84.00 342 GLY A C 1
ATOM 2681 O O . GLY A 1 342 ? 2.147 -27.928 -16.600 1.00 84.00 342 GLY A O 1
ATOM 2682 N N . PHE A 1 343 ? 3.139 -26.178 -17.634 1.00 85.94 343 PHE A N 1
ATOM 2683 C CA . PHE A 1 343 ? 3.840 -26.986 -18.618 1.00 85.94 343 PHE A CA 1
ATOM 2684 C C . PHE A 1 343 ? 4.918 -27.866 -17.962 1.00 85.94 343 PHE A C 1
ATOM 2686 O O . PHE A 1 343 ? 5.592 -27.512 -16.980 1.00 85.94 343 PHE A O 1
ATOM 2693 N N . GLY A 1 344 ? 5.064 -29.076 -18.499 1.00 84.50 344 GLY A N 1
ATOM 2694 C CA . GLY A 1 344 ? 6.133 -30.006 -18.154 1.00 84.50 344 GLY A CA 1
ATOM 2695 C C . GLY A 1 344 ? 7.504 -29.481 -18.588 1.00 84.50 344 GLY A C 1
ATOM 2696 O O . GLY A 1 344 ? 7.605 -28.636 -19.473 1.00 84.50 344 GLY A O 1
ATOM 2697 N N . LEU A 1 345 ? 8.573 -30.018 -17.988 1.00 86.38 345 LEU A N 1
ATOM 2698 C CA . LEU A 1 345 ? 9.953 -29.561 -18.220 1.00 86.38 345 LEU A CA 1
ATOM 2699 C C . LEU A 1 345 ? 10.327 -29.483 -19.712 1.00 86.38 345 LEU A C 1
ATOM 2701 O O . LEU A 1 345 ? 10.966 -28.524 -20.121 1.00 86.38 345 LEU A O 1
ATOM 2705 N N . PHE A 1 346 ? 9.894 -30.453 -20.523 1.00 86.06 346 PHE A N 1
ATOM 2706 C CA . PHE A 1 346 ? 10.159 -30.473 -21.965 1.00 86.06 346 PHE A CA 1
ATOM 2707 C C . PHE A 1 346 ? 9.559 -29.263 -22.704 1.00 86.06 346 PHE A C 1
ATOM 2709 O O . PHE A 1 346 ? 10.253 -28.625 -23.487 1.00 86.06 346 PHE A O 1
ATOM 2716 N N . PHE A 1 347 ? 8.303 -28.907 -22.415 1.00 84.75 347 PHE A N 1
ATOM 2717 C CA . PHE A 1 347 ? 7.646 -27.746 -23.025 1.00 84.75 347 PHE A CA 1
ATOM 2718 C C . PHE A 1 347 ? 8.289 -26.428 -22.574 1.00 84.75 347 PHE A C 1
ATOM 2720 O O . PHE A 1 347 ? 8.529 -25.560 -23.405 1.00 84.75 347 PHE A O 1
ATOM 2727 N N . SER A 1 348 ? 8.649 -26.300 -21.293 1.00 89.19 348 SER A N 1
ATOM 2728 C CA . SER A 1 348 ? 9.355 -25.112 -20.785 1.00 89.19 348 SER A CA 1
ATOM 2729 C C . SER A 1 348 ? 10.780 -24.978 -21.328 1.00 89.19 348 SER A C 1
ATOM 2731 O O . SER A 1 348 ? 11.255 -23.868 -21.521 1.00 89.19 348 SER A O 1
ATOM 2733 N N . LEU A 1 349 ? 11.479 -26.082 -21.615 1.00 90.06 349 LEU A N 1
ATOM 2734 C CA . LEU A 1 349 ? 12.748 -26.020 -22.351 1.00 90.06 349 LEU A CA 1
ATOM 2735 C C . LEU A 1 349 ? 12.520 -25.629 -23.818 1.00 90.06 349 LEU A C 1
ATOM 2737 O O . LEU A 1 349 ? 13.283 -24.835 -24.358 1.00 90.06 349 LEU A O 1
ATOM 2741 N N . GLY A 1 350 ? 11.451 -26.127 -24.448 1.00 87.94 350 GLY A N 1
ATOM 2742 C CA . GLY A 1 350 ? 11.056 -25.742 -25.805 1.00 87.94 350 GLY A CA 1
ATOM 2743 C C . GLY A 1 350 ? 10.711 -24.255 -25.949 1.00 87.94 350 GLY A C 1
ATOM 2744 O O . GLY A 1 350 ? 11.015 -23.659 -26.980 1.00 87.94 350 GLY A O 1
ATOM 2745 N N . SER A 1 351 ? 10.160 -23.616 -24.911 1.00 91.44 351 SER A N 1
ATOM 2746 C CA . SER A 1 351 ? 9.845 -22.181 -24.945 1.00 91.44 351 SER A CA 1
ATOM 2747 C C . SER A 1 351 ? 11.088 -21.278 -25.001 1.00 91.44 351 SER A C 1
ATOM 2749 O O . SER A 1 351 ? 10.968 -20.119 -25.387 1.00 91.44 351 SER A O 1
ATOM 2751 N N . LEU A 1 352 ? 12.296 -21.802 -24.742 1.00 91.62 352 LEU A N 1
ATOM 2752 C CA . LEU A 1 352 ? 13.563 -21.089 -24.981 1.00 91.62 352 LEU A CA 1
ATOM 2753 C C . LEU A 1 352 ? 13.857 -20.839 -26.473 1.00 91.62 352 LEU A C 1
ATOM 2755 O O . LEU A 1 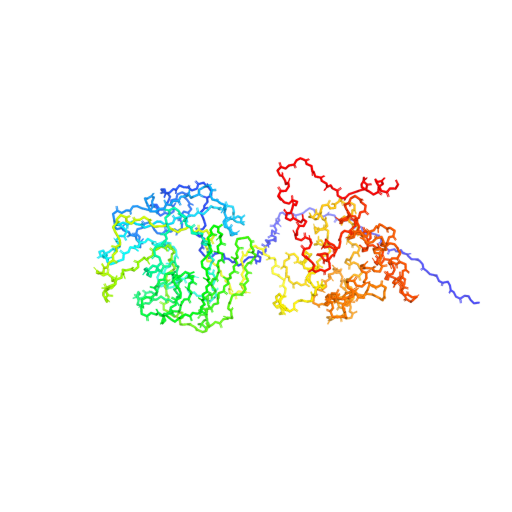352 ? 14.785 -20.098 -26.789 1.00 91.62 352 LEU A O 1
ATOM 2759 N N . LEU A 1 353 ? 13.054 -21.388 -27.391 1.00 90.56 353 LEU A N 1
ATOM 2760 C CA . LEU A 1 353 ? 13.062 -20.993 -28.802 1.00 90.56 353 LEU A CA 1
ATOM 2761 C C . LEU A 1 353 ? 12.438 -19.604 -29.034 1.00 90.56 353 LEU A C 1
ATOM 2763 O O . LEU A 1 353 ? 12.862 -18.911 -29.954 1.00 90.56 353 LEU A O 1
ATOM 2767 N N . ILE A 1 354 ? 11.478 -19.165 -28.208 1.00 91.12 354 ILE A N 1
ATOM 2768 C CA . ILE A 1 354 ? 10.802 -17.862 -28.377 1.00 91.12 354 ILE A CA 1
ATOM 2769 C C . ILE A 1 354 ? 11.823 -16.702 -28.333 1.00 91.12 354 ILE A C 1
ATOM 2771 O O . ILE A 1 354 ? 11.876 -15.942 -29.299 1.00 91.12 354 ILE A O 1
ATOM 2775 N N . PRO A 1 355 ? 12.719 -16.593 -27.327 1.00 92.75 355 PRO A N 1
ATOM 2776 C CA . PRO A 1 355 ? 13.778 -15.578 -27.307 1.00 92.75 355 PRO A CA 1
ATOM 2777 C C . PRO A 1 355 ? 14.694 -15.579 -28.538 1.00 92.75 355 PRO A C 1
ATOM 2779 O O . PRO A 1 355 ? 15.098 -14.514 -29.000 1.00 92.75 355 PRO A O 1
ATOM 2782 N N . ILE A 1 356 ? 14.995 -16.754 -29.108 1.00 90.25 356 ILE A N 1
ATOM 2783 C CA . ILE A 1 356 ? 15.864 -16.877 -30.291 1.00 90.25 356 ILE A CA 1
ATOM 2784 C C . ILE A 1 356 ? 15.247 -16.164 -31.502 1.00 90.25 356 ILE A C 1
ATOM 2786 O O . ILE A 1 356 ? 15.967 -15.513 -32.259 1.00 90.25 356 ILE A O 1
ATOM 2790 N N . PHE A 1 357 ? 13.924 -16.250 -31.668 1.00 89.50 357 PHE A N 1
ATOM 2791 C CA . PHE A 1 357 ? 13.219 -15.651 -32.803 1.00 89.50 357 PHE A CA 1
ATOM 2792 C C . PHE A 1 357 ? 12.693 -14.235 -32.526 1.00 89.50 357 PHE A C 1
ATOM 2794 O O . PHE A 1 357 ? 12.720 -13.399 -33.425 1.00 89.50 357 PHE A O 1
ATOM 2801 N N . PHE A 1 358 ? 12.263 -13.935 -31.297 1.00 91.19 358 PHE A N 1
ATOM 2802 C CA . PHE A 1 358 ? 11.607 -12.668 -30.941 1.00 91.19 358 PHE A CA 1
ATOM 2803 C C . PHE A 1 358 ? 12.596 -11.574 -30.504 1.00 91.19 358 PHE A C 1
ATOM 2805 O O . PHE A 1 358 ? 12.273 -10.386 -30.581 1.00 91.19 358 PHE A O 1
ATOM 2812 N N . SER A 1 359 ? 13.817 -11.931 -30.084 1.00 94.31 359 SER A N 1
ATOM 2813 C CA . SER A 1 359 ? 14.799 -10.942 -29.621 1.00 94.31 359 SER A CA 1
ATOM 2814 C C . SER A 1 359 ? 15.228 -9.967 -30.718 1.00 94.31 359 SER A C 1
ATOM 2816 O O . SER A 1 359 ? 15.230 -8.760 -30.492 1.00 94.31 359 SER A O 1
ATOM 2818 N N . TYR A 1 360 ? 15.557 -10.454 -31.920 1.00 93.81 360 TYR A N 1
ATOM 2819 C CA . TYR A 1 360 ? 16.017 -9.564 -32.989 1.00 93.81 360 TYR A CA 1
ATOM 2820 C C . TYR A 1 360 ? 14.920 -8.608 -33.497 1.00 93.81 360 TYR A C 1
ATOM 2822 O O . TYR A 1 360 ? 15.182 -7.405 -33.493 1.00 93.81 360 TYR A O 1
ATOM 2830 N N . PRO A 1 361 ? 13.696 -9.061 -33.851 1.00 93.00 361 PRO A N 1
ATOM 2831 C CA . PRO A 1 361 ? 12.631 -8.168 -34.313 1.00 93.00 361 PRO A CA 1
ATOM 2832 C C . PRO A 1 361 ? 12.259 -7.082 -33.301 1.00 93.00 361 PRO A C 1
ATOM 2834 O O . PRO A 1 361 ? 12.156 -5.915 -33.671 1.00 93.00 361 PRO A O 1
ATOM 2837 N N . THR A 1 362 ? 12.125 -7.432 -32.016 1.00 93.81 362 THR A N 1
ATOM 2838 C CA . THR A 1 362 ? 11.810 -6.442 -30.971 1.00 93.81 362 THR A CA 1
ATOM 2839 C C . THR A 1 362 ? 12.973 -5.481 -30.718 1.00 93.81 362 THR A C 1
ATOM 2841 O O . THR A 1 362 ? 12.771 -4.279 -30.558 1.00 93.81 362 THR A O 1
ATOM 2844 N N . ARG A 1 363 ? 14.222 -5.952 -30.798 1.00 92.19 363 ARG A N 1
ATOM 2845 C CA . ARG A 1 363 ? 15.398 -5.086 -30.656 1.00 92.19 363 ARG A CA 1
ATOM 2846 C C . ARG A 1 363 ? 15.582 -4.086 -31.803 1.00 92.19 363 ARG A C 1
ATOM 2848 O O . ARG A 1 363 ? 16.259 -3.083 -31.583 1.00 92.19 363 ARG A O 1
ATOM 2855 N N . LEU A 1 364 ? 14.958 -4.269 -32.972 1.00 88.69 364 LEU A N 1
ATOM 2856 C CA . LEU A 1 364 ? 15.044 -3.310 -34.089 1.00 88.69 364 LEU A CA 1
ATOM 2857 C C . LEU A 1 364 ? 14.497 -1.907 -33.758 1.00 88.69 364 LEU A C 1
ATOM 2859 O O . LEU A 1 364 ? 14.819 -0.961 -34.475 1.00 88.69 364 LEU A O 1
ATOM 2863 N N . GLY A 1 365 ? 13.714 -1.732 -32.684 1.00 79.31 365 GLY A N 1
ATOM 2864 C CA . GLY A 1 365 ? 13.385 -0.401 -32.148 1.00 79.31 365 GLY A CA 1
ATOM 2865 C C . GLY A 1 365 ? 14.570 0.344 -31.525 1.00 79.31 365 GLY A C 1
ATOM 2866 O O . GLY A 1 365 ? 14.611 1.571 -31.561 1.00 79.31 365 GLY A O 1
ATOM 2867 N N . HIS A 1 366 ? 15.562 -0.392 -31.021 1.00 81.38 366 HIS A N 1
ATOM 2868 C CA . HIS A 1 366 ? 16.699 0.136 -30.266 1.00 81.38 366 HIS A CA 1
ATOM 2869 C C . HIS A 1 366 ? 18.039 0.010 -31.012 1.00 81.38 366 HIS A C 1
ATOM 2871 O O . HIS A 1 366 ? 18.924 0.850 -30.856 1.00 81.38 366 HIS A O 1
ATOM 2877 N N . SER A 1 367 ? 18.247 -1.066 -31.781 1.00 87.56 367 SER A N 1
ATOM 2878 C CA . SER A 1 367 ? 19.524 -1.359 -32.438 1.00 87.56 367 SER A CA 1
ATOM 2879 C C . SER A 1 367 ? 19.387 -2.335 -33.608 1.00 87.56 367 SER A C 1
ATOM 2881 O O . SER A 1 367 ? 18.676 -3.331 -33.528 1.00 87.56 367 SER A O 1
ATOM 2883 N N . TRP A 1 368 ? 20.174 -2.111 -34.664 1.00 90.56 368 TRP A N 1
ATOM 2884 C CA . TRP A 1 368 ? 20.323 -3.051 -35.783 1.00 90.56 368 TRP A CA 1
ATOM 2885 C C . TRP A 1 368 ? 21.170 -4.294 -35.439 1.00 90.56 368 TRP A C 1
ATOM 2887 O O . TRP A 1 368 ? 21.156 -5.281 -36.173 1.00 90.56 368 TRP A O 1
ATOM 2897 N N . LEU A 1 369 ? 21.935 -4.269 -34.342 1.00 92.50 369 LEU A N 1
ATOM 2898 C CA . LEU A 1 369 ? 22.737 -5.416 -33.905 1.00 92.50 369 LEU A CA 1
ATOM 2899 C C . LEU A 1 369 ? 21.874 -6.388 -33.084 1.00 92.50 369 LEU A C 1
ATOM 2901 O O . LEU A 1 369 ? 21.183 -5.908 -32.185 1.00 92.50 369 LEU A O 1
ATOM 2905 N N . PRO A 1 370 ? 21.953 -7.719 -33.292 1.00 92.38 370 PRO A N 1
ATOM 2906 C CA . PRO A 1 370 ? 21.280 -8.710 -32.445 1.00 92.38 370 PRO A CA 1
ATOM 2907 C C . PRO A 1 370 ? 21.626 -8.585 -30.954 1.00 92.38 370 PRO A C 1
ATOM 2909 O O . PRO A 1 370 ? 22.706 -8.104 -30.601 1.00 92.38 370 PRO A O 1
ATOM 2912 N N . ASP A 1 371 ? 20.730 -9.036 -30.069 1.00 91.56 371 ASP A N 1
ATOM 2913 C CA . ASP A 1 371 ? 21.040 -9.127 -28.640 1.00 91.56 371 ASP A CA 1
ATOM 2914 C C . ASP A 1 371 ? 21.809 -10.425 -28.338 1.00 91.56 371 ASP A C 1
ATOM 2916 O O . ASP A 1 371 ? 21.248 -11.506 -28.522 1.00 91.56 371 ASP A O 1
ATOM 2920 N N . PRO A 1 372 ? 23.058 -10.369 -27.836 1.00 93.12 372 PRO A N 1
ATOM 2921 C CA . PRO A 1 372 ? 23.795 -11.576 -27.460 1.00 93.12 372 PRO A CA 1
ATOM 2922 C C . PRO A 1 372 ? 23.169 -12.322 -26.267 1.00 93.12 372 PRO A C 1
ATOM 2924 O O . PRO A 1 372 ? 23.495 -13.484 -26.044 1.00 93.12 372 PRO A O 1
ATOM 2927 N N . MET A 1 373 ? 22.277 -11.674 -25.510 1.00 94.12 373 MET A N 1
ATOM 2928 C CA . MET A 1 373 ? 21.527 -12.255 -24.392 1.00 94.12 373 MET A CA 1
ATOM 2929 C C . MET A 1 373 ? 20.102 -12.680 -24.785 1.00 94.12 373 MET A C 1
ATOM 2931 O O . MET A 1 373 ? 19.336 -13.084 -23.912 1.00 94.12 373 MET A O 1
ATOM 2935 N N . PHE A 1 374 ? 19.737 -12.583 -26.072 1.00 94.69 374 PHE A N 1
ATOM 2936 C CA . PHE A 1 374 ? 18.427 -12.968 -26.620 1.00 94.69 374 PHE A CA 1
ATOM 2937 C C . PHE A 1 374 ? 17.222 -12.357 -25.878 1.00 94.69 374 PHE A C 1
ATOM 2939 O O . PHE A 1 374 ? 16.190 -12.996 -25.706 1.00 94.69 374 PHE A O 1
ATOM 2946 N N . ARG A 1 375 ? 17.339 -11.111 -25.414 1.00 95.31 375 ARG A N 1
ATOM 2947 C CA . ARG A 1 375 ? 16.264 -10.407 -24.695 1.00 95.31 375 ARG A CA 1
ATOM 2948 C C . ARG A 1 375 ? 15.165 -9.940 -25.649 1.00 95.31 375 ARG A C 1
ATOM 2950 O O . ARG A 1 375 ? 15.480 -9.485 -26.750 1.00 95.31 375 ARG A O 1
ATOM 2957 N N . ILE A 1 376 ? 13.907 -10.038 -25.229 1.00 95.56 376 ILE A N 1
ATOM 2958 C CA . ILE A 1 376 ? 12.736 -9.571 -25.986 1.00 95.56 376 ILE A CA 1
ATOM 2959 C C . ILE A 1 376 ? 12.274 -8.240 -25.387 1.00 95.56 376 ILE A C 1
ATOM 2961 O O . ILE A 1 376 ? 12.107 -8.139 -24.174 1.00 95.56 376 ILE A O 1
ATOM 2965 N N . TYR A 1 377 ? 12.059 -7.231 -26.227 1.00 93.38 377 TYR A N 1
ATOM 2966 C CA . TYR A 1 377 ? 11.702 -5.876 -25.801 1.00 93.38 377 TYR A CA 1
ATOM 2967 C C . TYR A 1 377 ? 10.186 -5.663 -25.903 1.00 93.38 377 TYR A C 1
ATOM 2969 O O . TYR A 1 377 ? 9.618 -5.725 -26.994 1.00 93.38 377 TYR A O 1
ATOM 2977 N N . VAL A 1 378 ? 9.522 -5.413 -24.772 1.00 92.31 378 VAL A N 1
ATOM 2978 C CA . VAL A 1 378 ? 8.051 -5.328 -24.675 1.00 92.31 378 VAL A CA 1
ATOM 2979 C C . VAL A 1 378 ? 7.501 -4.095 -25.391 1.00 92.31 378 VAL A C 1
ATOM 2981 O O . VAL A 1 378 ? 6.486 -4.190 -26.076 1.00 92.31 378 VAL A O 1
ATOM 2984 N N . ASN A 1 379 ? 8.183 -2.950 -25.309 1.00 88.75 379 ASN A N 1
ATOM 2985 C CA . ASN A 1 379 ? 7.750 -1.720 -25.987 1.00 88.75 379 ASN A CA 1
ATOM 2986 C C . ASN A 1 379 ? 7.610 -1.929 -27.510 1.00 88.75 379 ASN A C 1
ATOM 2988 O O . ASN A 1 379 ? 6.627 -1.505 -28.120 1.00 88.75 379 ASN A O 1
ATOM 2992 N N . ASP A 1 380 ? 8.538 -2.684 -28.097 1.00 91.19 380 ASP A N 1
ATOM 2993 C CA . ASP A 1 380 ? 8.616 -3.004 -29.522 1.00 91.19 380 ASP A CA 1
ATOM 2994 C C . ASP A 1 380 ? 8.023 -4.380 -29.888 1.00 91.19 380 ASP A C 1
ATOM 2996 O O . ASP A 1 380 ? 8.251 -4.876 -30.992 1.00 91.19 380 ASP A O 1
ATOM 3000 N N . ILE A 1 381 ? 7.232 -5.011 -29.006 1.00 93.88 381 ILE A N 1
ATOM 3001 C CA . ILE A 1 381 ? 6.701 -6.371 -29.229 1.00 93.88 381 ILE A CA 1
ATOM 3002 C C . ILE A 1 381 ? 5.874 -6.504 -30.517 1.00 93.88 381 ILE A C 1
ATOM 3004 O O . ILE A 1 381 ? 5.901 -7.544 -31.173 1.00 93.88 381 ILE A O 1
ATOM 3008 N N . HIS A 1 382 ? 5.208 -5.426 -30.935 1.00 91.50 382 HIS A N 1
ATOM 3009 C CA . HIS A 1 382 ? 4.460 -5.345 -32.189 1.00 91.50 382 HIS A CA 1
ATOM 3010 C C . HIS A 1 382 ? 5.328 -5.649 -33.428 1.00 91.50 382 HIS A C 1
ATOM 3012 O O . HIS A 1 382 ? 4.823 -6.170 -34.421 1.00 91.50 382 HIS A O 1
ATOM 3018 N N . LYS A 1 383 ? 6.650 -5.436 -33.358 1.00 91.31 383 LYS A N 1
ATOM 3019 C CA . LYS A 1 383 ? 7.607 -5.756 -34.435 1.00 91.31 383 LYS A CA 1
ATOM 3020 C C . LYS A 1 383 ? 7.923 -7.246 -34.566 1.00 91.31 383 LYS A C 1
ATOM 3022 O O . LYS A 1 383 ? 8.513 -7.639 -35.566 1.00 91.31 383 LYS A O 1
ATOM 3027 N N . ALA A 1 384 ? 7.544 -8.072 -33.588 1.00 91.88 384 ALA A N 1
ATOM 3028 C CA . ALA A 1 384 ? 7.668 -9.529 -33.671 1.00 91.88 384 ALA A CA 1
ATOM 3029 C C . ALA A 1 384 ? 6.501 -10.206 -34.415 1.00 91.88 384 ALA A C 1
ATOM 3031 O O . ALA A 1 384 ? 6.569 -11.406 -34.677 1.00 91.88 384 ALA A O 1
ATOM 3032 N N . LYS A 1 385 ? 5.456 -9.451 -34.790 1.00 92.81 385 LYS A N 1
ATOM 3033 C CA . LYS A 1 385 ? 4.393 -9.925 -35.690 1.00 92.81 385 LYS A CA 1
ATOM 3034 C C . LYS A 1 385 ? 4.971 -10.344 -37.047 1.00 92.81 385 LYS A C 1
ATOM 3036 O O . LYS A 1 385 ? 5.954 -9.780 -37.525 1.00 92.81 385 LYS A O 1
ATOM 3041 N N . HIS A 1 386 ? 4.313 -11.293 -37.705 1.00 91.81 386 HIS A N 1
ATOM 3042 C CA . HIS A 1 386 ? 4.717 -11.830 -39.007 1.00 91.81 386 HIS A CA 1
ATOM 3043 C C . HIS A 1 386 ? 3.528 -11.907 -39.974 1.00 91.81 386 HIS A C 1
ATOM 3045 O O . HIS A 1 386 ? 2.371 -11.943 -39.555 1.00 91.81 386 HIS A O 1
ATOM 3051 N N . GLY A 1 387 ? 3.802 -11.981 -41.279 1.00 89.12 387 GLY A N 1
ATOM 3052 C CA . GLY A 1 387 ? 2.775 -11.902 -42.326 1.00 89.12 387 GLY A CA 1
ATOM 3053 C C . GLY A 1 387 ? 1.713 -13.007 -42.288 1.00 89.12 387 GLY A C 1
ATOM 3054 O O . GLY A 1 387 ? 0.644 -12.826 -42.860 1.00 89.12 387 GLY A O 1
ATOM 3055 N N . SER A 1 388 ? 1.993 -14.129 -41.623 1.00 93.38 388 SER A N 1
ATOM 3056 C CA . SER A 1 388 ? 1.070 -15.263 -41.481 1.00 93.38 388 SER A CA 1
ATOM 3057 C C . SER A 1 388 ? 0.253 -15.269 -40.181 1.00 93.38 388 SER A C 1
ATOM 3059 O O . SER A 1 388 ? -0.316 -16.302 -39.832 1.00 93.38 388 SER A O 1
ATOM 3061 N N . ASP A 1 389 ? 0.219 -14.151 -39.442 1.00 91.12 389 ASP A N 1
ATOM 3062 C CA . ASP A 1 389 ? -0.638 -14.023 -38.259 1.00 91.12 389 ASP A CA 1
ATOM 3063 C C . ASP A 1 389 ? -2.126 -13.852 -38.635 1.00 91.12 389 ASP A C 1
ATOM 3065 O O . ASP A 1 389 ? -2.495 -13.663 -39.793 1.00 91.12 389 ASP A O 1
ATOM 3069 N N . THR A 1 390 ? -3.015 -13.946 -37.643 1.00 91.38 390 THR A N 1
ATOM 3070 C CA . THR A 1 390 ? -4.474 -13.844 -37.861 1.00 91.38 390 THR A CA 1
ATOM 3071 C C . THR A 1 390 ? -4.978 -12.437 -38.200 1.00 91.38 390 THR A C 1
ATOM 3073 O O . THR A 1 390 ? -6.165 -12.258 -38.480 1.00 91.38 390 THR A O 1
ATOM 3076 N N . GLY A 1 391 ? -4.133 -11.410 -38.101 1.00 90.38 391 GLY A N 1
ATOM 3077 C CA . GLY A 1 391 ? -4.516 -10.003 -38.204 1.00 90.38 391 GLY A CA 1
ATOM 3078 C C . GLY A 1 391 ? -5.446 -9.507 -37.089 1.00 90.38 391 GLY A C 1
ATOM 3079 O O . GLY A 1 391 ? -5.987 -8.407 -37.215 1.00 90.38 391 GLY A O 1
ATOM 3080 N N . VAL A 1 392 ? -5.669 -10.302 -36.032 1.00 94.69 392 VAL A N 1
ATOM 3081 C CA . VAL A 1 392 ? -6.535 -9.963 -34.884 1.00 94.69 392 VAL A CA 1
ATOM 3082 C C . VAL A 1 392 ? -5.934 -8.833 -34.048 1.00 94.69 392 VAL A C 1
ATOM 3084 O O . VAL A 1 392 ? -6.653 -7.913 -33.663 1.00 94.69 392 VAL A O 1
ATOM 3087 N N . PHE A 1 393 ? -4.617 -8.854 -33.832 1.00 93.25 393 PHE A N 1
ATOM 3088 C CA . PHE A 1 393 ? -3.883 -7.655 -33.437 1.00 93.25 393 PHE A CA 1
ATOM 3089 C C . PHE A 1 393 ? -3.653 -6.768 -34.666 1.00 93.25 393 PHE A C 1
ATOM 3091 O O . PHE A 1 393 ? -3.235 -7.270 -35.718 1.00 93.25 393 PHE A O 1
ATOM 3098 N N . ASP A 1 394 ? -3.867 -5.461 -34.526 1.00 89.69 394 ASP A N 1
ATOM 3099 C CA . ASP A 1 394 ? -3.461 -4.469 -35.526 1.00 89.69 394 ASP A CA 1
ATOM 3100 C C . ASP A 1 394 ? -1.923 -4.337 -35.624 1.00 89.69 394 ASP A C 1
ATOM 3102 O O . ASP A 1 394 ? -1.174 -5.147 -35.071 1.00 89.69 394 ASP A O 1
ATOM 3106 N N . PHE A 1 395 ? -1.441 -3.354 -36.390 1.00 87.56 395 PHE A N 1
ATOM 3107 C CA . PHE A 1 395 ? -0.006 -3.134 -36.603 1.00 87.56 395 PHE A CA 1
ATOM 3108 C C . PHE A 1 395 ? 0.736 -2.698 -35.326 1.00 87.56 395 PHE A C 1
ATOM 3110 O O . PHE A 1 395 ? 1.885 -3.091 -35.138 1.00 87.56 395 PHE A O 1
ATOM 3117 N N . ASP A 1 396 ? 0.068 -1.961 -34.437 1.00 86.50 396 ASP A N 1
ATOM 3118 C CA . ASP A 1 396 ? 0.623 -1.432 -33.183 1.00 86.50 396 ASP A CA 1
ATOM 3119 C C . ASP A 1 396 ? 0.425 -2.409 -31.996 1.00 86.50 396 ASP A C 1
ATOM 3121 O O . ASP A 1 396 ? 0.925 -2.206 -30.884 1.00 86.50 396 ASP A O 1
ATOM 3125 N N . GLY A 1 397 ? -0.276 -3.522 -32.237 1.00 90.81 397 GLY A N 1
ATOM 3126 C CA . GLY A 1 397 ? -0.513 -4.599 -31.279 1.00 90.81 397 GLY A CA 1
ATOM 3127 C C . GLY A 1 397 ? -1.826 -4.486 -30.501 1.00 90.81 397 GLY A C 1
ATOM 3128 O O . GLY A 1 397 ? -2.009 -5.216 -29.527 1.00 90.81 397 GLY A O 1
ATOM 3129 N N . ASN A 1 398 ? -2.753 -3.603 -30.877 1.00 92.06 398 ASN A N 1
ATOM 3130 C CA . ASN A 1 398 ? -4.061 -3.520 -30.222 1.00 92.06 398 ASN A CA 1
ATOM 3131 C C . ASN A 1 398 ? -4.980 -4.636 -30.725 1.00 92.06 398 ASN A C 1
ATOM 3133 O O . ASN A 1 398 ? -5.010 -4.942 -31.919 1.00 92.06 398 ASN A O 1
ATOM 3137 N N . LEU A 1 399 ? -5.750 -5.244 -29.824 1.00 91.88 399 LEU A N 1
ATOM 3138 C CA . LEU A 1 399 ? -6.770 -6.226 -30.181 1.00 91.88 399 LEU A CA 1
ATOM 3139 C C . LEU A 1 399 ? -7.906 -5.531 -30.937 1.00 91.88 399 LEU A C 1
ATOM 3141 O O . LEU A 1 399 ? -8.549 -4.635 -30.396 1.00 91.88 399 LEU A O 1
ATOM 3145 N N . ASN A 1 400 ? -8.193 -5.977 -32.159 1.00 92.06 400 ASN A N 1
ATOM 3146 C CA . ASN A 1 400 ? -9.386 -5.580 -32.894 1.00 92.06 400 ASN A CA 1
ATOM 3147 C C . ASN A 1 400 ? -10.534 -6.568 -32.575 1.00 92.06 400 ASN A C 1
ATOM 3149 O O . ASN A 1 400 ? -10.477 -7.720 -33.025 1.00 92.06 400 ASN A O 1
ATOM 3153 N N . PRO A 1 401 ? -11.581 -6.160 -31.824 1.00 89.81 401 PRO A N 1
ATOM 3154 C CA . PRO A 1 401 ? -12.631 -7.082 -31.392 1.00 89.81 401 PRO A CA 1
ATOM 3155 C C . PRO A 1 401 ? -13.462 -7.623 -32.558 1.00 89.81 401 PRO A C 1
ATOM 3157 O O . PRO A 1 401 ? -13.784 -8.805 -32.568 1.00 89.81 401 PRO A O 1
ATOM 3160 N N . GLU A 1 402 ? -13.753 -6.801 -33.569 1.00 90.06 402 GLU A N 1
ATOM 3161 C CA . GLU A 1 402 ? -14.531 -7.204 -34.750 1.00 90.06 402 GLU A CA 1
ATOM 3162 C C . GLU A 1 402 ? -13.799 -8.267 -35.577 1.00 90.06 402 GLU A C 1
ATOM 3164 O O . GLU A 1 402 ? -14.404 -9.235 -36.038 1.00 90.06 402 GLU A O 1
ATOM 3169 N N . ARG A 1 403 ? -12.474 -8.134 -35.733 1.00 92.56 403 ARG A N 1
ATOM 3170 C CA . ARG A 1 403 ? -11.642 -9.149 -36.393 1.00 92.56 403 ARG A CA 1
ATOM 3171 C C . ARG A 1 403 ? -11.567 -10.436 -35.588 1.00 92.56 403 ARG A C 1
ATOM 3173 O O . ARG A 1 403 ? -11.558 -11.498 -36.202 1.00 92.56 403 ARG A O 1
ATOM 3180 N N . PHE A 1 404 ? -11.518 -10.357 -34.257 1.00 95.44 404 PHE A N 1
ATOM 3181 C CA . PHE A 1 404 ? -11.595 -11.539 -33.399 1.00 95.44 404 PHE A CA 1
ATOM 3182 C C . PHE A 1 404 ? -12.940 -12.259 -33.563 1.00 95.44 404 PHE A C 1
ATOM 3184 O O . PHE A 1 404 ? -12.947 -13.461 -33.811 1.00 95.44 404 PHE A O 1
ATOM 3191 N N . GLU A 1 405 ? -14.059 -11.531 -33.490 1.00 92.19 405 GLU A N 1
ATOM 3192 C CA . GLU A 1 405 ? -15.411 -12.076 -33.686 1.00 92.19 405 GLU A CA 1
ATOM 3193 C C . GLU A 1 405 ? -15.542 -12.747 -35.061 1.00 92.19 405 GLU A C 1
ATOM 3195 O O . GLU A 1 405 ? -15.826 -13.939 -35.154 1.00 92.19 405 GLU A O 1
ATOM 3200 N N . HIS A 1 406 ? -15.209 -12.027 -36.136 1.00 92.38 406 HIS A N 1
ATOM 3201 C CA . HIS A 1 406 ? -15.279 -12.547 -37.504 1.00 92.38 406 HIS A CA 1
ATOM 3202 C C . HIS A 1 406 ? -14.292 -13.700 -37.774 1.00 92.38 406 HIS A C 1
ATOM 3204 O O . HIS A 1 406 ? -14.564 -14.569 -38.604 1.00 92.38 406 HIS A O 1
ATOM 3210 N N . MET A 1 407 ? -13.134 -13.731 -37.105 1.00 94.69 407 MET A N 1
ATOM 3211 C CA . MET A 1 407 ? -12.231 -14.886 -37.134 1.00 94.69 407 MET A CA 1
ATOM 3212 C C . MET A 1 407 ? -12.901 -16.090 -36.471 1.00 94.69 407 MET A C 1
ATOM 3214 O O . MET A 1 407 ? -12.956 -17.154 -37.085 1.00 94.69 407 MET A O 1
ATOM 3218 N N . PHE A 1 408 ? -13.449 -15.915 -35.269 1.00 94.38 408 PHE A N 1
ATOM 3219 C CA . PHE A 1 408 ? -14.044 -17.004 -34.507 1.00 94.38 408 PHE A CA 1
ATOM 3220 C C . PHE A 1 408 ? -15.251 -17.604 -35.235 1.00 94.38 408 PHE A C 1
ATOM 3222 O O . PHE A 1 408 ? -15.265 -18.800 -35.518 1.00 94.38 408 PHE A O 1
ATOM 3229 N N . ASP A 1 409 ? -16.205 -16.765 -35.640 1.00 92.69 409 ASP A N 1
ATOM 3230 C CA . ASP A 1 409 ? -17.455 -17.183 -36.288 1.00 92.69 409 ASP A CA 1
ATOM 3231 C C . ASP A 1 409 ? -17.216 -17.842 -37.660 1.00 92.69 409 ASP A C 1
ATOM 3233 O O . ASP A 1 409 ? -17.995 -18.678 -38.116 1.00 92.69 409 ASP A O 1
ATOM 3237 N N . ARG A 1 410 ? -16.102 -17.511 -38.328 1.00 93.56 410 ARG A N 1
ATOM 3238 C CA . ARG A 1 410 ? -15.683 -18.162 -39.578 1.00 93.56 410 ARG A CA 1
ATOM 3239 C C . ARG A 1 410 ? -15.185 -19.596 -39.368 1.00 93.56 410 ARG A C 1
ATOM 3241 O O . ARG A 1 410 ? -15.265 -20.401 -40.303 1.00 93.56 410 ARG A O 1
ATOM 3248 N N . PHE A 1 411 ? -14.619 -19.904 -38.203 1.00 92.94 411 PHE A N 1
ATOM 3249 C CA . PHE A 1 411 ? -13.980 -21.192 -37.929 1.00 92.94 411 PHE A CA 1
ATOM 3250 C C . PHE A 1 411 ? -14.797 -22.103 -37.007 1.00 92.94 411 PHE A C 1
ATOM 3252 O O . PHE A 1 411 ? -14.781 -23.307 -37.247 1.00 92.94 411 PHE A O 1
ATOM 3259 N N . ASP A 1 412 ? -15.616 -21.570 -36.097 1.00 91.38 412 ASP A N 1
ATOM 3260 C CA . ASP A 1 412 ? -16.670 -22.310 -35.380 1.00 91.38 412 ASP A CA 1
ATOM 3261 C C . ASP A 1 412 ? -17.871 -22.572 -36.308 1.00 91.38 412 ASP A C 1
ATOM 3263 O O . ASP A 1 412 ? -18.991 -22.109 -36.111 1.00 91.38 412 ASP A O 1
ATOM 3267 N N . THR A 1 413 ? -17.615 -23.309 -37.390 1.00 76.88 413 THR A N 1
ATOM 3268 C CA . THR A 1 413 ? -18.618 -23.672 -38.400 1.00 76.88 413 THR A CA 1
ATOM 3269 C C . THR A 1 413 ? -19.836 -24.421 -37.814 1.00 76.88 413 THR A C 1
ATOM 3271 O O . THR A 1 413 ? -20.931 -24.238 -38.348 1.00 76.88 413 THR A O 1
ATOM 3274 N N . PRO A 1 414 ? -19.709 -25.229 -36.738 1.00 78.38 414 PRO A N 1
ATOM 3275 C CA . PRO A 1 414 ? -20.858 -25.824 -36.048 1.00 78.38 414 PRO A CA 1
ATOM 3276 C C . PRO A 1 414 ? -21.655 -24.868 -35.136 1.00 78.38 414 PRO A C 1
ATOM 3278 O O . PRO A 1 414 ? -22.752 -25.239 -34.721 1.00 78.38 414 PRO A O 1
ATOM 3281 N N . GLY A 1 415 ? -21.138 -23.677 -34.805 1.00 82.94 415 GLY A N 1
ATOM 3282 C CA . GLY A 1 415 ? -21.789 -22.714 -33.904 1.00 82.94 415 GLY A CA 1
ATOM 3283 C C . GLY A 1 415 ? -21.814 -23.157 -32.437 1.00 82.94 415 GLY A C 1
ATOM 3284 O O . GLY A 1 415 ? -22.811 -22.960 -31.742 1.00 82.94 415 GLY A O 1
ATOM 3285 N N . THR A 1 416 ? -20.751 -23.814 -31.976 1.00 82.94 416 THR A N 1
ATOM 3286 C CA . THR A 1 416 ? -20.657 -24.439 -30.645 1.00 82.94 416 THR A CA 1
ATOM 3287 C C . THR A 1 416 ? -20.139 -23.519 -29.540 1.00 82.94 416 THR A C 1
ATOM 3289 O O . THR A 1 416 ? -20.256 -23.861 -28.364 1.00 82.94 416 THR A O 1
ATOM 3292 N N . GLY A 1 417 ? -19.554 -22.371 -29.885 1.00 88.06 417 GLY A N 1
ATOM 3293 C CA . GLY A 1 417 ? -18.817 -21.489 -28.975 1.00 88.06 417 GLY A CA 1
ATOM 3294 C C . GLY A 1 417 ? -17.364 -21.918 -28.722 1.00 88.06 417 GLY A C 1
ATOM 3295 O O . GLY A 1 417 ? -16.685 -21.308 -27.888 1.00 88.06 417 GLY A O 1
ATOM 3296 N N . GLY A 1 418 ? -16.871 -22.943 -29.427 1.00 91.38 418 GLY A N 1
ATOM 3297 C CA . GLY A 1 418 ? -15.527 -23.500 -29.272 1.00 91.38 418 GLY A CA 1
ATOM 3298 C C . GLY A 1 418 ? -14.886 -23.900 -30.603 1.00 91.38 418 GLY A C 1
ATOM 3299 O O . GLY A 1 418 ? -15.565 -24.341 -31.522 1.00 91.38 418 GLY A O 1
ATOM 3300 N N . LEU A 1 419 ? -13.562 -23.770 -30.705 1.00 92.69 419 LEU A N 1
ATOM 3301 C CA . LEU A 1 419 ? -12.788 -24.217 -31.869 1.00 92.69 419 LEU A CA 1
ATOM 3302 C C . LEU A 1 419 ? -12.153 -25.584 -31.606 1.00 92.69 419 LEU A C 1
ATOM 3304 O O . LEU A 1 419 ? -11.517 -25.788 -30.568 1.00 92.69 419 LEU A O 1
ATOM 3308 N N . THR A 1 420 ? -12.288 -26.505 -32.561 1.00 91.31 420 THR A N 1
ATOM 3309 C CA . THR A 1 420 ? -11.593 -27.800 -32.536 1.00 91.31 420 THR A CA 1
ATOM 3310 C C . THR A 1 420 ? -10.125 -27.659 -32.960 1.00 91.31 420 THR A C 1
ATOM 3312 O O . THR A 1 420 ? -9.722 -26.656 -33.556 1.00 91.31 420 THR A O 1
ATOM 3315 N N . SER A 1 421 ? -9.311 -28.691 -32.719 1.00 90.12 421 SER A N 1
ATOM 3316 C CA . SER A 1 421 ? -7.954 -28.790 -33.285 1.00 90.12 421 SER A CA 1
ATOM 3317 C C . SER A 1 421 ? -7.941 -28.682 -34.816 1.00 90.12 421 SER A C 1
ATOM 3319 O O . SER A 1 421 ? -7.068 -28.015 -35.378 1.00 90.12 421 SER A O 1
ATOM 3321 N N . ASP A 1 422 ? -8.930 -29.275 -35.491 1.00 90.88 422 ASP A N 1
ATOM 3322 C CA . ASP A 1 422 ? -9.094 -29.180 -36.941 1.00 90.88 422 ASP A CA 1
ATOM 3323 C C . ASP A 1 422 ? -9.416 -27.749 -37.381 1.00 90.88 422 ASP A C 1
ATOM 3325 O O . ASP A 1 422 ? -8.846 -27.277 -38.364 1.00 90.88 422 ASP A O 1
ATOM 3329 N N . ASP A 1 423 ? -10.248 -27.009 -36.647 1.00 93.44 423 ASP A N 1
ATOM 3330 C CA . ASP A 1 423 ? -10.556 -25.610 -36.968 1.00 93.44 423 ASP A CA 1
ATOM 3331 C C . ASP A 1 423 ? -9.346 -24.694 -36.803 1.00 93.44 423 ASP A C 1
ATOM 3333 O O . ASP A 1 423 ? -9.071 -23.886 -37.694 1.00 93.44 423 ASP A O 1
ATOM 3337 N N . LEU A 1 424 ? -8.551 -24.887 -35.746 1.00 93.06 424 LEU A N 1
ATOM 3338 C CA . LEU A 1 424 ? -7.267 -24.198 -35.586 1.00 93.06 424 LEU A CA 1
ATOM 3339 C C . LEU A 1 424 ? -6.283 -24.559 -36.713 1.00 93.06 424 LEU A C 1
ATOM 3341 O O . LEU A 1 424 ? -5.561 -23.694 -37.210 1.00 93.06 424 LEU A O 1
ATOM 3345 N N . PHE A 1 425 ? -6.287 -25.806 -37.192 1.00 92.56 425 PHE A N 1
ATOM 3346 C CA . PHE A 1 425 ? -5.454 -26.235 -38.319 1.00 92.56 425 PHE A CA 1
ATOM 3347 C C . PHE A 1 425 ? -5.946 -25.687 -39.673 1.00 92.56 425 PHE A C 1
ATOM 3349 O O . PHE A 1 425 ? -5.128 -25.362 -40.542 1.00 92.56 425 PHE A O 1
ATOM 3356 N N . ARG A 1 426 ? -7.265 -25.535 -39.868 1.00 94.38 426 ARG A N 1
ATOM 3357 C CA . ARG A 1 426 ? -7.860 -24.835 -41.024 1.00 94.38 426 ARG A CA 1
ATOM 3358 C C . ARG A 1 426 ? -7.513 -23.347 -41.000 1.00 94.38 426 ARG A C 1
ATOM 3360 O O . ARG A 1 426 ? -7.162 -22.808 -42.050 1.00 94.38 426 ARG A O 1
ATOM 3367 N N . LEU A 1 427 ? -7.573 -22.713 -39.830 1.00 93.88 427 LEU A N 1
ATOM 3368 C CA . LEU A 1 427 ? -7.190 -21.319 -39.614 1.00 93.88 427 LEU A CA 1
ATOM 3369 C C . LEU A 1 427 ? -5.709 -21.108 -39.929 1.00 93.88 427 LEU A C 1
ATOM 3371 O O . LEU A 1 427 ? -5.393 -20.322 -40.822 1.00 93.88 427 LEU A O 1
ATOM 3375 N N . TRP A 1 428 ? -4.821 -21.907 -39.325 1.00 93.75 428 TRP A N 1
ATOM 3376 C CA . TRP A 1 428 ? -3.388 -21.885 -39.623 1.00 93.75 428 TRP A CA 1
ATOM 3377 C C . TRP A 1 428 ? -3.124 -22.002 -41.126 1.00 93.75 428 TRP A C 1
ATOM 3379 O O . TRP A 1 428 ? -2.432 -21.164 -41.696 1.00 93.75 428 TRP A O 1
ATOM 3389 N N . LYS A 1 429 ? -3.728 -22.985 -41.812 1.00 93.12 429 LYS A N 1
ATOM 3390 C CA . LYS A 1 429 ? -3.565 -23.161 -43.267 1.00 93.12 429 LYS A CA 1
ATOM 3391 C C . LYS A 1 429 ? -3.994 -21.943 -44.086 1.00 93.12 429 LYS A C 1
ATOM 3393 O O . LYS A 1 429 ? -3.380 -21.721 -45.132 1.00 93.12 429 LYS A O 1
ATOM 3398 N N . LYS A 1 430 ? -5.048 -21.239 -43.657 1.00 94.19 430 LYS A N 1
ATOM 3399 C CA . LYS A 1 430 ? -5.688 -20.112 -44.355 1.00 94.19 430 LYS A CA 1
ATOM 3400 C C . LYS A 1 430 ? -4.890 -18.812 -44.229 1.00 94.19 430 LYS A C 1
ATOM 3402 O O . LYS A 1 430 ? -4.909 -18.038 -45.180 1.00 94.19 430 LYS A O 1
ATOM 3407 N N . ASP A 1 431 ? -4.195 -18.590 -43.115 1.00 93.31 431 ASP A N 1
ATOM 3408 C CA . ASP A 1 431 ? -3.428 -17.354 -42.879 1.00 93.31 431 ASP A CA 1
ATOM 3409 C C . ASP A 1 431 ? -1.975 -17.402 -43.391 1.00 93.31 431 ASP A C 1
ATOM 3411 O O . ASP A 1 431 ? -1.300 -16.381 -43.443 1.00 93.31 431 ASP A O 1
ATOM 3415 N N . ARG A 1 432 ? -1.492 -18.554 -43.880 1.00 94.38 432 ARG A N 1
ATOM 3416 C CA . ARG A 1 432 ? -0.142 -18.689 -44.464 1.00 94.38 432 ARG A CA 1
ATOM 3417 C C . ARG A 1 432 ? 0.101 -17.768 -45.668 1.00 94.38 432 ARG A C 1
ATOM 3419 O O . ARG A 1 432 ? -0.367 -18.040 -46.776 1.00 94.38 432 ARG A O 1
ATOM 3426 N N . CYS A 1 433 ? 0.963 -16.768 -45.494 1.00 93.44 433 CYS A N 1
ATOM 3427 C CA . CYS A 1 433 ? 1.449 -15.927 -46.587 1.00 93.44 433 CYS A CA 1
ATOM 3428 C C . CYS A 1 433 ? 2.563 -16.617 -47.392 1.00 93.44 433 CYS A C 1
ATOM 3430 O O . CYS A 1 433 ? 3.505 -17.163 -46.826 1.00 93.44 433 CYS A O 1
ATOM 3432 N N . ALA A 1 434 ? 2.501 -16.557 -48.728 1.00 91.75 434 ALA A N 1
ATOM 3433 C CA . ALA A 1 434 ? 3.409 -17.299 -49.619 1.00 91.75 434 ALA A CA 1
ATOM 3434 C C . ALA A 1 434 ? 4.909 -16.993 -49.415 1.00 91.75 434 ALA A C 1
ATOM 3436 O O . ALA A 1 434 ? 5.746 -17.866 -49.633 1.00 91.75 434 ALA A O 1
ATOM 3437 N N . ALA A 1 435 ? 5.239 -15.769 -48.992 1.00 93.50 435 ALA A N 1
ATOM 3438 C CA . ALA A 1 435 ? 6.606 -15.298 -48.760 1.00 93.50 435 ALA A CA 1
ATOM 3439 C C . ALA A 1 435 ? 7.037 -15.339 -47.277 1.00 93.50 435 ALA A C 1
ATOM 3441 O O . ALA A 1 435 ? 8.029 -14.709 -46.922 1.00 93.50 435 ALA A O 1
ATOM 3442 N N . ASP A 1 436 ? 6.318 -16.071 -46.416 1.00 92.31 436 ASP A N 1
ATOM 3443 C CA . ASP A 1 436 ? 6.575 -16.122 -44.969 1.00 92.31 436 ASP A CA 1
ATOM 3444 C C . ASP A 1 436 ? 6.655 -17.559 -44.378 1.00 92.31 436 ASP A C 1
ATOM 3446 O O . ASP A 1 436 ? 5.875 -17.922 -43.495 1.00 92.31 436 ASP A O 1
ATOM 3450 N N . PRO A 1 437 ? 7.606 -18.419 -44.812 1.00 90.62 437 PRO A N 1
ATOM 3451 C CA . PRO A 1 437 ? 7.752 -19.772 -44.252 1.00 90.62 437 PRO A CA 1
ATOM 3452 C C . PRO A 1 437 ? 8.123 -19.801 -42.758 1.00 90.62 437 PRO A C 1
ATOM 3454 O O . PRO A 1 437 ? 7.879 -20.799 -42.075 1.00 90.62 437 PRO A O 1
ATOM 3457 N N . ALA A 1 438 ? 8.725 -18.719 -42.251 1.00 86.69 438 ALA A N 1
ATOM 3458 C CA . ALA A 1 438 ? 9.051 -18.566 -40.837 1.00 86.69 438 ALA A CA 1
ATOM 3459 C C . ALA A 1 438 ? 7.773 -18.364 -40.010 1.00 86.69 438 ALA A C 1
ATOM 3461 O O . ALA A 1 438 ? 7.521 -19.154 -39.098 1.00 86.69 438 ALA A O 1
ATOM 3462 N N . GLY A 1 439 ? 6.914 -17.413 -40.397 1.00 87.56 439 GLY A N 1
ATOM 3463 C CA . GLY A 1 439 ? 5.603 -17.207 -39.784 1.00 87.56 439 GLY A CA 1
ATOM 3464 C C . GLY A 1 439 ? 4.736 -18.461 -39.807 1.00 87.56 439 GLY A C 1
ATOM 3465 O O . GLY A 1 439 ? 4.138 -18.783 -38.790 1.00 87.56 439 GLY A O 1
ATOM 3466 N N . TRP A 1 440 ? 4.757 -19.276 -40.873 1.00 91.94 440 TRP A N 1
ATOM 3467 C CA . TRP A 1 440 ? 4.041 -20.569 -40.861 1.00 91.94 440 TRP A CA 1
ATOM 3468 C C . TRP A 1 440 ? 4.455 -21.454 -39.680 1.00 91.94 440 TRP A C 1
ATOM 3470 O O . TRP A 1 440 ? 3.614 -22.128 -39.089 1.00 91.94 440 TRP A O 1
ATOM 3480 N N . THR A 1 441 ? 5.745 -21.466 -39.344 1.00 87.69 441 THR A N 1
ATOM 3481 C CA . THR A 1 441 ? 6.282 -22.260 -38.233 1.00 87.69 441 THR A CA 1
ATOM 3482 C C . THR A 1 441 ? 5.909 -21.635 -36.889 1.00 87.69 441 THR A C 1
ATOM 3484 O O . THR A 1 441 ? 5.505 -22.353 -35.977 1.00 87.69 441 THR A O 1
ATOM 3487 N N . PHE A 1 442 ? 5.982 -20.307 -36.772 1.00 88.75 442 PHE A N 1
ATOM 3488 C CA . PHE A 1 442 ? 5.611 -19.580 -35.556 1.00 88.75 442 PHE A CA 1
ATOM 3489 C C . PHE A 1 442 ? 4.116 -19.725 -35.247 1.00 88.75 442 PHE A C 1
ATOM 3491 O O . PHE A 1 442 ? 3.773 -20.253 -34.192 1.00 88.75 442 PHE A O 1
ATOM 3498 N N . THR A 1 443 ? 3.232 -19.433 -36.202 1.00 90.50 443 THR A N 1
ATOM 3499 C CA . THR A 1 443 ? 1.772 -19.563 -36.045 1.00 90.50 443 THR A CA 1
ATOM 3500 C C . THR A 1 443 ? 1.340 -21.000 -35.747 1.00 90.50 443 THR A C 1
ATOM 3502 O O . THR A 1 443 ? 0.388 -21.220 -35.003 1.00 90.50 443 THR A O 1
ATOM 3505 N N . PHE A 1 444 ? 2.044 -22.009 -36.277 1.00 91.50 444 PHE A N 1
ATOM 3506 C CA . PHE A 1 444 ? 1.797 -23.406 -35.903 1.00 91.50 444 PHE A CA 1
ATOM 3507 C C . PHE A 1 444 ? 2.100 -23.657 -34.418 1.00 91.50 444 PHE A C 1
ATOM 3509 O O . PHE A 1 444 ? 1.283 -24.246 -33.711 1.00 91.50 444 PHE A O 1
ATOM 3516 N N . MET A 1 445 ? 3.257 -23.192 -33.937 1.00 88.75 445 MET A N 1
ATOM 3517 C CA . MET A 1 445 ? 3.674 -23.339 -32.538 1.00 88.75 445 MET A CA 1
ATOM 3518 C C . MET A 1 445 ? 2.791 -22.532 -31.577 1.00 88.75 445 MET A C 1
ATOM 3520 O O . MET A 1 445 ? 2.499 -23.010 -30.479 1.00 88.75 445 MET A O 1
ATOM 3524 N N . GLU A 1 446 ? 2.328 -21.351 -31.989 1.00 90.56 446 GLU A N 1
ATOM 3525 C CA . GLU A 1 446 ? 1.351 -20.534 -31.262 1.00 90.56 446 GLU A CA 1
ATOM 3526 C C . GLU A 1 446 ? 0.029 -21.288 -31.091 1.00 90.56 446 GLU A C 1
ATOM 3528 O O . GLU A 1 446 ? -0.384 -21.541 -29.958 1.00 90.56 446 GLU A O 1
ATOM 3533 N N . TRP A 1 447 ? -0.611 -21.731 -32.181 1.00 91.88 447 TRP A N 1
ATOM 3534 C CA . TRP A 1 447 ? -1.892 -22.446 -32.099 1.00 91.88 447 TRP A CA 1
ATOM 3535 C C . TRP A 1 447 ? -1.796 -23.783 -31.380 1.00 91.88 447 TRP A C 1
ATOM 3537 O O . TRP A 1 447 ? -2.695 -24.121 -30.611 1.00 91.88 447 TRP A O 1
ATOM 3547 N N . TRP A 1 448 ? -0.696 -24.513 -31.556 1.00 89.50 448 TRP A N 1
ATOM 3548 C CA . TRP A 1 448 ? -0.412 -25.718 -30.781 1.00 89.50 448 TRP A CA 1
ATOM 3549 C C . TRP A 1 448 ? -0.346 -25.419 -29.281 1.00 89.50 448 TRP A C 1
ATOM 3551 O O . TRP A 1 448 ? -0.966 -26.117 -28.479 1.00 89.50 448 TRP A O 1
ATOM 3561 N N . THR A 1 449 ? 0.398 -24.384 -28.883 1.00 89.50 449 THR A N 1
ATOM 3562 C CA . THR A 1 449 ? 0.572 -24.023 -27.467 1.00 89.50 449 THR A CA 1
ATOM 3563 C C . THR A 1 449 ? -0.745 -23.537 -26.865 1.00 89.50 449 THR A C 1
ATOM 3565 O O . THR A 1 449 ? -1.118 -23.987 -25.782 1.00 89.50 449 THR A O 1
ATOM 3568 N N . THR A 1 450 ? -1.487 -22.707 -27.602 1.00 90.31 450 THR A N 1
ATOM 3569 C CA . THR A 1 450 ? -2.842 -22.253 -27.261 1.00 90.31 450 THR A CA 1
ATOM 3570 C C . THR A 1 450 ? -3.794 -23.432 -27.076 1.00 90.31 450 THR A C 1
ATOM 3572 O O . THR A 1 450 ? -4.453 -23.514 -26.044 1.00 90.31 450 THR A O 1
ATOM 3575 N N . TYR A 1 451 ? -3.827 -24.390 -28.010 1.00 90.06 451 TYR A N 1
ATOM 3576 C CA . TYR A 1 451 ? -4.665 -25.588 -27.902 1.00 90.06 451 TYR A CA 1
ATOM 3577 C C . TYR A 1 451 ? -4.300 -26.430 -26.675 1.00 90.06 451 TYR A C 1
ATOM 3579 O O . TYR A 1 451 ? -5.174 -26.759 -25.877 1.00 90.06 451 TYR A O 1
ATOM 3587 N N . VAL A 1 452 ? -3.011 -26.727 -26.465 1.00 88.62 452 VAL A N 1
ATOM 3588 C CA . VAL A 1 452 ? -2.545 -27.506 -25.303 1.00 88.62 452 VAL A CA 1
ATOM 3589 C C . VAL A 1 452 ? -2.905 -26.831 -23.974 1.00 88.62 452 VAL A C 1
ATOM 3591 O O . VAL A 1 452 ? -3.208 -27.541 -23.016 1.00 88.62 452 VAL A O 1
ATOM 3594 N N . LEU A 1 453 ? -2.876 -25.495 -23.912 1.00 88.19 453 LEU A N 1
ATOM 3595 C CA . LEU A 1 453 ? -3.184 -24.717 -22.710 1.00 88.19 453 LEU A CA 1
ATOM 3596 C C . LEU A 1 453 ? -4.692 -24.574 -22.448 1.00 88.19 453 LEU A C 1
ATOM 3598 O O . LEU A 1 453 ? -5.116 -24.663 -21.296 1.00 88.19 453 LEU A O 1
ATOM 3602 N N . LEU A 1 454 ? -5.484 -24.330 -23.497 1.00 89.19 454 LEU A N 1
ATOM 3603 C CA . LEU A 1 454 ? -6.887 -23.922 -23.383 1.00 89.19 454 LEU A CA 1
ATOM 3604 C C . LEU A 1 454 ? -7.911 -25.032 -23.569 1.00 89.19 454 LEU A C 1
ATOM 3606 O O . LEU A 1 454 ? -9.035 -24.872 -23.088 1.00 89.19 454 LEU A O 1
ATOM 3610 N N . GLN A 1 455 ? -7.580 -26.113 -24.282 1.00 88.12 455 GLN A N 1
ATOM 3611 C CA . GLN A 1 455 ? -8.604 -27.080 -24.666 1.00 88.12 455 GLN A CA 1
ATOM 3612 C C . GLN A 1 455 ? -9.261 -27.724 -23.436 1.00 88.12 455 GLN A C 1
ATOM 3614 O O . GLN A 1 455 ? -8.596 -28.185 -22.499 1.00 88.12 455 GLN A O 1
ATOM 3619 N N . LYS A 1 456 ? -10.590 -27.761 -23.462 1.00 85.19 456 LYS A N 1
ATOM 3620 C CA . LYS A 1 456 ? -11.442 -28.501 -22.532 1.00 85.19 456 LYS A CA 1
ATOM 3621 C C . LYS A 1 456 ? -12.289 -29.422 -23.396 1.00 85.19 456 LYS A C 1
ATOM 3623 O O . LYS A 1 456 ? -13.019 -28.945 -24.259 1.00 85.19 456 LYS A O 1
ATOM 3628 N N . ASP A 1 457 ? -12.113 -30.725 -23.203 1.00 85.62 457 ASP A N 1
ATOM 3629 C CA . ASP A 1 457 ? -12.802 -31.782 -23.949 1.00 85.62 457 ASP A CA 1
ATOM 3630 C C . ASP A 1 457 ? -12.662 -31.642 -25.484 1.00 85.62 457 ASP A C 1
ATOM 3632 O O . ASP A 1 457 ? -13.593 -31.892 -26.243 1.00 85.62 457 ASP A O 1
ATOM 3636 N N . GLY A 1 458 ? -11.470 -31.228 -25.943 1.00 86.12 458 GLY A N 1
ATOM 3637 C CA . GLY A 1 458 ? -11.138 -31.033 -27.361 1.00 86.12 458 GLY A CA 1
ATOM 3638 C C . GLY A 1 458 ? -11.519 -29.668 -27.953 1.00 86.12 458 GLY A C 1
ATOM 3639 O O . GLY A 1 458 ? -11.212 -29.415 -29.118 1.00 86.12 458 GLY A O 1
ATOM 3640 N N . LEU A 1 459 ? -12.143 -28.779 -27.170 1.00 89.75 459 LEU A N 1
ATOM 3641 C CA . LEU A 1 459 ? -12.606 -27.460 -27.615 1.00 89.75 459 LEU A CA 1
ATOM 3642 C C . LEU A 1 459 ? -11.855 -26.312 -26.932 1.00 89.75 459 LEU A C 1
ATOM 3644 O O . LEU A 1 459 ? -11.690 -26.290 -25.710 1.00 89.75 459 LEU A O 1
ATOM 3648 N N . VAL A 1 460 ? -11.447 -25.319 -27.724 1.00 92.12 460 VAL A N 1
ATOM 3649 C CA . VAL A 1 460 ? -10.918 -24.030 -27.257 1.00 92.12 460 VAL A CA 1
ATOM 3650 C C . VAL A 1 460 ? -12.047 -22.999 -27.272 1.00 92.12 460 VAL A C 1
ATOM 3652 O O . VAL A 1 460 ? -12.474 -22.550 -28.333 1.00 92.12 460 VAL A O 1
ATOM 3655 N N . TRP A 1 461 ? -12.550 -22.647 -26.089 1.00 92.50 461 TRP A N 1
ATOM 3656 C CA . TRP A 1 461 ? -13.723 -21.783 -25.912 1.00 92.50 461 TRP A CA 1
ATOM 3657 C C . TRP A 1 461 ? -13.448 -20.311 -26.243 1.00 92.50 461 TRP A C 1
ATOM 3659 O O . TRP A 1 461 ? -12.374 -19.791 -25.930 1.00 92.50 461 TRP A O 1
ATOM 3669 N N . LYS A 1 462 ? -14.445 -19.628 -26.825 1.00 91.94 462 LYS A N 1
ATOM 3670 C CA . LYS A 1 462 ? -14.356 -18.233 -27.304 1.00 91.94 462 LYS A CA 1
ATOM 3671 C C . LYS A 1 462 ? -13.804 -17.259 -26.263 1.00 91.94 462 LYS A C 1
ATOM 3673 O O . LYS A 1 462 ? -12.876 -16.512 -26.565 1.00 91.94 462 LYS A O 1
ATOM 3678 N N . ASP A 1 463 ? -14.315 -17.310 -25.035 1.00 89.94 463 ASP A N 1
ATOM 3679 C CA . ASP A 1 463 ? -13.920 -16.375 -23.975 1.00 89.94 463 ASP A CA 1
ATOM 3680 C C . ASP A 1 463 ? -12.527 -16.663 -23.401 1.00 89.94 463 ASP A C 1
ATOM 3682 O O . ASP A 1 463 ? -11.768 -15.731 -23.147 1.00 89.94 463 ASP A O 1
ATOM 3686 N N . ASP A 1 464 ? -12.141 -17.935 -23.252 1.00 90.06 464 ASP A N 1
ATOM 3687 C CA . ASP A 1 464 ? -10.779 -18.282 -22.822 1.00 90.06 464 ASP A CA 1
ATOM 3688 C C . ASP A 1 464 ? -9.746 -17.951 -23.925 1.00 90.06 464 ASP A C 1
ATOM 3690 O O . ASP A 1 464 ? -8.621 -17.549 -23.619 1.00 90.06 464 ASP A O 1
ATOM 3694 N N . LEU A 1 465 ? -10.122 -18.049 -25.209 1.00 93.62 465 LEU A N 1
ATOM 3695 C CA . LEU A 1 465 ? -9.281 -17.610 -26.327 1.00 93.62 465 LEU A CA 1
ATOM 3696 C C . LEU A 1 465 ? -9.174 -16.080 -26.399 1.00 93.62 465 LEU A C 1
ATOM 3698 O O . LEU A 1 465 ? -8.080 -15.559 -26.605 1.00 93.62 465 LEU A O 1
ATOM 3702 N N . ARG A 1 466 ? -10.271 -15.348 -26.177 1.00 91.69 466 ARG A N 1
ATOM 3703 C CA . ARG A 1 466 ? -10.265 -13.882 -26.039 1.00 91.69 466 ARG A CA 1
ATOM 3704 C C . ARG A 1 466 ? -9.345 -13.435 -24.902 1.00 91.69 466 ARG A C 1
ATOM 3706 O O . ARG A 1 466 ? -8.478 -12.597 -25.136 1.00 91.69 466 ARG A O 1
ATOM 3713 N N . ALA A 1 467 ? -9.461 -14.073 -23.737 1.00 86.69 467 ALA A N 1
ATOM 3714 C CA . ALA A 1 467 ? -8.595 -13.831 -22.586 1.00 86.69 467 ALA A CA 1
ATOM 3715 C C . ALA A 1 467 ? -7.109 -14.130 -22.882 1.00 86.69 467 ALA A C 1
ATOM 3717 O O . ALA A 1 467 ? -6.212 -13.565 -22.254 1.00 86.69 467 ALA A O 1
ATOM 3718 N N . CYS A 1 468 ? -6.820 -15.026 -23.836 1.00 91.94 468 CYS A N 1
ATOM 3719 C CA . CYS A 1 468 ? -5.464 -15.224 -24.345 1.00 91.94 468 CYS A CA 1
ATOM 3720 C C . CYS A 1 468 ? -4.985 -13.971 -25.092 1.00 91.94 468 CYS A C 1
ATOM 3722 O O . CYS A 1 468 ? -3.921 -13.446 -24.779 1.00 91.94 468 CYS A O 1
ATOM 3724 N N . TYR A 1 469 ? -5.779 -13.450 -26.034 1.00 91.25 469 TYR A N 1
ATOM 3725 C CA . TYR A 1 469 ? -5.433 -12.259 -26.822 1.00 91.25 469 TYR A CA 1
ATOM 3726 C C . TYR A 1 469 ? -5.320 -10.967 -25.993 1.00 91.25 469 TYR A C 1
ATOM 3728 O O . TYR A 1 469 ? -4.475 -10.133 -26.306 1.00 91.25 469 TYR A O 1
ATOM 3736 N N . ASP A 1 470 ? -6.139 -10.775 -24.956 1.00 83.88 470 ASP A N 1
ATOM 3737 C CA . ASP A 1 470 ? -6.048 -9.589 -24.082 1.00 83.88 470 ASP A CA 1
ATOM 3738 C C . ASP A 1 470 ? -5.015 -9.717 -22.940 1.00 83.88 470 ASP A C 1
ATOM 3740 O O . ASP A 1 470 ? -4.687 -8.725 -22.287 1.00 83.88 470 ASP A O 1
ATOM 3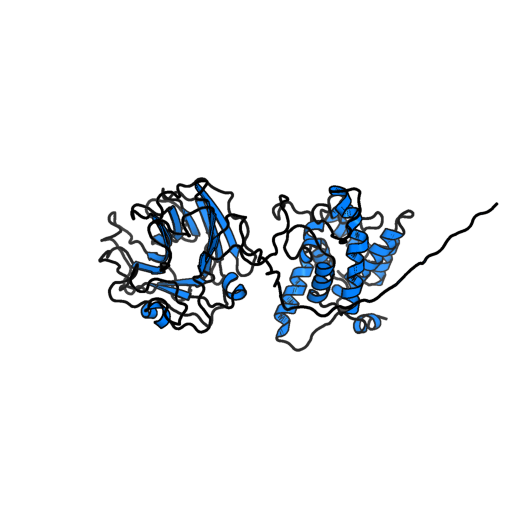744 N N . GLY A 1 471 ? -4.463 -10.919 -22.734 1.00 85.25 471 GLY A N 1
ATOM 3745 C CA . GLY A 1 471 ? -3.425 -11.222 -21.745 1.00 85.25 471 GLY A CA 1
ATOM 3746 C C . GLY A 1 471 ? -3.929 -11.589 -20.346 1.00 85.25 471 GLY A C 1
ATOM 3747 O O . GLY A 1 471 ? -3.127 -11.996 -19.500 1.00 85.25 471 GLY A O 1
ATOM 3748 N N . THR A 1 472 ? -5.234 -11.509 -20.072 1.00 85.06 472 THR A N 1
ATOM 3749 C CA . THR A 1 472 ? -5.800 -11.824 -18.745 1.00 85.06 472 THR A CA 1
ATOM 3750 C C . THR A 1 472 ? -5.751 -13.318 -18.402 1.00 85.06 472 THR A C 1
ATOM 3752 O O . THR A 1 472 ? -5.664 -13.686 -17.225 1.00 85.06 472 THR A O 1
ATOM 3755 N N . LEU A 1 473 ? -5.741 -14.194 -19.413 1.00 87.62 473 LEU A N 1
ATOM 3756 C CA . LEU A 1 473 ? -5.751 -15.651 -19.256 1.00 87.62 473 LEU A CA 1
ATOM 3757 C C . LEU A 1 473 ? -4.592 -16.182 -18.408 1.00 87.62 473 LEU A C 1
ATOM 3759 O O . LEU A 1 473 ? -4.796 -17.052 -17.563 1.00 87.62 473 LEU A O 1
ATOM 3763 N N . PHE A 1 474 ? -3.369 -15.708 -18.648 1.00 89.81 474 PHE A N 1
ATOM 3764 C CA . PHE A 1 474 ? -2.178 -16.290 -18.024 1.00 89.81 474 PHE A CA 1
ATOM 3765 C C . PHE A 1 474 ? -2.179 -16.083 -16.506 1.00 89.81 474 PHE A C 1
ATOM 3767 O O . PHE A 1 474 ? -1.874 -17.004 -15.744 1.00 89.81 474 PHE A O 1
ATOM 3774 N N . TRP A 1 475 ? -2.637 -14.907 -16.073 1.00 83.44 475 TRP A N 1
ATOM 3775 C CA . TRP A 1 475 ? -2.871 -14.575 -14.671 1.00 83.44 475 TRP A CA 1
ATOM 3776 C C . TRP A 1 475 ? -3.989 -15.429 -14.065 1.00 83.44 475 TRP A C 1
ATOM 3778 O O . TRP A 1 475 ? -3.777 -16.035 -13.019 1.00 83.44 475 TRP A O 1
ATOM 3788 N N . LYS A 1 476 ? -5.130 -15.582 -14.755 1.00 83.06 476 LYS A N 1
ATOM 3789 C CA . LYS A 1 476 ? -6.232 -16.473 -14.337 1.00 83.06 476 LYS A CA 1
ATOM 3790 C C . LYS A 1 476 ? -5.752 -17.915 -14.114 1.00 83.06 476 LYS A C 1
ATOM 3792 O O . LYS A 1 476 ? -6.023 -18.491 -13.063 1.00 83.06 476 LYS A O 1
ATOM 3797 N N . ILE A 1 477 ? -4.994 -18.481 -15.058 1.00 80.50 477 ILE A N 1
ATOM 3798 C CA . ILE A 1 477 ? -4.443 -19.844 -14.950 1.00 80.50 477 ILE A CA 1
ATOM 3799 C C . ILE A 1 477 ? -3.455 -19.949 -13.781 1.00 80.50 477 ILE A C 1
ATOM 3801 O O . ILE A 1 477 ? -3.496 -20.930 -13.037 1.00 80.50 477 ILE A O 1
ATOM 3805 N N . LYS A 1 478 ? -2.571 -18.963 -13.594 1.00 81.50 478 LYS A N 1
ATOM 3806 C CA . LYS A 1 478 ? -1.636 -18.935 -12.460 1.00 81.50 478 LYS A CA 1
ATOM 3807 C C . LYS A 1 478 ? -2.381 -18.926 -11.121 1.00 81.50 478 LYS A C 1
ATOM 3809 O O . LYS A 1 478 ? -2.131 -19.796 -10.289 1.00 81.50 478 LYS A O 1
ATOM 3814 N N . ASP A 1 479 ? -3.340 -18.023 -10.959 1.00 77.25 479 ASP A N 1
ATOM 3815 C CA . ASP A 1 479 ? -4.180 -17.884 -9.766 1.00 77.25 479 ASP A CA 1
ATOM 3816 C C . ASP A 1 479 ? -4.955 -19.168 -9.431 1.00 77.25 479 ASP A C 1
ATOM 3818 O O . ASP A 1 479 ? -4.957 -19.625 -8.285 1.00 77.25 479 ASP A O 1
ATOM 3822 N N . GLU A 1 480 ? -5.612 -19.776 -10.425 1.00 76.88 480 GLU A N 1
ATOM 3823 C CA . GLU A 1 480 ? -6.326 -21.049 -10.266 1.00 76.88 480 GLU A CA 1
ATOM 3824 C C . GLU A 1 480 ? -5.377 -22.159 -9.787 1.00 76.88 480 GLU A C 1
ATOM 3826 O O . GLU A 1 480 ? -5.714 -22.935 -8.886 1.00 76.88 480 GLU A O 1
ATOM 3831 N N . ARG A 1 481 ? -4.155 -22.205 -10.332 1.00 73.56 481 ARG A N 1
ATOM 3832 C CA . ARG A 1 481 ? -3.137 -23.194 -9.959 1.00 73.56 481 ARG A CA 1
ATOM 3833 C C . ARG A 1 481 ? -2.574 -22.950 -8.562 1.00 73.56 481 ARG A C 1
ATOM 3835 O O . ARG A 1 481 ? -2.427 -23.918 -7.815 1.00 73.56 481 ARG A O 1
ATOM 3842 N N . GLU A 1 482 ? -2.319 -21.703 -8.175 1.00 71.50 482 GLU A N 1
ATOM 3843 C CA . GLU A 1 482 ? -1.861 -21.353 -6.825 1.00 71.50 482 GLU A CA 1
ATOM 3844 C C . GLU A 1 482 ? -2.896 -21.743 -5.760 1.00 71.50 482 GLU A C 1
ATOM 3846 O O . GLU A 1 482 ? -2.535 -22.381 -4.765 1.00 71.50 482 GLU A O 1
ATOM 3851 N N . ARG A 1 483 ? -4.187 -21.486 -6.019 1.00 67.69 483 ARG A N 1
ATOM 3852 C CA . ARG A 1 483 ? -5.311 -21.930 -5.170 1.00 67.69 483 ARG A CA 1
ATOM 3853 C C . ARG A 1 483 ? -5.442 -23.458 -5.118 1.00 67.69 483 ARG A C 1
ATOM 3855 O O . ARG A 1 483 ? -5.769 -24.013 -4.071 1.00 67.69 483 ARG A O 1
ATOM 3862 N N . SER A 1 484 ? -5.153 -24.157 -6.220 1.00 61.53 484 SER A N 1
ATOM 3863 C CA . SER A 1 484 ? -5.265 -25.623 -6.309 1.00 61.53 484 SER A CA 1
ATOM 3864 C C . SER A 1 484 ? -4.230 -26.406 -5.489 1.00 61.53 484 SER A C 1
ATOM 3866 O O . SER A 1 484 ? -4.403 -27.609 -5.310 1.00 61.53 484 SER A O 1
ATOM 3868 N N . ASN A 1 485 ? -3.190 -25.763 -4.938 1.00 50.78 485 ASN A N 1
ATOM 3869 C CA . ASN A 1 485 ? -2.123 -26.442 -4.182 1.00 50.78 485 ASN A CA 1
ATOM 3870 C C . ASN A 1 485 ? -2.602 -27.184 -2.911 1.00 50.78 485 ASN A C 1
ATOM 3872 O O . ASN A 1 485 ? -1.841 -27.978 -2.358 1.00 50.78 485 ASN A O 1
ATOM 3876 N N . GLY A 1 486 ? -3.848 -26.971 -2.466 1.00 44.66 486 GLY A N 1
ATOM 3877 C CA . GLY A 1 486 ? -4.494 -27.753 -1.402 1.00 44.66 486 GLY A CA 1
ATOM 3878 C C . GLY A 1 486 ? -5.228 -29.026 -1.862 1.00 44.66 486 GLY A C 1
ATOM 3879 O O . GLY A 1 486 ? -5.633 -29.820 -1.016 1.00 44.66 486 GLY A O 1
ATOM 3880 N N . CYS A 1 487 ? -5.411 -29.251 -3.169 1.00 37.31 487 CYS A N 1
ATOM 3881 C CA . CYS A 1 487 ? -6.136 -30.402 -3.718 1.00 37.31 487 CYS A CA 1
ATOM 3882 C C . CYS A 1 487 ? -5.227 -31.283 -4.596 1.00 37.31 487 CYS A C 1
ATOM 3884 O O . CYS A 1 487 ? -4.256 -30.822 -5.195 1.00 37.31 487 CYS A O 1
ATOM 3886 N N . ARG A 1 488 ? -5.502 -32.592 -4.646 1.00 40.19 488 ARG A N 1
ATOM 3887 C CA . ARG A 1 488 ? -4.520 -33.601 -5.091 1.00 40.19 488 ARG A CA 1
ATOM 3888 C C . ARG A 1 488 ? -4.410 -33.786 -6.615 1.00 40.19 488 ARG A C 1
ATOM 3890 O O . ARG A 1 488 ? -3.540 -34.537 -7.053 1.00 40.19 488 ARG A O 1
ATOM 3897 N N . ASP A 1 489 ? -5.205 -33.063 -7.405 1.00 43.25 489 ASP A N 1
ATOM 3898 C CA . ASP A 1 489 ? -5.321 -33.226 -8.862 1.00 43.25 489 ASP A CA 1
ATOM 3899 C C . ASP A 1 489 ? -4.590 -32.137 -9.663 1.00 43.25 489 ASP A C 1
ATOM 3901 O O . ASP A 1 489 ? -5.177 -31.217 -10.235 1.00 43.25 489 ASP A O 1
ATOM 3905 N N . ARG A 1 490 ? -3.263 -32.269 -9.776 1.00 46.78 490 ARG A N 1
ATOM 3906 C CA . ARG A 1 490 ? -2.475 -31.428 -10.690 1.00 46.78 490 ARG A CA 1
ATOM 3907 C C . ARG A 1 490 ? -2.618 -31.898 -12.141 1.00 46.78 490 ARG A C 1
ATOM 3909 O O . ARG A 1 490 ? -1.846 -32.746 -12.592 1.00 46.78 490 ARG A O 1
ATOM 3916 N N . LYS A 1 491 ? -3.495 -31.250 -12.924 1.00 50.69 491 LYS A N 1
ATOM 3917 C CA . LYS A 1 491 ? -3.363 -31.242 -14.395 1.00 50.69 491 LYS A CA 1
ATOM 3918 C C . LYS A 1 491 ? -1.999 -30.630 -14.757 1.00 50.69 491 LYS A C 1
ATOM 3920 O O . LYS A 1 491 ? -1.747 -29.440 -14.541 1.00 50.69 491 LYS A O 1
ATOM 3925 N N . SER A 1 492 ? -1.093 -31.468 -15.260 1.00 49.22 492 SER A N 1
ATOM 3926 C CA . SER A 1 492 ? 0.191 -31.057 -15.833 1.00 49.22 492 SER A CA 1
ATOM 3927 C C . SER A 1 492 ? 0.110 -31.163 -17.349 1.00 49.22 492 SER A C 1
ATOM 3929 O O . SER A 1 492 ? -0.231 -32.221 -17.880 1.00 49.22 492 SER A O 1
ATOM 3931 N N . PHE A 1 493 ? 0.437 -30.077 -18.043 1.00 60.25 493 PHE A N 1
ATOM 3932 C CA . PHE A 1 493 ? 0.474 -30.054 -19.500 1.00 60.25 493 PHE A CA 1
ATOM 3933 C C . PHE A 1 493 ? 1.798 -30.673 -19.974 1.00 60.25 493 PHE A C 1
ATOM 3935 O O . PHE A 1 493 ? 2.853 -30.039 -19.965 1.00 60.25 493 PHE A O 1
ATOM 3942 N N . GLY A 1 494 ? 1.760 -31.959 -20.325 1.00 44.75 494 GLY A N 1
ATOM 3943 C CA . GLY A 1 494 ? 2.912 -32.726 -20.806 1.00 44.75 494 GLY A CA 1
ATOM 3944 C C . GLY A 1 494 ? 2.504 -33.803 -21.812 1.00 44.75 494 GLY A C 1
ATOM 3945 O O . GLY A 1 494 ? 1.319 -33.966 -22.095 1.00 44.75 494 GLY A O 1
ATOM 3946 N N . MET A 1 495 ? 3.473 -34.575 -22.325 1.00 37.69 495 MET A N 1
ATOM 3947 C CA . MET A 1 495 ? 3.265 -35.544 -23.424 1.00 37.69 495 MET A CA 1
ATOM 3948 C C . MET A 1 495 ? 2.148 -36.586 -23.207 1.00 37.69 495 MET A C 1
ATOM 3950 O O . MET A 1 495 ? 1.707 -37.197 -24.171 1.00 37.69 495 MET A O 1
ATOM 3954 N N . ARG A 1 496 ? 1.651 -36.798 -21.981 1.00 37.91 496 ARG A N 1
ATOM 3955 C CA . ARG A 1 496 ? 0.485 -37.669 -21.752 1.00 37.91 496 ARG A CA 1
ATOM 3956 C C . ARG A 1 496 ? -0.829 -37.087 -22.283 1.00 37.91 496 ARG A C 1
ATOM 3958 O O . ARG A 1 496 ? -1.651 -37.853 -22.761 1.00 37.91 496 ARG A O 1
ATOM 3965 N N . ASN A 1 497 ? -0.997 -35.763 -22.278 1.00 45.69 497 ASN A N 1
ATOM 3966 C CA . ASN A 1 497 ? -2.180 -35.117 -22.865 1.00 45.69 497 ASN A CA 1
ATOM 3967 C C . ASN A 1 497 ? -2.069 -35.026 -24.398 1.00 45.69 497 ASN A C 1
ATOM 3969 O O . ASN A 1 497 ? -3.074 -34.894 -25.086 1.00 45.69 497 ASN A O 1
ATOM 3973 N N . PHE A 1 498 ? -0.846 -35.124 -24.929 1.00 42.38 498 PHE A N 1
ATOM 3974 C CA . PHE A 1 498 ? -0.548 -35.011 -26.357 1.00 42.38 498 PHE A CA 1
ATOM 3975 C C . PHE A 1 498 ? -1.048 -36.214 -27.180 1.00 42.38 498 PHE A C 1
ATOM 3977 O O . PHE A 1 498 ? -1.451 -36.035 -28.320 1.00 42.38 498 PHE A O 1
ATOM 3984 N N . PHE A 1 499 ? -1.096 -37.413 -26.587 1.00 39.25 499 PHE A N 1
ATOM 3985 C CA . PHE A 1 499 ? -1.624 -38.631 -27.226 1.00 39.25 499 PHE A CA 1
ATOM 3986 C C . PHE A 1 499 ? -3.027 -39.034 -26.733 1.00 39.25 499 PHE A C 1
ATOM 3988 O O . PHE A 1 499 ? -3.514 -40.103 -27.078 1.00 39.25 499 PHE A O 1
ATOM 3995 N N . ALA A 1 500 ? -3.673 -38.205 -25.906 1.00 38.38 500 ALA A N 1
ATOM 3996 C CA . ALA A 1 500 ? -5.031 -38.449 -25.401 1.00 38.38 500 ALA A CA 1
ATOM 3997 C C . ALA A 1 500 ? -6.132 -37.823 -26.285 1.00 38.38 500 ALA A C 1
ATOM 3999 O O . ALA A 1 500 ? -7.305 -37.877 -25.932 1.00 38.38 500 ALA A O 1
ATOM 4000 N N . SER A 1 501 ? -5.745 -37.197 -27.401 1.00 37.97 501 SER A N 1
ATOM 4001 C CA . SER A 1 501 ? -6.630 -36.546 -28.383 1.00 37.97 501 SER A CA 1
ATOM 4002 C C . SER A 1 501 ? -6.304 -36.990 -29.820 1.00 37.97 501 SER A C 1
ATOM 4004 O O . SER A 1 501 ? -6.383 -36.204 -30.761 1.00 37.97 501 SER A O 1
ATOM 4006 N N . SER A 1 502 ? -5.887 -38.253 -29.966 1.00 32.59 502 SER A N 1
ATOM 4007 C CA . SER A 1 502 ? -5.639 -38.959 -31.234 1.00 32.59 502 SER A CA 1
ATOM 4008 C C . SER A 1 502 ? -6.580 -40.151 -31.357 1.00 32.59 502 SER A C 1
ATOM 4010 O O . SER A 1 502 ? -6.717 -40.857 -30.333 1.00 32.59 502 SER A O 1
#

Foldseek 3Di:
DDDDDDDDDDDDDDDDDDDDDDDPPPPDPPFQFFDFQWFQFAAPPDDQVQLCDDCRVVNHQWDQQDWWQNPDGSSRFKDFPNVDDAFQQCVVVVGGWMKGKWWCRGAGPQQNQKRTDWTWGPQQDLPPGPQLDAKKKWKKKWAFDPVFGDPLCWKKFFKFWQFSVNPWTQKTFIAHDDPPDDDDRQWTFIAGRVRDTPDIDGHDHPKMKIKMWMAGNVQQWIWIWIDIHNDDIDGPDDTDHGHSDHGTTMIGHIMIFAPDDPSRRNDHDDDHRRIHMMMMHNTTMGDQNVHDGSDGQDDDDDDDDDDPVPAALQLLLCVLLCPSVPQKRFLVSQLVLCVLLFADNVVSVVSSVVLVQQQCQQCVVPDNDGDPRSIHGSCSSLSSDDQLDQCCQPSNGHGDVVSLVVLVCVQPVVPPQWHAPVSLVVSLVVSDDPPCPPVSVVSVVVSVVQQLSQDDPRTRGSVLVVCSSSNVNSVVSSVVVVVCPVPDDRPHRYVVVVPVVD

pLDDT: mean 84.09, std 21.24, range [20.77, 98.75]